Protein AF-A0A815HPX7-F1 (afdb_monomer_lite)

Structure (mmCIF, N/CA/C/O backbone):
data_AF-A0A815HPX7-F1
#
_entry.id   AF-A0A815HPX7-F1
#
loop_
_atom_site.group_PDB
_atom_site.id
_atom_site.type_symbol
_atom_site.label_atom_id
_atom_site.label_alt_id
_atom_site.label_comp_id
_atom_site.label_asym_id
_atom_site.label_entity_id
_atom_site.label_seq_id
_atom_site.pdbx_PDB_ins_code
_atom_site.Cartn_x
_atom_site.Cartn_y
_atom_site.Cartn_z
_atom_site.occupancy
_atom_site.B_iso_or_equiv
_atom_site.auth_seq_id
_atom_site.auth_comp_id
_atom_site.auth_asym_id
_atom_site.auth_atom_id
_atom_site.pdbx_PDB_model_num
ATOM 1 N N . MET A 1 1 ? 31.310 -17.334 -45.362 1.00 80.00 1 MET A N 1
ATOM 2 C CA . MET A 1 1 ? 32.450 -17.304 -44.425 1.00 80.00 1 MET A CA 1
ATOM 3 C C . MET A 1 1 ? 32.948 -15.874 -44.382 1.00 80.00 1 MET A C 1
ATOM 5 O O . MET A 1 1 ? 33.070 -15.284 -45.448 1.00 80.00 1 MET A O 1
ATOM 9 N N . SER A 1 2 ? 33.160 -15.325 -43.191 1.00 89.62 2 SER A N 1
ATOM 10 C CA . SER A 1 2 ? 33.653 -13.960 -42.963 1.00 89.62 2 SER A CA 1
ATOM 11 C C . SER A 1 2 ? 34.922 -14.042 -42.131 1.00 89.62 2 SER A C 1
ATOM 13 O O . SER A 1 2 ? 34.994 -14.891 -41.245 1.00 89.62 2 SER A O 1
ATOM 15 N N . VAL A 1 3 ? 35.910 -13.199 -42.412 1.00 91.38 3 VAL A N 1
ATOM 16 C CA . VAL A 1 3 ? 37.191 -13.196 -41.698 1.00 91.38 3 VAL A CA 1
ATOM 17 C C . VAL A 1 3 ? 37.572 -11.766 -41.370 1.00 91.38 3 VAL A C 1
ATOM 19 O O . VAL A 1 3 ? 37.438 -10.902 -42.232 1.00 91.38 3 VAL A O 1
ATOM 22 N N . ASP A 1 4 ? 38.065 -11.549 -40.156 1.00 90.69 4 ASP A N 1
ATOM 23 C CA . ASP A 1 4 ? 38.663 -10.284 -39.746 1.00 90.69 4 ASP A CA 1
ATOM 24 C C . ASP A 1 4 ? 39.891 -10.514 -38.852 1.00 90.69 4 ASP A C 1
ATOM 26 O O . ASP A 1 4 ? 40.003 -11.553 -38.195 1.00 90.69 4 ASP A O 1
ATOM 30 N N . ILE A 1 5 ? 40.838 -9.576 -38.851 1.00 88.88 5 ILE A N 1
ATOM 31 C CA . ILE A 1 5 ? 42.125 -9.699 -38.153 1.00 88.88 5 ILE A CA 1
ATOM 32 C C . ILE A 1 5 ? 42.370 -8.437 -37.328 1.00 88.88 5 ILE A C 1
ATOM 34 O O . ILE A 1 5 ? 42.369 -7.338 -37.878 1.00 88.88 5 ILE A O 1
ATOM 38 N N . ASN A 1 6 ? 42.609 -8.593 -36.024 1.00 87.12 6 ASN A N 1
ATOM 39 C CA . ASN A 1 6 ? 42.927 -7.462 -35.150 1.00 87.12 6 ASN A CA 1
ATOM 40 C C . ASN A 1 6 ? 44.429 -7.125 -35.138 1.00 87.12 6 ASN A C 1
ATOM 42 O O . ASN A 1 6 ? 45.271 -7.850 -35.674 1.00 87.12 6 ASN A O 1
ATOM 46 N N . GLU A 1 7 ? 44.781 -6.030 -34.463 1.00 83.31 7 GLU A N 1
ATOM 47 C CA . GLU A 1 7 ? 46.165 -5.548 -34.348 1.00 83.31 7 GLU A CA 1
ATOM 48 C C . GLU A 1 7 ? 47.089 -6.506 -33.568 1.00 83.31 7 GLU A C 1
ATOM 50 O O . GLU A 1 7 ? 48.312 -6.398 -33.652 1.00 83.31 7 GLU A O 1
ATOM 55 N N . GLN A 1 8 ? 46.525 -7.475 -32.838 1.00 83.06 8 GLN A N 1
ATOM 56 C CA . GLN A 1 8 ? 47.256 -8.493 -32.076 1.00 83.06 8 GLN A CA 1
ATOM 57 C C . GLN A 1 8 ? 47.476 -9.801 -32.859 1.00 83.06 8 GLN A C 1
ATOM 59 O O . GLN A 1 8 ? 47.864 -10.811 -32.271 1.00 83.06 8 GLN A O 1
ATOM 64 N N . ASN A 1 9 ? 47.243 -9.805 -34.178 1.00 84.12 9 ASN A N 1
ATOM 65 C CA . ASN A 1 9 ? 47.294 -10.997 -35.036 1.00 84.12 9 ASN A CA 1
ATOM 66 C C . ASN A 1 9 ? 46.324 -12.111 -34.601 1.00 84.12 9 ASN A C 1
ATOM 68 O O . ASN A 1 9 ? 46.575 -13.298 -34.832 1.00 84.12 9 ASN A O 1
ATOM 72 N N . GLN A 1 10 ? 45.205 -11.758 -33.969 1.00 88.06 10 GLN A N 1
ATOM 73 C CA . GLN A 1 10 ? 44.112 -12.696 -33.749 1.00 88.06 10 GLN A CA 1
ATOM 74 C C . GLN A 1 10 ? 43.170 -12.665 -34.951 1.00 88.06 10 GLN A C 1
ATOM 76 O O . GLN A 1 10 ? 42.755 -11.606 -35.421 1.00 88.06 10 GLN A O 1
ATOM 81 N N . VAL A 1 11 ? 42.836 -13.848 -35.456 1.00 89.50 11 VAL A N 1
ATOM 82 C CA . VAL A 1 11 ? 41.987 -14.044 -36.628 1.00 89.50 11 VAL A CA 1
ATOM 83 C C . VAL A 1 11 ? 40.614 -14.507 -36.160 1.00 89.50 11 VAL A C 1
ATOM 85 O O . VAL A 1 11 ? 40.479 -15.557 -35.535 1.00 89.50 11 VAL A O 1
ATOM 88 N N . LEU A 1 12 ? 39.590 -13.733 -36.492 1.00 90.69 12 LEU A N 1
ATOM 89 C CA . LEU A 1 12 ? 38.193 -14.032 -36.224 1.00 90.69 12 LEU A CA 1
ATOM 90 C C . LEU A 1 12 ? 37.564 -14.611 -37.488 1.00 90.69 12 LEU A C 1
ATOM 92 O O . LEU A 1 12 ? 37.546 -13.955 -38.526 1.00 90.69 12 LEU A O 1
ATOM 96 N N . ILE A 1 13 ? 37.047 -15.836 -37.416 1.00 91.75 13 ILE A N 1
ATOM 97 C CA . ILE A 1 13 ? 36.469 -16.537 -38.568 1.00 91.75 13 ILE A CA 1
ATOM 98 C C . ILE A 1 13 ? 35.020 -16.900 -38.275 1.00 91.75 13 ILE A C 1
ATOM 100 O O . ILE A 1 13 ? 34.744 -17.755 -37.438 1.00 91.75 13 ILE A O 1
ATOM 104 N N . GLY A 1 14 ? 34.090 -16.302 -39.016 1.00 90.31 14 GLY A N 1
ATOM 105 C CA . GLY A 1 14 ? 32.684 -16.687 -39.039 1.00 90.31 14 GLY A CA 1
ATOM 106 C C . GLY A 1 14 ? 32.389 -17.749 -40.093 1.00 90.31 14 GLY A C 1
ATOM 107 O O . GLY A 1 14 ? 32.579 -17.533 -41.296 1.00 90.31 14 GLY A O 1
ATOM 108 N N . ILE A 1 15 ? 31.890 -18.901 -39.644 1.00 88.81 15 ILE A N 1
ATOM 109 C CA . ILE A 1 15 ? 31.534 -20.049 -40.478 1.00 88.81 15 ILE A CA 1
ATOM 110 C C . ILE A 1 15 ? 30.016 -20.230 -40.445 1.00 88.81 15 ILE A C 1
ATOM 112 O O . ILE A 1 15 ? 29.480 -21.035 -39.689 1.00 88.81 15 ILE A O 1
ATOM 116 N N . SER A 1 16 ? 29.323 -19.499 -41.317 1.00 83.75 16 SER A N 1
ATOM 117 C CA . SER A 1 16 ? 27.855 -19.487 -41.372 1.00 83.75 16 SER A CA 1
ATOM 118 C C . SER A 1 16 ? 27.190 -20.847 -41.577 1.00 83.75 16 SER A C 1
ATOM 120 O O . SER A 1 16 ? 26.072 -21.038 -41.131 1.00 83.75 16 SER A O 1
ATOM 122 N N . LEU A 1 17 ? 27.852 -21.798 -42.246 1.00 82.31 17 LEU A N 1
ATOM 123 C CA . LEU A 1 17 ? 27.310 -23.150 -42.446 1.00 82.31 17 LEU A CA 1
ATOM 124 C C . LEU A 1 17 ? 27.286 -23.973 -41.147 1.00 82.31 17 LEU A C 1
ATOM 126 O O . LEU A 1 17 ? 26.487 -24.893 -41.020 1.00 82.31 17 LEU A O 1
ATOM 130 N N . LEU A 1 18 ? 28.189 -23.663 -40.215 1.00 82.31 18 LEU A N 1
ATOM 131 C CA . LEU A 1 18 ? 28.316 -24.350 -38.929 1.00 82.31 18 LEU A CA 1
ATOM 132 C C . LEU A 1 18 ? 27.698 -23.544 -37.780 1.00 82.31 18 LEU A C 1
ATOM 134 O O . LEU A 1 18 ? 27.685 -24.024 -36.653 1.00 82.31 18 LEU A O 1
ATOM 138 N N . ASP A 1 19 ? 27.222 -22.325 -38.056 1.00 83.94 19 ASP A N 1
ATOM 139 C CA . ASP A 1 19 ? 26.790 -21.347 -37.053 1.00 83.94 19 ASP A CA 1
ATOM 140 C C . ASP A 1 19 ? 27.806 -21.167 -35.917 1.00 83.94 19 ASP A C 1
ATOM 142 O O . ASP A 1 19 ? 27.456 -21.052 -34.739 1.00 83.94 19 ASP A O 1
ATOM 146 N N . THR A 1 20 ? 29.083 -21.132 -36.294 1.00 85.31 20 THR A N 1
ATOM 147 C CA . THR A 1 20 ? 30.207 -20.997 -35.369 1.00 85.31 20 THR A CA 1
ATOM 148 C C . THR A 1 20 ? 31.070 -19.811 -35.772 1.00 85.31 20 THR A C 1
ATOM 150 O O . THR A 1 20 ? 31.331 -19.582 -36.956 1.00 85.31 20 THR A O 1
ATOM 153 N N . VAL A 1 21 ? 31.557 -19.076 -34.779 1.00 87.69 21 VAL A N 1
ATOM 154 C CA . VAL A 1 21 ? 32.655 -18.122 -34.915 1.00 87.69 21 VAL A CA 1
ATOM 155 C C . VAL A 1 21 ? 33.850 -18.649 -34.133 1.00 87.69 21 VAL A C 1
ATOM 157 O O . VAL A 1 21 ? 33.717 -19.062 -32.987 1.00 87.69 21 VAL A O 1
ATOM 160 N N . VAL A 1 22 ? 35.019 -18.678 -34.760 1.00 89.12 22 VAL A N 1
ATOM 161 C CA . VAL A 1 22 ? 36.259 -19.176 -34.160 1.00 89.12 22 VAL A CA 1
ATOM 162 C C . VAL A 1 22 ? 37.238 -18.021 -34.027 1.00 89.12 22 VAL A C 1
ATOM 164 O O . VAL A 1 22 ? 37.435 -17.267 -34.978 1.00 89.12 22 VAL A O 1
ATOM 167 N N . VAL A 1 23 ? 37.863 -17.911 -32.859 1.00 87.88 23 VAL A N 1
ATOM 168 C CA . VAL A 1 23 ? 38.972 -16.993 -32.603 1.00 87.88 23 VAL A CA 1
ATOM 169 C C . VAL A 1 23 ? 40.261 -17.802 -32.647 1.00 87.88 23 VAL A C 1
ATOM 171 O O . VAL A 1 23 ? 40.451 -18.739 -31.867 1.00 87.88 23 VAL A O 1
ATOM 174 N N . LEU A 1 24 ? 41.144 -17.456 -33.576 1.00 88.69 24 LEU A N 1
ATOM 175 C CA . LEU A 1 24 ? 42.468 -18.046 -33.719 1.00 88.69 24 LEU A CA 1
ATOM 176 C C . LEU A 1 24 ? 43.531 -17.031 -33.297 1.00 88.69 24 LEU A C 1
ATOM 178 O O . LEU A 1 24 ? 43.418 -15.855 -33.620 1.00 88.69 24 LEU A O 1
ATOM 182 N N . SER A 1 25 ? 44.599 -17.478 -32.647 1.00 85.12 25 SER A N 1
ATOM 183 C CA . SER A 1 25 ? 45.826 -16.696 -32.502 1.00 85.12 25 SER A CA 1
ATOM 184 C C . SER A 1 25 ? 46.790 -17.127 -33.594 1.00 85.12 25 SER A C 1
ATOM 186 O O . SER A 1 25 ? 47.099 -18.315 -33.725 1.00 85.12 25 SER A O 1
ATOM 188 N N . ALA A 1 26 ? 47.241 -16.167 -34.400 1.00 82.06 26 ALA A N 1
ATOM 189 C CA . ALA A 1 26 ? 48.285 -16.395 -35.379 1.00 82.06 26 ALA A CA 1
ATOM 190 C C . ALA A 1 26 ? 49.644 -16.029 -34.779 1.00 82.06 26 ALA A C 1
ATOM 192 O O . ALA A 1 26 ? 49.906 -14.883 -34.419 1.00 82.06 26 ALA A O 1
ATOM 193 N N . ASN A 1 27 ? 50.537 -17.011 -34.721 1.00 78.62 27 ASN A N 1
ATOM 194 C CA . ASN A 1 27 ? 51.968 -16.773 -34.617 1.00 78.62 27 ASN A CA 1
ATOM 195 C C . ASN A 1 27 ? 52.593 -16.951 -36.012 1.00 78.62 27 ASN A C 1
ATOM 197 O O . ASN A 1 27 ? 52.009 -17.572 -36.897 1.00 78.62 27 ASN A O 1
ATOM 201 N N . THR A 1 28 ? 53.814 -16.457 -36.196 1.00 72.94 28 THR A N 1
ATOM 202 C CA . THR A 1 28 ? 54.612 -16.537 -37.434 1.00 72.94 28 THR A CA 1
ATOM 203 C C . THR A 1 28 ? 54.699 -17.936 -38.065 1.00 72.94 28 THR A C 1
ATOM 205 O O . THR A 1 28 ? 55.001 -18.046 -39.250 1.00 72.94 28 THR A O 1
ATOM 208 N N . THR A 1 29 ? 54.426 -19.003 -37.308 1.00 77.19 29 THR A N 1
ATOM 209 C CA . THR A 1 29 ? 54.543 -20.401 -37.751 1.00 77.19 29 THR A CA 1
ATOM 210 C C . THR A 1 29 ? 53.318 -21.278 -37.469 1.00 77.19 29 THR A C 1
ATOM 212 O O . THR A 1 29 ? 53.310 -22.437 -37.881 1.00 77.19 29 THR A O 1
ATOM 215 N N . SER A 1 30 ? 52.290 -20.791 -36.765 1.00 77.44 30 SER A N 1
ATOM 216 C CA . SER A 1 30 ? 51.131 -21.618 -36.387 1.00 77.44 30 SER A CA 1
ATOM 217 C C . SER A 1 30 ? 49.872 -20.798 -36.109 1.00 77.44 30 SER A C 1
ATOM 219 O O . SER A 1 30 ? 49.948 -19.645 -35.694 1.00 77.44 30 SER A O 1
ATOM 221 N N . LEU A 1 31 ? 48.713 -21.425 -36.329 1.00 80.81 31 LEU A N 1
ATOM 222 C CA . LEU A 1 31 ? 47.398 -20.932 -35.921 1.00 80.81 31 LEU A CA 1
ATOM 223 C C . LEU A 1 31 ? 46.879 -21.830 -34.799 1.00 80.81 31 LEU A C 1
ATOM 225 O O . LEU A 1 31 ? 46.770 -23.043 -34.988 1.00 80.81 31 LEU A O 1
ATOM 229 N N . THR A 1 32 ? 46.546 -21.255 -33.649 1.00 84.44 32 THR A N 1
ATOM 230 C CA . THR A 1 32 ? 45.947 -21.982 -32.523 1.00 84.44 32 THR A CA 1
ATOM 231 C C . THR A 1 32 ? 44.545 -21.462 -32.251 1.00 84.44 32 THR A C 1
ATOM 233 O O . THR A 1 32 ? 44.304 -20.260 -32.305 1.00 84.44 32 THR A O 1
ATOM 236 N N . ILE A 1 33 ? 43.597 -22.358 -31.970 1.00 82.56 33 ILE A N 1
ATOM 237 C CA . ILE A 1 33 ? 42.249 -21.955 -31.552 1.00 82.56 33 ILE A CA 1
ATOM 238 C C . ILE A 1 33 ? 42.337 -21.431 -30.120 1.00 82.56 33 ILE A C 1
ATOM 240 O O . ILE A 1 33 ? 42.741 -22.164 -29.221 1.00 82.56 33 ILE A O 1
ATOM 244 N N . VAL A 1 34 ? 41.962 -20.169 -29.932 1.00 80.44 34 VAL A N 1
ATOM 245 C CA . VAL A 1 34 ? 41.917 -19.492 -28.626 1.00 80.44 34 VAL A CA 1
ATOM 246 C C . VAL A 1 34 ? 40.519 -19.586 -28.029 1.00 80.44 34 VAL A C 1
ATOM 248 O O . VAL A 1 34 ? 40.369 -19.717 -26.820 1.00 80.44 34 VAL A O 1
ATOM 251 N N . GLY A 1 35 ? 39.492 -19.577 -28.879 1.00 79.31 35 GLY A N 1
ATOM 252 C CA . GLY A 1 35 ? 38.107 -19.695 -28.448 1.00 79.31 35 GLY A CA 1
ATOM 253 C C . GLY A 1 35 ? 37.165 -19.998 -29.603 1.00 79.31 35 GLY A C 1
ATOM 254 O O . GLY A 1 35 ? 37.506 -19.839 -30.778 1.00 79.31 35 GLY A O 1
ATOM 255 N N . ASN A 1 36 ? 35.961 -20.445 -29.266 1.00 84.12 36 ASN A N 1
ATOM 256 C CA . ASN A 1 36 ? 34.874 -20.624 -30.211 1.00 84.12 36 ASN A CA 1
ATOM 257 C C . ASN A 1 36 ? 33.540 -20.172 -29.607 1.00 84.12 36 ASN A C 1
ATOM 259 O O . ASN A 1 36 ? 33.258 -20.353 -28.427 1.00 84.12 36 ASN A O 1
ATOM 263 N N . LEU A 1 37 ? 32.709 -19.605 -30.466 1.00 77.88 37 LEU A N 1
ATOM 264 C CA . LEU A 1 37 ? 31.361 -19.137 -30.200 1.00 77.88 37 LEU A CA 1
ATOM 265 C C . LEU A 1 37 ? 30.425 -19.935 -31.094 1.00 77.88 37 LEU A C 1
ATOM 267 O O . LEU A 1 37 ? 30.488 -19.822 -32.316 1.00 77.88 37 LEU A O 1
ATOM 271 N N . ASN A 1 38 ? 29.572 -20.751 -30.494 1.00 77.25 38 ASN A N 1
ATOM 272 C CA . ASN A 1 38 ? 28.544 -21.482 -31.226 1.00 77.25 38 ASN A CA 1
ATOM 273 C C . ASN A 1 38 ? 27.209 -20.745 -31.157 1.00 77.25 38 ASN A C 1
ATOM 275 O O . ASN A 1 38 ? 27.027 -19.826 -30.357 1.00 77.25 38 ASN A O 1
ATOM 279 N N . ARG A 1 39 ? 26.271 -21.189 -31.995 1.00 69.81 39 ARG A N 1
ATOM 280 C CA . ARG A 1 39 ? 24.896 -20.698 -32.052 1.00 69.81 39 ARG A CA 1
ATOM 281 C C . ARG A 1 39 ? 24.311 -20.443 -30.654 1.00 69.81 39 ARG A C 1
ATOM 283 O O . ARG A 1 39 ? 24.187 -21.355 -29.840 1.00 69.81 39 ARG A O 1
ATOM 290 N N . TYR A 1 40 ? 23.904 -19.194 -30.435 1.00 63.12 40 TYR A N 1
ATOM 291 C CA . TYR A 1 40 ? 23.374 -18.693 -29.165 1.00 63.12 40 TYR A CA 1
ATOM 292 C C . TYR A 1 40 ? 21.962 -19.226 -28.838 1.00 63.12 40 TYR A C 1
ATOM 294 O O . TYR A 1 40 ? 21.658 -19.520 -27.684 1.00 63.12 40 TYR A O 1
ATOM 302 N N . HIS A 1 41 ? 21.104 -19.410 -29.851 1.00 66.31 41 HIS A N 1
ATOM 303 C CA . HIS A 1 41 ? 19.728 -19.900 -29.694 1.00 66.31 41 HIS A CA 1
ATOM 304 C C . HIS A 1 41 ? 19.322 -20.849 -30.818 1.00 66.31 41 HIS A C 1
ATOM 306 O O . HIS A 1 41 ? 19.765 -20.699 -31.948 1.00 66.31 41 HIS A O 1
ATOM 312 N N . SER A 1 42 ? 18.419 -21.795 -30.544 1.00 63.41 42 SER A N 1
ATOM 313 C CA . SER A 1 42 ? 18.033 -22.863 -31.481 1.00 63.41 42 SER A CA 1
ATOM 314 C C . SER A 1 42 ? 17.493 -22.380 -32.838 1.00 63.41 42 SER A C 1
ATOM 316 O O . SER A 1 42 ? 17.627 -23.115 -33.813 1.00 63.41 42 SER A O 1
ATOM 318 N N . ASN A 1 43 ? 16.990 -21.142 -32.938 1.00 68.88 43 ASN A N 1
ATOM 319 C CA . ASN A 1 43 ? 16.365 -20.582 -34.146 1.00 68.88 43 ASN A CA 1
ATOM 320 C C . ASN A 1 43 ? 17.129 -19.406 -34.792 1.00 68.88 43 ASN A C 1
ATOM 322 O O . ASN A 1 43 ? 16.579 -18.734 -35.667 1.00 68.88 43 ASN A O 1
ATOM 326 N N . THR A 1 44 ? 18.378 -19.145 -34.395 1.00 74.06 44 THR A N 1
ATOM 327 C CA . THR A 1 44 ? 19.198 -18.072 -34.983 1.00 74.06 44 THR A CA 1
ATOM 328 C C . THR A 1 44 ? 20.374 -18.617 -35.786 1.00 74.06 44 THR A C 1
ATOM 330 O O . THR A 1 44 ? 20.949 -19.647 -35.451 1.00 74.06 44 THR A O 1
ATOM 333 N N . GLY A 1 45 ? 20.711 -17.934 -36.875 1.00 75.94 45 GLY A N 1
ATOM 334 C CA . GLY A 1 45 ? 21.895 -18.165 -37.686 1.00 75.94 45 GLY A CA 1
ATOM 335 C C . GLY A 1 45 ? 23.029 -17.252 -37.234 1.00 75.94 45 GLY A C 1
ATOM 336 O O . GLY A 1 45 ? 22.792 -16.139 -36.751 1.00 75.94 45 GLY A O 1
ATOM 337 N N . PHE A 1 46 ? 24.263 -17.730 -37.373 1.00 81.25 46 PHE A N 1
ATOM 338 C CA . PHE A 1 46 ? 25.442 -17.117 -36.760 1.00 81.25 46 PHE A CA 1
ATOM 339 C C . PHE A 1 46 ? 26.641 -17.090 -37.716 1.00 81.25 46 PHE A C 1
ATOM 341 O O . PHE A 1 46 ? 26.717 -17.880 -38.650 1.00 81.25 46 PHE A O 1
ATOM 348 N N . GLY A 1 47 ? 27.599 -16.177 -37.520 1.00 77.38 47 GLY A N 1
ATOM 349 C CA . GLY A 1 47 ? 28.880 -16.198 -38.249 1.00 77.38 47 GLY A CA 1
ATOM 350 C C . GLY A 1 47 ? 28.814 -15.855 -39.747 1.00 77.38 47 GLY A C 1
ATOM 351 O O . GLY A 1 47 ? 29.753 -16.155 -40.487 1.00 77.38 47 GLY A O 1
ATOM 352 N N . LYS A 1 48 ? 27.727 -15.228 -40.221 1.00 86.12 48 LYS A N 1
ATOM 353 C CA . LYS A 1 48 ? 27.599 -14.738 -41.611 1.00 86.12 48 LYS A CA 1
ATOM 354 C C . LYS A 1 48 ? 28.525 -13.557 -41.901 1.00 86.12 48 LYS A C 1
ATOM 356 O O . LYS A 1 48 ? 29.136 -13.524 -42.964 1.00 86.12 48 LYS A O 1
ATOM 361 N N . SER A 1 49 ? 28.646 -12.643 -40.943 1.00 90.69 49 SER A N 1
ATOM 362 C CA . SER A 1 49 ? 29.592 -11.526 -40.951 1.00 90.69 49 SER A CA 1
ATOM 363 C C . SER A 1 49 ? 30.164 -11.367 -39.549 1.00 90.69 49 SER A C 1
ATOM 365 O O . SER A 1 49 ? 29.422 -11.499 -38.573 1.00 90.69 49 SER A O 1
ATOM 367 N N . VAL A 1 50 ? 31.463 -11.100 -39.459 1.00 92.62 50 VAL A N 1
ATOM 368 C CA . VAL A 1 50 ? 32.186 -10.864 -38.202 1.00 92.62 50 VAL A CA 1
ATOM 369 C C . VAL A 1 50 ? 33.126 -9.678 -38.372 1.00 92.62 50 VAL A C 1
ATOM 371 O O . VAL A 1 50 ? 33.631 -9.483 -39.476 1.00 92.62 50 VAL A O 1
ATOM 374 N N . ALA A 1 51 ? 33.349 -8.913 -37.307 1.00 93.75 51 ALA A N 1
ATOM 375 C CA . ALA A 1 51 ? 34.292 -7.799 -37.295 1.00 93.75 51 ALA A CA 1
ATOM 376 C C . ALA A 1 51 ? 34.846 -7.556 -35.880 1.00 93.75 51 ALA A C 1
ATOM 378 O O . ALA A 1 51 ? 34.126 -7.722 -34.896 1.00 93.75 51 ALA A O 1
ATOM 379 N N . TRP A 1 52 ? 36.102 -7.138 -35.768 1.00 91.81 52 TRP A N 1
ATOM 380 C CA . TRP A 1 52 ? 36.745 -6.693 -34.535 1.00 91.81 52 TRP A CA 1
ATOM 381 C C . TRP A 1 52 ? 36.415 -5.231 -34.275 1.00 91.81 52 TRP A C 1
ATOM 383 O O . TRP A 1 52 ? 36.793 -4.362 -35.055 1.00 91.81 52 TRP A O 1
ATOM 393 N N . ILE A 1 53 ? 35.726 -4.917 -33.183 1.00 88.38 53 ILE A N 1
ATOM 394 C CA . ILE A 1 53 ? 35.489 -3.511 -32.826 1.00 88.38 53 ILE A CA 1
ATOM 395 C C . ILE A 1 53 ? 36.772 -2.920 -32.236 1.00 88.38 53 ILE A C 1
ATOM 397 O O . ILE A 1 53 ? 37.192 -1.822 -32.602 1.00 88.38 53 ILE A O 1
ATOM 401 N N . ASP A 1 54 ? 37.408 -3.666 -31.344 1.00 86.31 54 ASP A N 1
ATOM 402 C CA . ASP A 1 54 ? 38.711 -3.362 -30.768 1.00 86.31 54 ASP A CA 1
ATOM 403 C C . ASP A 1 54 ? 39.482 -4.673 -30.524 1.00 86.31 54 ASP A C 1
ATOM 405 O O . ASP A 1 54 ? 39.198 -5.692 -31.151 1.00 86.31 54 ASP A O 1
ATOM 409 N N . ASN A 1 55 ? 40.496 -4.653 -29.659 1.00 85.44 55 ASN A N 1
ATOM 410 C CA . ASN A 1 55 ? 41.337 -5.824 -29.412 1.00 85.44 55 ASN A CA 1
ATOM 411 C C . ASN A 1 55 ? 40.658 -6.918 -28.574 1.00 85.44 55 ASN A C 1
ATOM 413 O O . ASN A 1 55 ? 41.127 -8.052 -28.603 1.00 85.44 55 ASN A O 1
ATOM 417 N N . THR A 1 56 ? 39.588 -6.605 -27.839 1.00 85.56 56 THR A N 1
ATOM 418 C CA . THR A 1 56 ? 38.910 -7.557 -26.944 1.00 85.56 56 THR A CA 1
ATOM 419 C C . THR A 1 56 ? 37.443 -7.770 -27.303 1.00 85.56 56 THR A C 1
ATOM 421 O O . THR A 1 56 ? 36.835 -8.730 -26.845 1.00 85.56 56 THR A O 1
ATOM 424 N N . THR A 1 57 ? 36.855 -6.934 -28.157 1.00 88.75 57 THR A N 1
ATOM 425 C CA . THR A 1 57 ? 35.435 -7.003 -28.497 1.00 88.75 57 THR A CA 1
ATOM 426 C C . THR A 1 57 ? 35.188 -7.302 -29.970 1.00 88.75 57 THR A C 1
ATOM 428 O O . THR A 1 57 ? 35.810 -6.749 -30.882 1.00 88.75 57 THR A O 1
ATOM 431 N N . VAL A 1 58 ? 34.226 -8.192 -30.209 1.00 89.88 58 VAL A N 1
ATOM 432 C CA . VAL A 1 58 ? 33.867 -8.691 -31.541 1.00 89.88 58 VAL A CA 1
ATOM 433 C C . VAL A 1 58 ? 32.394 -8.451 -31.830 1.00 89.88 58 VAL A C 1
ATOM 435 O O . VAL A 1 58 ? 31.538 -8.733 -30.996 1.00 89.88 58 VAL A O 1
ATOM 438 N N . ALA A 1 59 ? 32.090 -7.971 -33.030 1.00 90.25 59 ALA A N 1
ATOM 439 C CA . ALA A 1 59 ? 30.746 -7.871 -33.579 1.00 90.25 59 ALA A CA 1
ATOM 440 C C . ALA A 1 59 ? 30.444 -9.088 -34.461 1.00 90.25 59 ALA A C 1
ATOM 442 O O . ALA A 1 59 ? 31.232 -9.435 -35.343 1.00 90.25 59 ALA A O 1
ATOM 443 N N . ILE A 1 60 ? 29.287 -9.722 -34.270 1.00 89.00 60 ILE A N 1
ATOM 444 C CA . ILE A 1 60 ? 28.825 -10.841 -35.105 1.00 89.00 60 ILE A CA 1
ATOM 445 C C . ILE A 1 60 ? 27.392 -10.570 -35.533 1.00 89.00 60 ILE A C 1
ATOM 447 O O . ILE A 1 60 ? 26.526 -10.211 -34.733 1.00 89.00 60 ILE A O 1
ATOM 451 N N . LEU A 1 61 ? 27.150 -10.772 -36.823 1.00 88.50 61 LEU A N 1
ATOM 452 C CA . LEU A 1 61 ? 25.824 -10.697 -37.407 1.00 88.50 61 LEU A CA 1
ATOM 453 C C . LEU A 1 61 ? 25.005 -11.937 -37.026 1.00 88.50 61 LEU A C 1
ATOM 455 O O . LEU A 1 61 ? 25.367 -13.059 -37.395 1.00 88.50 61 LEU A O 1
ATOM 459 N N . VAL A 1 62 ? 23.881 -11.707 -36.352 1.00 83.44 62 VAL A N 1
ATOM 460 C CA . VAL A 1 62 ? 22.887 -12.709 -35.957 1.00 83.44 62 VAL A CA 1
ATOM 461 C C . VAL A 1 62 ? 21.598 -12.471 -36.743 1.00 83.44 62 VAL A C 1
ATOM 463 O O . VAL A 1 62 ? 21.184 -11.334 -36.961 1.00 83.44 62 VAL A O 1
ATOM 466 N N . TYR A 1 63 ? 20.964 -13.544 -37.208 1.00 78.00 63 TYR A N 1
ATOM 467 C CA . TYR A 1 63 ? 19.749 -13.465 -38.025 1.00 78.00 63 TYR A CA 1
ATOM 468 C C . TYR A 1 63 ? 18.787 -14.608 -37.699 1.00 78.00 63 TYR A C 1
ATOM 470 O O . TYR A 1 63 ? 19.208 -15.669 -37.246 1.00 78.00 63 TYR A O 1
ATOM 478 N N . SER A 1 64 ? 17.485 -14.409 -37.905 1.00 74.06 64 SER A N 1
ATOM 479 C CA . SER A 1 64 ? 16.486 -15.473 -37.720 1.00 74.06 64 SER A CA 1
ATOM 480 C C . SER A 1 64 ? 16.549 -16.501 -38.857 1.00 74.06 64 SER A C 1
ATOM 482 O O . SER A 1 64 ? 16.607 -16.126 -40.027 1.00 74.06 64 SER A O 1
ATOM 484 N N . LEU A 1 65 ? 16.515 -17.798 -38.526 1.00 66.62 65 LEU A N 1
ATOM 485 C CA . LEU A 1 65 ? 16.501 -18.892 -39.514 1.00 66.62 65 LEU A CA 1
ATOM 486 C C . LEU A 1 65 ? 15.097 -19.261 -40.000 1.00 66.62 65 LEU A C 1
ATOM 488 O O . LEU A 1 65 ? 14.967 -19.952 -41.007 1.00 66.62 65 LEU A O 1
ATOM 492 N N . ALA A 1 66 ? 14.054 -18.830 -39.286 1.00 58.91 66 ALA A N 1
ATOM 493 C CA . ALA A 1 66 ? 12.671 -19.183 -39.597 1.00 58.91 66 ALA A CA 1
ATOM 494 C C . ALA A 1 66 ? 12.089 -18.391 -40.787 1.00 58.91 66 ALA A C 1
ATOM 496 O O . ALA A 1 66 ? 11.048 -18.771 -41.315 1.00 58.91 66 ALA A O 1
ATOM 497 N N . GLU A 1 67 ? 12.754 -17.316 -41.230 1.00 53.69 67 GLU A N 1
ATOM 498 C CA . GLU A 1 67 ? 12.216 -16.357 -42.205 1.00 53.69 67 GLU A CA 1
ATOM 499 C C . GLU A 1 67 ? 13.264 -15.961 -43.262 1.00 53.69 67 GLU A C 1
ATOM 501 O O . GLU A 1 67 ? 13.964 -14.959 -43.144 1.00 53.69 67 GLU A O 1
ATOM 506 N N . TYR A 1 68 ? 13.371 -16.731 -44.344 1.00 41.50 68 TYR A N 1
ATOM 507 C CA . TYR A 1 68 ? 14.079 -16.317 -45.566 1.00 41.50 68 TYR A CA 1
ATOM 508 C C . TYR A 1 68 ? 13.030 -15.994 -46.651 1.00 41.50 68 TYR A C 1
ATOM 510 O O . TYR A 1 68 ? 12.176 -16.852 -46.873 1.00 41.50 68 TYR A O 1
ATOM 518 N N . PRO A 1 69 ? 13.063 -14.860 -47.391 1.00 42.12 69 PRO A N 1
ATOM 519 C CA . PRO A 1 69 ? 13.816 -13.616 -47.232 1.00 42.12 69 PRO A CA 1
ATOM 520 C C . PRO A 1 69 ? 12.933 -12.503 -46.620 1.00 42.12 69 PRO A C 1
ATOM 522 O O . PRO A 1 69 ? 12.009 -12.000 -47.255 1.00 42.12 69 PRO A O 1
ATOM 525 N N . GLY A 1 70 ? 13.247 -12.121 -45.383 1.00 48.47 70 GLY A N 1
ATOM 526 C CA . GLY A 1 70 ? 12.607 -11.022 -44.641 1.00 48.47 70 GLY A CA 1
ATOM 527 C C . GLY A 1 70 ? 13.055 -10.931 -43.175 1.00 48.47 70 GLY A C 1
ATOM 528 O O . GLY A 1 70 ? 12.400 -10.276 -42.373 1.00 48.47 70 GLY A O 1
ATOM 529 N N . SER A 1 71 ? 14.150 -11.614 -42.820 1.00 53.97 71 SER A N 1
ATOM 530 C CA . SER A 1 71 ? 14.593 -11.859 -41.447 1.00 53.97 71 SER A CA 1
ATOM 531 C C . SER A 1 71 ? 14.998 -10.584 -40.709 1.00 53.97 71 SER A C 1
ATOM 533 O O . SER A 1 71 ? 15.901 -9.869 -41.158 1.00 53.97 71 SER A O 1
ATOM 535 N N . SER A 1 72 ? 14.465 -10.393 -39.502 1.00 67.12 72 SER A N 1
ATOM 536 C CA . SER A 1 72 ? 15.071 -9.499 -38.512 1.00 67.12 72 SER A CA 1
ATOM 537 C C . SER A 1 72 ? 16.541 -9.879 -38.294 1.00 67.12 72 SER A C 1
ATOM 539 O O . SER A 1 72 ? 16.848 -11.039 -37.991 1.00 67.12 72 SER A O 1
ATOM 541 N N . SER A 1 73 ? 17.447 -8.917 -38.466 1.00 75.44 73 SER A N 1
ATOM 542 C CA . SER A 1 73 ? 18.883 -9.086 -38.228 1.00 75.44 73 SER A CA 1
ATOM 543 C C . SER A 1 73 ? 19.354 -8.170 -37.112 1.00 75.44 73 SER A C 1
ATOM 545 O O . SER A 1 73 ? 18.919 -7.024 -37.022 1.00 75.44 73 SER A O 1
ATOM 547 N N . THR A 1 74 ? 20.284 -8.653 -36.300 1.00 80.31 74 THR A N 1
ATOM 548 C CA . THR A 1 74 ? 20.916 -7.874 -35.238 1.00 80.31 74 THR A CA 1
ATOM 549 C C . THR A 1 74 ? 22.422 -8.081 -35.271 1.00 80.31 74 THR A C 1
ATOM 551 O O . THR A 1 74 ? 22.932 -9.142 -35.627 1.00 80.31 74 THR A O 1
ATOM 554 N N . VAL A 1 75 ? 23.163 -7.044 -34.905 1.00 85.12 75 VAL A N 1
ATOM 555 C CA . VAL A 1 75 ? 24.596 -7.135 -34.650 1.00 85.12 75 VAL A CA 1
ATOM 556 C C . VAL A 1 75 ? 24.772 -7.302 -33.156 1.00 85.12 75 VAL A C 1
ATOM 558 O O . VAL A 1 75 ? 24.434 -6.404 -32.394 1.00 85.12 75 VAL A O 1
ATOM 561 N N . HIS A 1 76 ? 25.257 -8.454 -32.726 1.00 85.81 76 HIS A N 1
ATOM 562 C CA . HIS A 1 76 ? 25.573 -8.695 -31.324 1.00 85.81 76 HIS A CA 1
ATOM 563 C C . HIS A 1 76 ? 27.062 -8.437 -31.113 1.00 85.81 76 HIS A C 1
ATOM 565 O O . HIS A 1 76 ? 27.867 -8.665 -32.017 1.00 85.81 76 HIS A O 1
ATOM 571 N N . VAL A 1 77 ? 27.425 -7.942 -29.935 1.00 86.25 77 VAL A N 1
ATOM 572 C CA . VAL A 1 77 ? 28.815 -7.665 -29.575 1.00 86.25 77 VAL A CA 1
ATOM 573 C C . VAL A 1 77 ? 29.197 -8.490 -28.359 1.00 86.25 77 VAL A C 1
ATOM 575 O O . VAL A 1 77 ? 28.453 -8.508 -27.384 1.00 86.25 77 VAL A O 1
ATOM 578 N N . TRP A 1 78 ? 30.344 -9.162 -28.402 1.00 85.31 78 TRP A N 1
ATOM 579 C CA . TRP A 1 78 ? 30.867 -9.981 -27.305 1.00 85.31 78 TRP A CA 1
ATOM 580 C C . TRP A 1 78 ? 32.244 -9.510 -26.880 1.00 85.31 78 TRP A C 1
ATOM 582 O O . TRP A 1 78 ? 33.006 -9.000 -27.697 1.00 85.31 78 TRP A O 1
ATOM 592 N N . ASP A 1 79 ? 32.553 -9.747 -25.610 1.00 84.06 79 ASP A N 1
ATOM 593 C CA . ASP A 1 79 ? 33.896 -9.627 -25.058 1.00 84.06 79 ASP A CA 1
ATOM 594 C C . ASP A 1 79 ? 34.559 -11.004 -25.107 1.00 84.06 79 ASP A C 1
ATOM 596 O O . ASP A 1 79 ? 33.998 -11.973 -24.577 1.00 84.06 79 ASP A O 1
ATOM 600 N N . ILE A 1 80 ? 35.731 -11.087 -25.737 1.00 80.19 80 ILE A N 1
ATOM 601 C CA . ILE A 1 80 ? 36.470 -12.338 -25.890 1.00 80.19 80 ILE A CA 1
ATOM 602 C C . ILE A 1 80 ? 37.062 -12.869 -24.587 1.00 80.19 80 ILE A C 1
ATOM 604 O O . ILE A 1 80 ? 37.391 -14.051 -24.504 1.00 80.19 80 ILE A O 1
ATOM 608 N N . GLU A 1 81 ? 37.215 -12.005 -23.586 1.00 76.25 81 GLU A N 1
ATOM 609 C CA . GLU A 1 81 ? 37.749 -12.366 -22.273 1.00 76.25 81 GLU A CA 1
ATOM 610 C C . GLU A 1 81 ? 36.644 -12.851 -21.320 1.00 76.25 81 GLU A C 1
ATOM 612 O O . GLU A 1 81 ? 36.918 -13.454 -20.279 1.00 76.25 81 GLU A O 1
ATOM 617 N N . SER A 1 82 ? 35.378 -12.630 -21.685 1.00 70.19 82 SER A N 1
ATOM 618 C CA . SER A 1 82 ? 34.210 -13.083 -20.931 1.00 70.19 82 SER A CA 1
ATOM 619 C C . SER A 1 82 ? 33.828 -14.531 -21.269 1.00 70.19 82 SER A C 1
ATOM 621 O O . SER A 1 82 ? 34.262 -15.103 -22.264 1.00 70.19 82 SER A O 1
ATOM 623 N N . SER A 1 83 ? 32.954 -15.147 -20.464 1.00 60.28 83 SER A N 1
ATOM 624 C CA . SER A 1 83 ? 32.520 -16.547 -20.649 1.00 60.28 83 SER A CA 1
ATOM 625 C C . SER A 1 83 ? 31.725 -16.831 -21.942 1.00 60.28 83 SER A C 1
ATOM 627 O O . SER A 1 83 ? 31.210 -17.937 -22.092 1.00 60.28 83 SER A O 1
ATOM 629 N N . PHE A 1 84 ? 31.599 -15.867 -22.866 1.00 65.38 84 PHE A N 1
ATOM 630 C CA . PHE A 1 84 ? 30.853 -15.969 -24.130 1.00 65.38 84 PHE A CA 1
ATOM 631 C C . PHE A 1 84 ? 29.391 -16.437 -23.985 1.00 65.38 84 PHE A C 1
ATOM 633 O O . PHE A 1 84 ? 28.751 -16.833 -24.959 1.00 65.38 84 PHE A O 1
ATOM 640 N N . THR A 1 85 ? 28.837 -16.378 -22.772 1.00 63.50 85 THR A N 1
ATOM 641 C CA . THR A 1 85 ? 27.483 -16.849 -22.460 1.00 63.50 85 THR A CA 1
ATOM 642 C C . THR A 1 85 ? 26.410 -15.812 -22.758 1.00 63.50 85 THR A C 1
ATOM 644 O O . THR A 1 85 ? 25.264 -16.194 -22.957 1.00 63.50 85 THR A O 1
ATOM 647 N N . THR A 1 86 ? 26.752 -14.524 -22.822 1.00 68.19 86 THR A N 1
ATOM 648 C CA . THR A 1 86 ? 25.828 -13.419 -23.119 1.00 68.19 86 THR A CA 1
ATOM 649 C C . THR A 1 86 ? 26.545 -12.327 -23.918 1.00 68.19 86 THR A C 1
ATOM 651 O O . THR A 1 86 ? 27.688 -12.006 -23.585 1.00 68.19 86 THR A O 1
ATOM 654 N N . PRO A 1 87 ? 25.922 -11.741 -24.959 1.00 75.31 87 PRO A N 1
ATOM 655 C CA . PRO A 1 87 ? 26.482 -10.563 -25.619 1.00 75.31 87 PRO A CA 1
ATOM 656 C C . PRO A 1 87 ? 26.522 -9.368 -24.652 1.00 75.31 87 PRO A C 1
ATOM 658 O O . PRO A 1 87 ? 25.656 -9.239 -23.790 1.00 75.31 87 PRO A O 1
ATOM 661 N N . ILE A 1 88 ? 27.500 -8.477 -24.825 1.00 78.06 88 ILE A N 1
ATOM 662 C CA . ILE A 1 88 ? 27.607 -7.204 -24.096 1.00 78.06 88 ILE A CA 1
ATOM 663 C C . ILE A 1 88 ? 26.412 -6.307 -24.442 1.00 78.06 88 ILE A C 1
ATOM 665 O O . ILE A 1 88 ? 25.814 -5.686 -23.568 1.00 78.06 88 ILE A O 1
ATOM 669 N N . PHE A 1 89 ? 26.080 -6.218 -25.733 1.00 79.25 89 PHE A N 1
ATOM 670 C CA . PHE A 1 89 ? 24.912 -5.506 -26.244 1.00 79.25 89 PHE A CA 1
ATOM 671 C C . PHE A 1 89 ? 24.567 -5.978 -27.665 1.00 79.25 89 PHE A C 1
ATOM 673 O O . PHE A 1 89 ? 25.334 -6.707 -28.302 1.00 79.25 89 PHE A O 1
ATOM 680 N N . ALA A 1 90 ? 23.417 -5.530 -28.169 1.00 80.06 90 ALA A N 1
ATOM 681 C CA . ALA A 1 90 ? 22.995 -5.725 -29.551 1.00 80.06 90 ALA A CA 1
ATOM 682 C C . ALA A 1 90 ? 22.634 -4.389 -30.222 1.00 80.06 90 ALA A C 1
ATOM 684 O O . ALA A 1 90 ? 22.215 -3.438 -29.561 1.00 80.06 90 ALA A O 1
ATOM 685 N N . PHE A 1 91 ? 22.801 -4.322 -31.540 1.00 79.56 91 PHE A N 1
ATOM 686 C CA . PHE A 1 91 ? 22.378 -3.228 -32.408 1.00 79.56 91 PHE A CA 1
ATOM 687 C C . PHE A 1 91 ? 21.417 -3.764 -33.492 1.00 79.56 91 PHE A C 1
ATOM 689 O O . PHE A 1 91 ? 21.690 -4.826 -34.058 1.00 79.56 91 PHE A O 1
ATOM 696 N N . PRO A 1 92 ? 20.328 -3.052 -33.838 1.00 75.06 92 PRO A N 1
ATOM 697 C CA . PRO A 1 92 ? 19.867 -1.804 -33.232 1.00 75.06 92 PRO A CA 1
ATOM 698 C C . PRO A 1 92 ? 19.359 -2.022 -31.801 1.00 75.06 92 PRO A C 1
ATOM 700 O O . PRO A 1 92 ? 18.963 -3.124 -31.428 1.00 75.06 92 PRO A O 1
ATOM 703 N N . ASN A 1 93 ? 19.380 -0.961 -30.998 1.00 70.94 93 ASN A N 1
ATOM 704 C CA . ASN A 1 93 ? 18.798 -0.943 -29.654 1.00 70.94 93 ASN A CA 1
ATOM 705 C C . ASN A 1 93 ? 17.998 0.348 -29.442 1.00 70.94 93 ASN A C 1
ATOM 707 O O . ASN A 1 93 ? 17.828 1.157 -30.349 1.00 70.94 93 ASN A O 1
ATOM 711 N N . ASN A 1 94 ? 17.465 0.526 -28.241 1.00 65.31 94 ASN A N 1
ATOM 712 C CA . ASN A 1 94 ? 16.602 1.647 -27.886 1.00 65.31 94 ASN A CA 1
ATOM 713 C C . ASN A 1 94 ? 17.310 3.018 -27.876 1.00 65.31 94 ASN A C 1
ATOM 715 O O . ASN A 1 94 ? 16.675 4.031 -28.152 1.00 65.31 94 ASN A O 1
ATOM 719 N N . GLN A 1 95 ? 18.618 3.054 -27.621 1.00 71.69 95 GLN A N 1
ATOM 720 C CA . GLN A 1 95 ? 19.444 4.254 -27.748 1.00 71.69 95 GLN A CA 1
ATOM 721 C C . GLN A 1 95 ? 19.931 4.455 -29.192 1.00 71.69 95 GLN A C 1
ATOM 723 O O . GLN A 1 95 ? 19.976 5.570 -29.703 1.00 71.69 95 GLN A O 1
ATOM 728 N N . GLN A 1 96 ? 20.257 3.364 -29.877 1.00 76.62 96 GLN A N 1
ATOM 729 C CA . GLN A 1 96 ? 20.787 3.333 -31.240 1.00 76.62 96 GLN A CA 1
ATOM 730 C C . GLN A 1 96 ? 19.719 2.778 -32.182 1.00 76.62 96 GLN A C 1
ATOM 732 O O . GLN A 1 96 ? 19.881 1.721 -32.798 1.00 76.62 96 GLN A O 1
ATOM 737 N N . SER A 1 97 ? 18.577 3.465 -32.210 1.00 72.50 97 SER A N 1
ATOM 738 C CA . SER A 1 97 ? 17.425 3.020 -32.986 1.00 72.50 97 SER A CA 1
ATOM 739 C C . SER A 1 97 ? 17.614 3.334 -34.466 1.00 72.50 97 SER A C 1
ATOM 741 O O . SER A 1 97 ? 18.155 4.373 -34.846 1.00 72.50 97 SER A O 1
ATOM 743 N N . PHE A 1 98 ? 17.158 2.413 -35.307 1.00 70.06 98 PHE A N 1
ATOM 744 C CA . PHE A 1 98 ? 17.182 2.558 -36.751 1.00 70.06 98 PHE A CA 1
ATOM 745 C C . PHE A 1 98 ? 15.765 2.363 -37.285 1.00 70.06 98 PHE A C 1
ATOM 747 O O . PHE A 1 98 ? 15.187 1.285 -37.146 1.00 70.06 98 PHE A O 1
ATOM 754 N N . ALA A 1 99 ? 15.209 3.416 -37.879 1.00 60.41 99 ALA A N 1
ATOM 755 C CA . ALA A 1 99 ? 14.012 3.326 -38.698 1.00 60.41 99 ALA A CA 1
ATOM 756 C C . ALA A 1 99 ? 14.472 3.276 -40.158 1.00 60.41 99 ALA A C 1
ATOM 758 O O . ALA A 1 99 ? 15.037 4.259 -40.638 1.00 60.41 99 ALA A O 1
ATOM 759 N N . SER A 1 100 ? 14.271 2.139 -40.836 1.00 55.59 100 SER A N 1
ATOM 760 C CA . SER A 1 100 ? 14.523 2.058 -42.282 1.00 55.59 100 SER A CA 1
ATOM 761 C C . SER A 1 100 ? 13.675 3.117 -42.978 1.00 55.59 100 SER A C 1
ATOM 763 O O . SER A 1 100 ? 12.496 3.293 -42.656 1.00 55.59 100 SER A O 1
ATOM 765 N N . THR A 1 101 ? 14.279 3.846 -43.915 1.00 52.28 101 THR A N 1
ATOM 766 C CA . THR A 1 101 ? 13.572 4.884 -44.675 1.00 52.28 101 THR A CA 1
ATOM 767 C C . THR A 1 101 ? 12.672 4.291 -45.764 1.00 52.28 101 THR A C 1
ATOM 769 O O . THR A 1 101 ? 11.914 5.009 -46.421 1.00 52.28 101 THR A O 1
ATOM 772 N N . SER A 1 102 ? 12.705 2.966 -45.932 1.00 49.19 102 SER A N 1
ATOM 773 C CA . SER A 1 102 ? 11.886 2.239 -46.890 1.00 49.19 102 SER A CA 1
ATOM 774 C C . SER A 1 102 ? 10.422 2.183 -46.435 1.00 49.19 102 SER A C 1
ATOM 776 O O . SER A 1 102 ? 10.106 1.727 -45.342 1.00 49.19 102 SER A O 1
ATOM 778 N N . TYR A 1 103 ? 9.502 2.583 -47.319 1.00 45.38 103 TYR A N 1
ATOM 779 C CA . TYR A 1 103 ? 8.035 2.606 -47.141 1.00 45.38 103 TYR A CA 1
ATOM 780 C C . TYR A 1 103 ? 7.374 1.239 -46.849 1.00 45.38 103 TYR A C 1
ATOM 782 O O . TYR A 1 103 ? 6.148 1.122 -46.871 1.00 45.38 103 TYR A O 1
ATOM 790 N N . VAL A 1 104 ? 8.161 0.195 -46.595 1.00 45.12 104 VAL A N 1
ATOM 791 C CA . VAL A 1 104 ? 7.692 -1.154 -46.296 1.00 45.12 104 VAL A CA 1
ATOM 792 C C . VAL A 1 104 ? 8.126 -1.483 -44.876 1.00 45.12 104 VAL A C 1
ATOM 794 O O . VAL A 1 104 ? 9.312 -1.498 -44.566 1.00 45.12 104 VAL A O 1
ATOM 797 N N . SER A 1 105 ? 7.151 -1.746 -44.012 1.00 45.53 105 SER A N 1
ATOM 798 C CA . SER A 1 105 ? 7.308 -2.171 -42.621 1.00 45.53 105 SER A CA 1
ATOM 799 C C . SER A 1 105 ? 7.923 -3.575 -42.514 1.00 45.53 105 SER A C 1
ATOM 801 O O . SER A 1 105 ? 7.265 -4.515 -42.073 1.00 45.53 105 SER A O 1
ATOM 803 N N . VAL A 1 106 ? 9.164 -3.735 -42.967 1.00 52.41 106 VAL A N 1
ATOM 804 C CA . VAL A 1 106 ? 9.964 -4.956 -42.824 1.00 52.41 106 VAL A CA 1
ATOM 805 C C . VAL A 1 106 ? 11.079 -4.658 -41.831 1.00 52.41 106 VAL A C 1
ATOM 807 O O . VAL A 1 106 ? 11.708 -3.602 -41.891 1.00 52.41 106 VAL A O 1
ATOM 810 N N . SER A 1 107 ? 11.306 -5.569 -40.886 1.00 58.19 107 SER A N 1
ATOM 811 C CA . SER A 1 107 ? 12.423 -5.465 -39.948 1.00 58.19 107 SER A CA 1
ATOM 812 C C . SER A 1 107 ? 13.750 -5.355 -40.710 1.00 58.19 107 SER A C 1
ATOM 814 O O . SER A 1 107 ? 13.913 -6.020 -41.736 1.00 58.19 107 SER A O 1
ATOM 816 N N . PRO A 1 108 ? 14.709 -4.540 -40.233 1.00 61.81 108 PRO A N 1
ATOM 817 C CA . PRO A 1 108 ? 15.965 -4.352 -40.940 1.00 61.81 108 PRO A CA 1
ATOM 818 C C . PRO A 1 108 ? 16.686 -5.692 -41.066 1.00 61.81 108 PRO A C 1
ATOM 820 O O . PRO A 1 108 ? 16.867 -6.412 -40.077 1.00 61.81 108 PRO A O 1
ATOM 823 N N . SER A 1 109 ? 17.089 -6.022 -42.293 1.00 76.94 109 SER A N 1
ATOM 824 C CA . SER A 1 109 ? 17.940 -7.175 -42.541 1.00 76.94 109 SER A CA 1
ATOM 825 C C . SER A 1 109 ? 19.345 -6.711 -42.910 1.00 76.94 109 SER A C 1
ATOM 827 O O . SER A 1 109 ? 19.520 -5.834 -43.753 1.00 76.94 109 SER A O 1
ATOM 829 N N . PHE A 1 110 ? 20.357 -7.238 -42.226 1.00 84.56 110 PHE A N 1
ATOM 830 C CA . PHE A 1 110 ? 21.746 -6.813 -42.376 1.00 84.56 110 PHE A CA 1
ATOM 831 C C . PHE A 1 110 ? 22.515 -7.837 -43.210 1.00 84.56 110 PHE A C 1
ATOM 833 O O . PHE A 1 110 ? 22.353 -9.054 -43.072 1.00 84.56 110 PHE A O 1
ATOM 840 N N . LEU A 1 111 ? 23.352 -7.337 -44.114 1.00 85.69 111 LEU A N 1
ATOM 841 C CA . LEU A 1 111 ? 24.132 -8.146 -45.042 1.00 85.69 111 LEU A CA 1
ATOM 842 C C . LEU A 1 111 ? 25.559 -8.355 -44.546 1.00 85.69 111 LEU A C 1
ATOM 844 O O . LEU A 1 111 ? 26.048 -9.485 -44.571 1.00 85.69 111 LEU A O 1
ATOM 848 N N . MET A 1 112 ? 26.208 -7.274 -44.114 1.00 88.81 112 MET A N 1
ATOM 849 C CA . MET A 1 112 ? 27.630 -7.249 -43.786 1.00 88.81 112 MET A CA 1
ATOM 850 C C . MET A 1 112 ? 27.917 -6.250 -42.665 1.00 88.81 112 MET A C 1
ATOM 852 O O . MET A 1 112 ? 27.255 -5.219 -42.557 1.00 88.81 112 MET A O 1
ATOM 856 N N . ILE A 1 113 ? 28.930 -6.566 -41.865 1.00 92.31 113 ILE A N 1
ATOM 857 C CA . ILE A 1 113 ? 29.516 -5.698 -40.847 1.00 92.31 113 ILE A CA 1
ATOM 858 C C . ILE A 1 113 ? 30.996 -5.523 -41.181 1.00 92.31 113 ILE A C 1
ATOM 860 O O . ILE A 1 113 ? 31.661 -6.488 -41.555 1.00 92.31 113 ILE A O 1
ATOM 864 N N . SER A 1 114 ? 31.500 -4.307 -41.019 1.00 91.75 114 SER A N 1
ATOM 865 C CA . SER A 1 114 ? 32.925 -3.985 -41.039 1.00 91.75 114 SER A CA 1
ATOM 866 C C . SER A 1 114 ? 33.220 -3.006 -39.911 1.00 91.75 114 SER A C 1
ATOM 868 O O . SER A 1 114 ? 32.331 -2.282 -39.470 1.00 91.75 114 SER A O 1
ATOM 870 N N . SER A 1 115 ? 34.463 -2.929 -39.466 1.00 90.75 115 SER A N 1
ATOM 871 C CA . SER A 1 115 ? 34.890 -1.994 -38.426 1.00 90.75 115 SER A CA 1
ATOM 872 C C . SER A 1 115 ? 36.203 -1.314 -38.802 1.00 90.75 115 SER A C 1
ATOM 874 O O . SER A 1 115 ? 36.944 -1.784 -39.664 1.00 90.75 115 SER A O 1
ATOM 876 N N . TRP A 1 116 ? 36.463 -0.157 -38.197 1.00 88.50 116 TRP A N 1
ATOM 877 C CA . TRP A 1 116 ? 37.748 0.542 -38.279 1.00 88.50 116 TRP A CA 1
ATOM 878 C C . TRP A 1 116 ? 37.880 1.475 -37.081 1.00 88.50 116 TRP A C 1
ATOM 880 O O . TRP A 1 116 ? 36.947 2.217 -36.780 1.00 88.50 116 TRP A O 1
ATOM 890 N N . SER A 1 117 ? 39.028 1.473 -36.400 1.00 84.81 117 SER A N 1
ATOM 891 C CA . SER A 1 117 ? 39.309 2.397 -35.284 1.00 84.81 117 SER A CA 1
ATOM 892 C C . SER A 1 117 ? 38.156 2.501 -34.265 1.00 84.81 117 SER A C 1
ATOM 894 O O . SER A 1 117 ? 37.734 3.602 -33.908 1.00 84.81 117 SER A O 1
ATOM 896 N N . SER A 1 118 ? 37.589 1.358 -33.860 1.00 86.44 118 SER A N 1
ATOM 897 C CA . SER A 1 118 ? 36.433 1.267 -32.951 1.00 86.44 118 SER A CA 1
ATOM 898 C C . SER A 1 118 ? 35.125 1.889 -33.447 1.00 86.44 118 SER A C 1
ATOM 900 O O . SER A 1 118 ? 34.211 2.087 -32.650 1.00 86.44 118 SER A O 1
ATOM 902 N N . ASN A 1 119 ? 35.011 2.173 -34.745 1.00 90.81 119 ASN A N 1
ATOM 903 C CA . ASN A 1 119 ? 33.762 2.465 -35.447 1.00 90.81 119 ASN A CA 1
ATOM 904 C C . ASN A 1 119 ? 33.230 1.189 -36.115 1.00 90.81 119 ASN A C 1
ATOM 906 O O . ASN A 1 119 ? 33.996 0.268 -36.406 1.00 90.81 119 ASN A O 1
ATOM 910 N N . MET A 1 120 ? 31.935 1.162 -36.422 1.00 91.88 120 MET A N 1
ATOM 911 C CA . MET A 1 120 ? 31.268 0.039 -37.078 1.00 91.88 120 MET A CA 1
ATOM 912 C C . MET A 1 120 ? 30.450 0.519 -38.280 1.00 91.88 120 MET A C 1
ATOM 914 O O . MET A 1 120 ? 29.693 1.477 -38.181 1.00 91.88 120 MET A O 1
ATOM 918 N N . ILE A 1 121 ? 30.591 -0.153 -39.418 1.00 92.31 121 ILE A N 1
ATOM 919 C CA . ILE A 1 121 ? 29.734 -0.023 -40.597 1.00 92.31 121 ILE A CA 1
ATOM 920 C C . ILE A 1 121 ? 28.842 -1.254 -40.657 1.00 92.31 121 ILE A C 1
ATOM 922 O O . ILE A 1 121 ? 29.328 -2.382 -40.581 1.00 92.31 121 ILE A O 1
ATOM 926 N N . VAL A 1 122 ? 27.549 -1.035 -40.863 1.00 90.44 122 VAL A N 1
ATOM 927 C CA . VAL A 1 122 ? 26.572 -2.085 -41.146 1.00 90.44 122 VAL A CA 1
ATOM 928 C C . VAL A 1 122 ? 25.933 -1.793 -42.497 1.00 90.44 122 VAL A C 1
ATOM 930 O O . VAL A 1 122 ? 25.387 -0.714 -42.709 1.00 90.44 122 VAL A O 1
ATOM 933 N N . LEU A 1 123 ? 26.002 -2.753 -43.415 1.00 89.19 123 LEU A N 1
ATOM 934 C CA . LEU A 1 123 ? 25.305 -2.691 -44.696 1.00 89.19 123 LEU A CA 1
ATOM 935 C C . LEU A 1 123 ? 23.958 -3.401 -44.564 1.00 89.19 123 LEU A C 1
ATOM 937 O O . LEU A 1 123 ? 23.918 -4.605 -44.290 1.00 89.19 123 LEU A O 1
ATOM 941 N N . ALA A 1 124 ? 22.870 -2.670 -44.772 1.00 85.50 124 ALA A N 1
ATOM 942 C CA . ALA A 1 124 ? 21.521 -3.212 -44.776 1.00 85.50 124 ALA A CA 1
ATOM 943 C C . ALA A 1 124 ? 21.130 -3.757 -46.162 1.00 85.50 124 ALA A C 1
ATOM 945 O O . ALA A 1 124 ? 21.734 -3.444 -47.189 1.00 85.50 124 ALA A O 1
ATOM 946 N N . SER A 1 125 ? 20.128 -4.634 -46.196 1.00 78.88 125 SER A N 1
ATOM 947 C CA . SER A 1 125 ? 19.655 -5.301 -47.415 1.00 78.88 125 SER A CA 1
ATOM 948 C C . SER A 1 125 ? 18.956 -4.383 -48.405 1.00 78.88 125 SER A C 1
ATOM 950 O O . SER A 1 125 ? 18.880 -4.710 -49.584 1.00 78.88 125 SER A O 1
ATOM 952 N N . ASP A 1 126 ? 18.417 -3.269 -47.918 1.00 76.56 126 ASP A N 1
ATOM 953 C CA . ASP A 1 126 ? 17.810 -2.200 -48.712 1.00 76.56 126 ASP A CA 1
ATOM 954 C C . ASP A 1 126 ? 18.863 -1.287 -49.371 1.00 76.56 126 ASP A C 1
ATOM 956 O O . ASP A 1 126 ? 18.514 -0.401 -50.147 1.00 76.56 126 ASP A O 1
ATOM 960 N N . GLY A 1 127 ? 20.155 -1.540 -49.127 1.00 78.56 127 GLY A N 1
ATOM 961 C CA . GLY A 1 127 ? 21.266 -0.761 -49.665 1.00 78.56 127 GLY A CA 1
ATOM 962 C C . GLY A 1 127 ? 21.666 0.424 -48.789 1.00 78.56 127 GLY A C 1
ATOM 963 O O . GLY A 1 127 ? 22.596 1.143 -49.156 1.00 78.56 127 GLY A O 1
ATOM 964 N N . GLU A 1 128 ? 21.015 0.621 -47.636 1.00 83.25 128 GLU A N 1
ATOM 965 C CA . GLU A 1 128 ? 21.420 1.643 -46.676 1.00 83.25 128 GLU A CA 1
ATOM 966 C C . GLU A 1 128 ? 22.729 1.254 -45.966 1.00 83.25 128 GLU A C 1
ATOM 968 O O . GLU A 1 128 ? 22.962 0.102 -45.586 1.00 83.25 128 GLU A O 1
ATOM 973 N N . ILE A 1 129 ? 23.600 2.243 -45.767 1.00 87.56 129 ILE A N 1
ATOM 974 C CA . ILE A 1 129 ? 24.873 2.104 -45.058 1.00 87.56 129 ILE A CA 1
ATOM 975 C C . ILE A 1 129 ? 24.739 2.797 -43.708 1.00 87.56 129 ILE A C 1
ATOM 977 O O . ILE A 1 129 ? 24.590 4.015 -43.641 1.00 87.56 129 ILE A O 1
ATOM 981 N N . LEU A 1 130 ? 24.831 2.035 -42.624 1.00 89.00 130 LEU A N 1
ATOM 982 C CA . LEU A 1 130 ? 24.796 2.554 -41.261 1.00 89.00 130 LEU A CA 1
ATOM 983 C C . LEU A 1 130 ? 26.228 2.699 -40.757 1.00 89.00 130 LEU A C 1
ATOM 985 O O . LEU A 1 130 ? 26.950 1.714 -40.638 1.00 89.00 130 LEU A O 1
ATOM 989 N N . ILE A 1 131 ? 26.644 3.923 -40.458 1.00 90.19 131 ILE A N 1
ATOM 990 C CA . ILE A 1 131 ? 27.945 4.239 -39.874 1.00 90.19 131 ILE A CA 1
ATOM 991 C C . ILE A 1 131 ? 27.733 4.563 -38.401 1.00 90.19 131 ILE A C 1
ATOM 993 O O . ILE A 1 131 ? 27.167 5.597 -38.061 1.00 90.19 131 ILE A O 1
ATOM 997 N N . ILE A 1 132 ? 28.212 3.694 -37.523 1.00 91.00 132 ILE A N 1
ATOM 998 C CA . ILE A 1 132 ? 28.174 3.871 -36.076 1.00 91.00 132 ILE A CA 1
ATOM 999 C C . ILE A 1 132 ? 29.561 4.301 -35.631 1.00 91.00 132 ILE A C 1
ATOM 1001 O O . ILE A 1 132 ? 30.498 3.503 -35.589 1.00 91.00 132 ILE A O 1
ATOM 1005 N N . LEU A 1 133 ? 29.702 5.592 -35.341 1.00 91.19 133 LEU A N 1
ATOM 1006 C CA . LEU A 1 133 ? 30.977 6.146 -34.911 1.00 91.19 133 LEU A CA 1
ATOM 1007 C C . LEU A 1 133 ? 31.307 5.701 -33.482 1.00 91.19 133 LEU A C 1
ATOM 1009 O O . LEU A 1 133 ? 30.417 5.445 -32.675 1.00 91.19 133 LEU A O 1
ATOM 1013 N N . SER A 1 134 ? 32.589 5.627 -33.154 1.00 91.56 134 SER A N 1
ATOM 1014 C CA . SER A 1 134 ? 33.065 5.502 -31.784 1.00 91.56 134 SER A CA 1
ATOM 1015 C C . SER A 1 134 ? 32.749 6.792 -31.038 1.00 91.56 134 SER A C 1
ATOM 1017 O O . SER A 1 134 ? 33.077 7.886 -31.505 1.00 91.56 134 SER A O 1
ATOM 1019 N N . SER A 1 135 ? 32.116 6.680 -29.877 1.00 91.94 135 SER A N 1
ATOM 1020 C CA . SER A 1 135 ? 31.875 7.819 -28.998 1.00 91.94 135 SER A CA 1
ATOM 1021 C C . SER A 1 135 ? 32.813 7.772 -27.787 1.00 91.94 135 SER A C 1
ATOM 1023 O O . SER A 1 135 ? 33.159 6.679 -27.329 1.00 91.94 135 SER A O 1
ATOM 1025 N N . PRO A 1 136 ? 33.240 8.933 -27.255 1.00 92.12 136 PRO A N 1
ATOM 1026 C CA . PRO A 1 136 ? 34.065 8.989 -26.049 1.00 92.12 136 PRO A CA 1
ATOM 1027 C C . PRO A 1 136 ? 33.286 8.524 -24.801 1.00 92.12 136 PRO A C 1
ATOM 1029 O O . PRO A 1 136 ? 32.052 8.466 -24.840 1.00 92.12 136 PRO A O 1
ATOM 1032 N N . PRO A 1 137 ? 33.976 8.239 -23.677 1.00 91.19 137 PRO A N 1
ATOM 1033 C CA . PRO A 1 137 ? 33.322 7.967 -22.397 1.00 91.19 137 PRO A CA 1
ATOM 1034 C C . PRO A 1 137 ? 32.295 9.050 -22.034 1.00 91.19 137 PRO A C 1
ATOM 1036 O O . PRO A 1 137 ? 32.515 10.235 -22.290 1.00 91.19 137 PRO A O 1
ATOM 1039 N N . GLY A 1 138 ? 31.155 8.643 -21.473 1.00 89.25 138 GLY A N 1
ATOM 1040 C CA . GLY A 1 138 ? 30.013 9.519 -21.187 1.00 89.25 138 GLY A CA 1
ATOM 1041 C C . GLY A 1 138 ? 29.086 9.824 -22.376 1.00 89.25 138 GLY A C 1
ATOM 1042 O O . GLY A 1 138 ? 28.069 10.501 -22.194 1.00 89.25 138 GLY A O 1
ATOM 1043 N N . TYR A 1 139 ? 29.398 9.327 -23.578 1.00 90.88 139 TYR A N 1
ATOM 1044 C CA . TYR A 1 139 ? 28.605 9.518 -24.797 1.00 90.88 139 TYR A CA 1
ATOM 1045 C C . TYR A 1 139 ? 28.350 8.181 -25.501 1.00 90.88 139 TYR A C 1
ATOM 1047 O O . TYR A 1 139 ? 29.211 7.308 -25.499 1.00 90.88 139 TYR A O 1
ATOM 1055 N N . TYR A 1 140 ? 27.227 8.031 -26.197 1.00 88.56 140 TYR A N 1
ATOM 1056 C CA . TYR A 1 140 ? 26.921 6.904 -27.091 1.00 88.56 140 TYR A CA 1
ATOM 1057 C C . TYR A 1 140 ? 26.585 7.403 -28.497 1.00 88.56 140 TYR A C 1
ATOM 1059 O O . TYR A 1 140 ? 26.252 8.570 -28.672 1.00 88.56 140 TYR A O 1
ATOM 1067 N N . SER A 1 141 ? 26.640 6.545 -29.511 1.00 86.94 141 SER A N 1
ATOM 1068 C CA . SER A 1 141 ? 26.343 6.951 -30.892 1.00 86.94 141 SER A CA 1
ATOM 1069 C C . SER A 1 141 ? 24.876 6.728 -31.221 1.00 86.94 141 SER A C 1
ATOM 1071 O O . SER A 1 141 ? 24.487 5.598 -31.502 1.00 86.94 141 SER A O 1
ATOM 1073 N N . GLY A 1 142 ? 24.072 7.792 -31.151 1.00 80.00 142 GLY A N 1
ATOM 1074 C CA . GLY A 1 142 ? 22.605 7.718 -31.183 1.00 80.00 142 GLY A CA 1
ATOM 1075 C C . GLY A 1 142 ? 21.924 8.581 -32.242 1.00 80.00 142 GLY A C 1
ATOM 1076 O O . GLY A 1 142 ? 20.994 8.123 -32.900 1.00 80.00 142 GLY A O 1
ATOM 1077 N N . SER A 1 143 ? 22.366 9.825 -32.441 1.00 74.06 143 SER A N 1
ATOM 1078 C CA . SER A 1 143 ? 21.732 10.731 -33.403 1.00 74.06 143 SER A CA 1
ATOM 1079 C C . SER A 1 143 ? 22.122 10.356 -34.825 1.00 74.06 143 SER A C 1
ATOM 1081 O O . SER A 1 143 ? 23.283 10.505 -35.208 1.00 74.06 143 SER A O 1
ATOM 1083 N N . ASN A 1 144 ? 21.151 9.885 -35.605 1.00 76.31 144 ASN A N 1
ATOM 1084 C CA . ASN A 1 144 ? 21.352 9.554 -37.007 1.00 76.31 144 ASN A CA 1
ATOM 1085 C C . ASN A 1 144 ? 21.252 10.812 -37.887 1.00 76.31 144 ASN A C 1
ATOM 1087 O O . ASN A 1 144 ? 20.235 11.506 -37.893 1.00 76.31 144 ASN A O 1
ATOM 1091 N N . ILE A 1 145 ? 22.308 11.083 -38.649 1.00 77.38 145 ILE A N 1
ATOM 1092 C CA . ILE A 1 145 ? 22.322 12.061 -39.732 1.00 77.38 145 ILE A CA 1
ATOM 1093 C C . ILE A 1 145 ? 22.299 11.286 -41.048 1.00 77.38 145 ILE A C 1
ATOM 1095 O O . ILE A 1 145 ? 23.268 10.601 -41.383 1.00 77.38 145 ILE A O 1
ATOM 1099 N N . SER A 1 146 ? 21.214 11.426 -41.812 1.00 78.00 146 SER A N 1
ATOM 1100 C CA . SER A 1 146 ? 21.135 10.847 -43.151 1.00 78.00 146 SER A CA 1
ATOM 1101 C C . SER A 1 146 ? 21.876 11.736 -44.154 1.00 78.00 146 SER A C 1
ATOM 1103 O O . SER A 1 146 ? 21.494 12.878 -44.418 1.00 78.00 146 SER A O 1
ATOM 1105 N N . LEU A 1 147 ? 22.961 11.209 -44.707 1.00 75.56 147 LEU A N 1
ATOM 1106 C CA . LEU A 1 147 ? 23.722 11.769 -45.811 1.00 75.56 147 LEU A CA 1
ATOM 1107 C C . LEU A 1 147 ? 23.270 11.091 -47.108 1.00 75.56 147 LEU A C 1
ATOM 1109 O O . LEU A 1 147 ? 23.282 9.865 -47.231 1.00 75.56 147 LEU A O 1
ATOM 1113 N N . LEU A 1 148 ? 22.891 11.901 -48.099 1.00 71.25 148 LEU A N 1
ATOM 1114 C CA . LEU A 1 148 ? 22.510 11.443 -49.445 1.00 71.25 148 LEU A CA 1
ATOM 1115 C C . LEU A 1 148 ? 21.314 10.463 -49.484 1.00 71.25 148 LEU A C 1
ATOM 1117 O O . LEU A 1 148 ? 21.079 9.848 -50.519 1.00 71.25 148 LEU A O 1
ATOM 1121 N N . GLY A 1 149 ? 20.562 10.311 -48.385 1.00 70.06 149 GLY A N 1
ATOM 1122 C CA . GLY A 1 149 ? 19.402 9.415 -48.284 1.00 70.06 149 GLY A CA 1
ATOM 1123 C C . GLY A 1 149 ? 19.731 7.918 -48.243 1.00 70.06 149 GLY A C 1
ATOM 1124 O O . GLY A 1 149 ? 18.814 7.109 -48.221 1.00 70.06 149 GLY A O 1
ATOM 1125 N N . ILE A 1 150 ? 21.017 7.550 -48.245 1.00 74.25 150 ILE A N 1
ATOM 1126 C CA . ILE A 1 150 ? 21.489 6.153 -48.275 1.00 74.25 150 ILE A CA 1
ATOM 1127 C C . ILE A 1 150 ? 22.566 5.863 -47.223 1.00 74.25 150 ILE A C 1
ATOM 1129 O O . ILE A 1 150 ? 22.833 4.702 -46.932 1.00 74.25 150 ILE A O 1
ATOM 1133 N N . VAL A 1 151 ? 23.201 6.893 -46.649 1.00 84.19 151 VAL A N 1
ATOM 1134 C CA . VAL A 1 151 ? 24.196 6.740 -45.581 1.00 84.19 151 VAL A CA 1
ATOM 1135 C C . VAL A 1 151 ? 23.649 7.357 -44.304 1.00 84.19 151 VAL A C 1
ATOM 1137 O O . VAL A 1 151 ? 23.385 8.549 -44.256 1.00 84.19 151 VAL A O 1
ATOM 1140 N N . ASN A 1 152 ? 23.517 6.564 -43.253 1.00 85.56 152 ASN A N 1
ATOM 1141 C CA . ASN A 1 152 ? 23.028 6.983 -41.947 1.00 85.56 152 ASN A CA 1
ATOM 1142 C C . ASN A 1 152 ? 24.188 6.994 -40.955 1.00 85.56 152 ASN A C 1
ATOM 1144 O O . ASN A 1 152 ? 24.742 5.944 -40.637 1.00 85.56 152 ASN A O 1
ATOM 1148 N N . VAL A 1 153 ? 24.584 8.174 -40.481 1.00 88.00 153 VAL A N 1
ATOM 1149 C CA . VAL A 1 153 ? 25.717 8.336 -39.562 1.00 88.00 153 VAL A CA 1
ATOM 1150 C C . VAL A 1 153 ? 25.208 8.569 -38.146 1.00 88.00 153 VAL A C 1
ATOM 1152 O O . VAL A 1 153 ? 24.635 9.618 -37.857 1.00 88.00 153 VAL A O 1
ATOM 1155 N N . PHE A 1 154 ? 25.468 7.625 -37.246 1.00 88.56 154 PHE A N 1
ATOM 1156 C CA . PHE A 1 154 ? 25.210 7.762 -35.818 1.00 88.56 154 PHE A CA 1
ATOM 1157 C C . PHE A 1 154 ? 26.336 8.568 -35.172 1.00 88.56 154 PHE A C 1
ATOM 1159 O O . PHE A 1 154 ? 27.500 8.162 -35.165 1.00 88.56 154 PHE A O 1
ATOM 1166 N N . SER A 1 155 ? 25.968 9.721 -34.625 1.00 84.75 155 SER A N 1
ATOM 1167 C CA . SER A 1 155 ? 26.872 10.684 -33.999 1.00 84.75 155 SER A CA 1
ATOM 1168 C C . SER A 1 155 ? 26.785 10.644 -32.463 1.00 84.75 155 SER A C 1
ATOM 1170 O O . SER A 1 155 ? 25.775 10.177 -31.923 1.00 84.75 155 SER A O 1
ATOM 1172 N N . PRO A 1 156 ? 27.832 11.106 -31.744 1.00 88.25 156 PRO A N 1
ATOM 1173 C CA . PRO A 1 156 ? 27.864 11.070 -30.284 1.00 88.25 156 PRO A CA 1
ATOM 1174 C C . PRO A 1 156 ? 26.766 11.917 -29.622 1.00 88.25 156 PRO A C 1
ATOM 1176 O O . PRO A 1 156 ? 26.657 13.121 -29.848 1.00 88.25 156 PRO A O 1
ATOM 1179 N N . VAL A 1 157 ? 26.015 11.288 -28.723 1.00 87.69 157 VAL A N 1
ATOM 1180 C CA . VAL A 1 157 ? 24.971 11.848 -27.860 1.00 87.69 157 VAL A CA 1
ATOM 1181 C C . VAL A 1 157 ? 25.348 11.561 -26.410 1.00 87.69 157 VAL A C 1
ATOM 1183 O O . VAL A 1 157 ? 25.905 10.510 -26.104 1.00 87.69 157 VAL A O 1
ATOM 1186 N N . ARG A 1 158 ? 25.071 12.494 -25.498 1.00 88.69 158 ARG A N 1
ATOM 1187 C CA . ARG A 1 158 ? 25.353 12.311 -24.064 1.00 88.69 158 ARG A CA 1
ATOM 1188 C C . ARG A 1 158 ? 24.534 11.158 -23.490 1.00 88.69 158 ARG A C 1
ATOM 1190 O O . ARG A 1 158 ? 23.353 11.038 -23.814 1.00 88.69 158 ARG A O 1
ATOM 1197 N N . CYS A 1 159 ? 25.133 10.367 -22.599 1.00 86.12 159 CYS A N 1
ATOM 1198 C CA . CYS A 1 159 ? 24.376 9.410 -21.795 1.00 86.12 159 CYS A CA 1
ATOM 1199 C C . CYS A 1 159 ? 23.265 10.131 -21.026 1.00 86.12 159 CYS A C 1
ATOM 1201 O O . CYS A 1 159 ? 23.503 11.169 -20.404 1.00 86.12 159 CYS A O 1
ATOM 1203 N N . SER A 1 160 ? 22.055 9.579 -21.062 1.00 82.12 160 SER A N 1
ATOM 1204 C CA . SER A 1 160 ? 20.941 10.090 -20.267 1.00 82.12 160 SER A CA 1
ATOM 1205 C C . SER A 1 160 ? 21.167 9.813 -18.780 1.00 82.12 160 SER A C 1
ATOM 1207 O O . SER A 1 160 ? 21.948 8.930 -18.406 1.00 82.12 160 SER A O 1
ATOM 1209 N N . ALA A 1 161 ? 20.444 10.524 -17.916 1.00 86.12 161 ALA A N 1
ATOM 1210 C CA . ALA A 1 161 ? 20.441 10.208 -16.491 1.00 86.12 161 ALA A CA 1
ATOM 1211 C C . ALA A 1 161 ? 20.033 8.742 -16.249 1.00 86.12 161 ALA A C 1
ATOM 1213 O O . ALA A 1 161 ? 19.316 8.145 -17.056 1.00 86.12 161 ALA A O 1
ATOM 1214 N N . GLY A 1 162 ? 20.553 8.149 -15.177 1.00 84.81 162 GLY A N 1
ATOM 1215 C CA . GLY A 1 162 ? 20.433 6.719 -14.891 1.00 84.81 162 GLY A CA 1
ATOM 1216 C C . GLY A 1 162 ? 21.345 5.811 -15.723 1.00 84.81 162 GLY A C 1
ATOM 1217 O O . GLY A 1 162 ? 21.350 4.602 -15.496 1.00 84.81 162 GLY A O 1
ATOM 1218 N N . THR A 1 163 ? 22.139 6.355 -16.656 1.00 86.12 163 THR A N 1
ATOM 1219 C CA . THR A 1 163 ? 23.083 5.576 -17.479 1.00 86.12 163 THR A CA 1
ATOM 1220 C C . THR A 1 163 ? 24.486 6.154 -17.495 1.00 86.12 163 THR A C 1
ATOM 1222 O O . THR A 1 163 ? 24.677 7.331 -17.213 1.00 86.12 163 THR A O 1
ATOM 1225 N N . PHE A 1 164 ? 25.475 5.337 -17.831 1.00 89.31 164 PHE A N 1
ATOM 1226 C CA . PHE A 1 164 ? 26.883 5.706 -17.870 1.00 89.31 164 PHE A CA 1
ATOM 1227 C C . PHE A 1 164 ? 27.601 4.980 -19.008 1.00 89.31 164 PHE A C 1
ATOM 1229 O O . PHE A 1 164 ? 27.120 3.973 -19.530 1.00 89.31 164 PHE A O 1
ATOM 1236 N N . LYS A 1 165 ? 28.782 5.468 -19.381 1.00 89.69 165 LYS A N 1
ATOM 1237 C CA . LYS A 1 165 ? 29.683 4.748 -20.284 1.00 89.69 165 LYS A CA 1
ATOM 1238 C C . LYS A 1 165 ? 31.130 5.048 -19.922 1.00 89.69 165 LYS A C 1
ATOM 1240 O O . LYS A 1 165 ? 31.569 6.187 -20.061 1.00 89.69 165 LYS A O 1
ATOM 1245 N N . ASN A 1 166 ? 31.863 4.030 -19.483 1.00 89.94 166 ASN A N 1
ATOM 1246 C CA . ASN A 1 166 ? 33.225 4.182 -18.965 1.00 89.94 166 ASN A CA 1
ATOM 1247 C C . ASN A 1 166 ? 34.324 4.123 -20.041 1.00 89.94 166 ASN A C 1
ATOM 12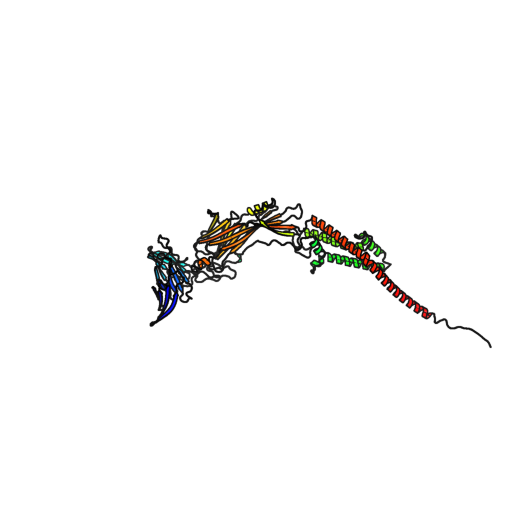49 O O . ASN A 1 166 ? 35.432 4.599 -19.807 1.00 89.94 166 ASN A O 1
ATOM 1253 N N . SER A 1 167 ? 34.030 3.562 -21.212 1.00 87.81 167 SER A N 1
ATOM 1254 C CA . SER A 1 167 ? 34.985 3.354 -22.301 1.00 87.81 167 SER A CA 1
ATOM 1255 C C . SER A 1 167 ? 34.559 4.065 -23.586 1.00 87.81 167 SER A C 1
ATOM 1257 O O . SER A 1 167 ? 33.397 4.432 -23.767 1.00 87.81 167 SER A O 1
ATOM 1259 N N . SER A 1 168 ? 35.512 4.287 -24.491 1.00 89.38 168 SER A N 1
ATOM 1260 C CA . SER A 1 168 ? 35.220 4.720 -25.859 1.00 89.38 168 SER A CA 1
ATOM 1261 C C . SER A 1 168 ? 34.817 3.535 -26.734 1.00 89.38 168 SER A C 1
ATOM 1263 O O . SER A 1 168 ? 35.366 2.451 -26.570 1.00 89.38 168 SER A O 1
ATOM 1265 N N . GLY A 1 169 ? 33.921 3.738 -27.698 1.00 88.75 169 GLY A N 1
ATOM 1266 C CA . GLY A 1 169 ? 33.552 2.701 -28.670 1.00 88.75 169 GLY A CA 1
ATOM 1267 C C . GLY A 1 169 ? 32.145 2.884 -29.224 1.00 88.75 169 GLY A C 1
ATOM 1268 O O . GLY A 1 169 ? 31.484 3.883 -28.939 1.00 88.75 169 GLY A O 1
ATOM 1269 N N . VAL A 1 170 ? 31.645 1.895 -29.964 1.00 87.12 170 VAL A N 1
ATOM 1270 C CA . VAL A 1 170 ? 30.272 1.904 -30.513 1.00 87.12 170 VAL A CA 1
ATOM 1271 C C . VAL A 1 170 ? 29.182 1.514 -29.509 1.00 87.12 170 VAL A C 1
ATOM 1273 O O . VAL A 1 170 ? 27.999 1.624 -29.829 1.00 87.12 170 VAL A O 1
ATOM 1276 N N . ALA A 1 171 ? 29.561 1.071 -28.306 1.00 84.81 171 ALA A N 1
ATOM 1277 C CA . ALA A 1 171 ? 28.621 0.603 -27.291 1.00 84.81 171 ALA A CA 1
ATOM 1278 C C . ALA A 1 171 ? 27.611 1.691 -26.856 1.00 84.81 171 ALA A C 1
ATOM 1280 O O . ALA A 1 171 ? 27.964 2.880 -26.824 1.00 84.81 171 ALA A O 1
ATOM 1281 N N . PRO A 1 172 ? 26.376 1.302 -26.490 1.00 83.75 172 PRO A N 1
ATOM 1282 C CA . PRO A 1 172 ? 25.410 2.199 -25.864 1.00 83.75 172 PRO A CA 1
ATOM 1283 C C . PRO A 1 172 ? 25.867 2.614 -24.455 1.00 83.75 172 PRO A C 1
ATOM 1285 O O . PRO A 1 172 ? 26.867 2.117 -23.932 1.00 83.75 172 PRO A O 1
ATOM 1288 N N . CYS A 1 173 ? 25.135 3.528 -23.820 1.00 85.38 173 CYS A N 1
ATOM 1289 C CA . CYS A 1 173 ? 25.302 3.771 -22.392 1.00 85.38 173 CYS A CA 1
ATOM 1290 C C . CYS A 1 173 ? 24.649 2.638 -21.600 1.00 85.38 173 CYS A C 1
ATOM 1292 O O . CYS A 1 173 ? 23.484 2.295 -21.812 1.00 85.38 173 CYS A O 1
ATOM 1294 N N . PHE A 1 174 ? 25.401 2.086 -20.658 1.00 82.25 174 PHE A N 1
ATOM 1295 C CA . PHE A 1 174 ? 24.933 1.062 -19.741 1.00 82.25 174 PHE A CA 1
ATOM 1296 C C . PHE A 1 174 ? 24.140 1.684 -18.609 1.00 82.25 174 PHE A C 1
ATOM 1298 O O . PHE A 1 174 ? 24.323 2.842 -18.245 1.00 82.25 174 PHE A O 1
ATOM 1305 N N . VAL A 1 175 ? 23.249 0.902 -18.028 1.00 81.62 175 VAL A N 1
ATOM 1306 C CA . VAL A 1 175 ? 22.372 1.391 -16.975 1.00 81.62 175 VAL A CA 1
ATOM 1307 C C . VAL A 1 175 ? 23.062 1.278 -15.626 1.00 81.62 175 VAL A C 1
ATOM 1309 O O . VAL A 1 175 ? 23.730 0.282 -15.355 1.00 81.62 175 VAL A O 1
ATOM 1312 N N . CYS A 1 176 ? 22.897 2.292 -14.778 1.00 86.25 176 CYS A N 1
ATOM 1313 C CA . CYS A 1 176 ? 23.468 2.287 -13.440 1.00 86.25 176 CYS A CA 1
ATOM 1314 C C . CYS A 1 176 ? 22.934 1.109 -12.616 1.00 86.25 176 CYS A C 1
ATOM 1316 O O . CYS A 1 176 ? 21.713 0.995 -12.473 1.00 86.25 176 CYS A O 1
ATOM 1318 N N . PRO A 1 177 ? 23.802 0.242 -12.061 1.00 85.50 177 PRO A N 1
ATOM 1319 C CA . PRO A 1 177 ? 23.369 -0.902 -11.264 1.00 85.50 177 PRO A CA 1
ATOM 1320 C C . PRO A 1 177 ? 22.573 -0.468 -10.018 1.00 85.50 177 PRO A C 1
ATOM 1322 O O . PRO A 1 177 ? 22.679 0.690 -9.595 1.00 85.50 177 PRO A O 1
ATOM 1325 N N . PRO A 1 178 ? 21.789 -1.375 -9.399 1.00 86.12 178 PRO A N 1
ATOM 1326 C CA . PRO A 1 178 ? 21.031 -1.057 -8.190 1.00 86.12 178 PRO A CA 1
ATOM 1327 C C . PRO A 1 178 ? 21.941 -0.503 -7.085 1.00 86.12 178 PRO A C 1
ATOM 1329 O O . PRO A 1 178 ? 23.068 -0.965 -6.911 1.00 86.12 178 PRO A O 1
ATOM 1332 N N . GLY A 1 179 ? 21.457 0.494 -6.341 1.00 88.69 179 GLY A N 1
ATOM 1333 C CA . GLY A 1 179 ? 22.241 1.194 -5.317 1.00 88.69 179 GLY A CA 1
ATOM 1334 C C . GLY A 1 179 ? 23.215 2.247 -5.860 1.00 88.69 179 GLY A C 1
ATOM 1335 O O . GLY A 1 179 ? 23.955 2.845 -5.079 1.00 88.69 179 GLY A O 1
ATOM 1336 N N . SER A 1 180 ? 23.214 2.507 -7.169 1.00 90.56 180 SER A N 1
ATOM 1337 C CA . SER A 1 180 ? 23.986 3.585 -7.792 1.00 90.56 180 SER A CA 1
ATOM 1338 C C . SER A 1 180 ? 23.096 4.484 -8.652 1.00 90.56 180 SER A C 1
ATOM 1340 O O . SER A 1 180 ? 22.020 4.073 -9.089 1.00 90.56 180 SER A O 1
ATOM 1342 N N . LYS A 1 181 ? 23.538 5.719 -8.892 1.00 90.50 181 LYS A N 1
ATOM 1343 C CA . LYS A 1 181 ? 22.782 6.756 -9.597 1.00 90.50 181 LYS A CA 1
ATOM 1344 C C . LYS A 1 181 ? 23.649 7.583 -10.537 1.00 90.50 181 LYS A C 1
ATOM 1346 O O . LYS A 1 181 ? 24.865 7.691 -10.361 1.00 90.50 181 LYS A O 1
ATOM 1351 N N . ASN A 1 182 ? 22.993 8.236 -11.493 1.00 89.12 182 ASN A N 1
ATOM 1352 C CA . ASN A 1 182 ? 23.597 9.283 -12.306 1.00 89.12 182 ASN A CA 1
ATOM 1353 C C . ASN A 1 182 ? 22.561 10.337 -12.734 1.00 89.12 182 ASN A C 1
ATOM 1355 O O . ASN A 1 182 ? 21.508 9.987 -13.257 1.00 89.12 182 ASN A O 1
ATOM 1359 N N . LEU A 1 183 ? 22.913 11.621 -12.623 1.00 83.19 183 LEU A N 1
ATOM 1360 C CA . LEU A 1 183 ? 22.076 12.763 -13.007 1.00 83.19 183 LEU A CA 1
ATOM 1361 C C . LEU A 1 183 ? 22.110 13.102 -14.512 1.00 83.19 183 LEU A C 1
ATOM 1363 O O . LEU A 1 183 ? 21.297 13.904 -14.964 1.00 83.19 183 LEU A O 1
ATOM 1367 N N . GLY A 1 184 ? 22.991 12.477 -15.305 1.00 73.00 184 GLY A N 1
ATOM 1368 C CA . GLY A 1 184 ? 23.031 12.647 -16.770 1.00 73.00 184 GLY A CA 1
ATOM 1369 C C . GLY A 1 184 ? 24.113 13.597 -17.303 1.00 73.00 184 GLY A C 1
ATOM 1370 O O . GLY A 1 184 ? 24.054 14.008 -18.461 1.00 73.00 184 GLY A O 1
ATOM 1371 N N . ASP A 1 185 ? 25.135 13.912 -16.505 1.00 73.56 185 ASP A N 1
ATOM 1372 C CA . ASP A 1 185 ? 26.219 14.839 -16.871 1.00 73.56 185 ASP A CA 1
ATOM 1373 C C . ASP A 1 185 ? 27.380 14.156 -17.623 1.00 73.56 185 ASP A C 1
ATOM 1375 O O . ASP A 1 185 ? 28.540 14.260 -17.239 1.00 73.56 185 ASP A O 1
ATOM 1379 N N . SER A 1 186 ? 27.087 13.450 -18.726 1.00 76.25 186 SER A N 1
ATOM 1380 C CA . SER A 1 186 ? 28.095 12.677 -19.495 1.00 76.25 186 SER A CA 1
ATOM 1381 C C . SER A 1 186 ? 28.884 11.698 -18.612 1.00 76.25 186 SER A C 1
ATOM 1383 O O . SER A 1 186 ? 30.113 11.650 -18.645 1.00 76.25 186 SER A O 1
ATOM 1385 N N . ALA A 1 187 ? 28.175 10.953 -17.766 1.00 81.62 187 ALA A N 1
ATOM 1386 C CA . ALA A 1 187 ? 28.824 10.184 -16.717 1.00 81.62 187 ALA A CA 1
ATOM 1387 C C . ALA A 1 187 ? 29.617 8.992 -17.251 1.00 81.62 187 ALA A C 1
ATOM 1389 O O . ALA A 1 187 ? 29.133 8.173 -18.039 1.00 81.62 187 ALA A O 1
ATOM 1390 N N . ILE A 1 188 ? 30.841 8.899 -16.747 1.00 89.88 188 ILE A N 1
ATOM 1391 C CA . ILE A 1 188 ? 31.787 7.820 -17.025 1.00 89.88 188 ILE A CA 1
ATOM 1392 C C . ILE A 1 188 ? 31.574 6.665 -16.035 1.00 89.88 188 ILE A C 1
ATOM 1394 O O . ILE A 1 188 ? 31.849 5.517 -16.358 1.00 89.88 188 ILE A O 1
ATOM 1398 N N . GLU A 1 189 ? 31.013 6.948 -14.860 1.00 90.75 189 GLU A N 1
ATOM 1399 C CA . GLU A 1 189 ? 30.712 5.990 -13.796 1.00 90.75 189 GLU A CA 1
ATOM 1400 C C . GLU A 1 189 ? 29.422 6.385 -13.059 1.00 90.75 189 GLU A C 1
ATOM 1402 O O . GLU A 1 189 ? 28.967 7.526 -13.162 1.00 90.75 189 GLU A O 1
ATOM 1407 N N . CYS A 1 190 ? 28.828 5.450 -12.315 1.00 91.06 190 CYS A N 1
ATOM 1408 C CA . CYS A 1 190 ? 27.676 5.732 -11.457 1.00 91.06 190 CYS A CA 1
ATOM 1409 C C . CYS A 1 190 ? 28.134 6.011 -10.026 1.00 91.06 190 CYS A C 1
ATOM 1411 O O . CYS A 1 190 ? 28.945 5.273 -9.467 1.00 91.06 190 CYS A O 1
ATOM 1413 N N . ALA A 1 191 ? 27.576 7.054 -9.416 1.00 92.06 191 ALA A N 1
ATOM 1414 C CA . ALA A 1 191 ? 27.830 7.374 -8.020 1.00 92.06 191 ALA A CA 1
ATOM 1415 C C . ALA A 1 191 ? 26.999 6.462 -7.110 1.00 92.06 191 ALA A C 1
ATOM 1417 O O . ALA A 1 191 ? 25.850 6.155 -7.421 1.00 92.06 191 ALA A O 1
ATOM 1418 N N . TRP A 1 192 ? 27.547 6.057 -5.966 1.00 92.12 192 TRP A N 1
ATOM 1419 C CA . TRP A 1 192 ? 26.791 5.286 -4.979 1.00 92.12 192 TRP A CA 1
ATOM 1420 C C . TRP A 1 192 ? 25.697 6.133 -4.328 1.00 92.12 192 TRP A C 1
ATOM 1422 O O . TRP A 1 192 ? 25.898 7.307 -4.007 1.00 92.12 192 TRP A O 1
ATOM 1432 N N . CYS A 1 193 ? 24.543 5.510 -4.128 1.00 90.06 193 CYS A N 1
ATOM 1433 C CA . CYS A 1 193 ? 23.427 6.087 -3.401 1.00 90.06 193 CYS A CA 1
ATOM 1434 C C . CYS A 1 193 ? 23.656 6.066 -1.888 1.00 90.06 193 CYS A C 1
ATOM 1436 O O . CYS A 1 193 ? 24.477 5.307 -1.366 1.00 90.06 193 CYS A O 1
ATOM 1438 N N . GLN A 1 194 ? 22.910 6.899 -1.166 1.00 90.19 194 GLN A N 1
ATOM 1439 C CA . GLN A 1 194 ? 22.898 6.859 0.296 1.00 90.19 194 GLN A CA 1
ATOM 1440 C C . GLN A 1 194 ? 22.228 5.573 0.810 1.00 90.19 194 GLN A C 1
ATOM 1442 O O . GLN A 1 194 ? 21.323 5.024 0.195 1.00 90.19 194 GLN A O 1
ATOM 1447 N N . THR A 1 195 ? 22.627 5.084 1.986 1.00 82.88 195 THR A N 1
ATOM 1448 C CA . THR A 1 195 ? 22.066 3.837 2.548 1.00 82.88 195 THR A CA 1
ATOM 1449 C C . THR A 1 195 ? 20.585 3.943 2.924 1.00 82.88 195 THR A C 1
ATOM 1451 O O . THR A 1 195 ? 19.897 2.929 2.986 1.00 82.88 195 THR A O 1
ATOM 1454 N N . ALA A 1 196 ? 20.092 5.160 3.167 1.00 85.31 196 ALA A N 1
ATOM 1455 C CA . ALA A 1 196 ? 18.697 5.453 3.492 1.00 85.31 196 ALA A CA 1
ATOM 1456 C C . ALA A 1 196 ? 17.883 5.964 2.285 1.00 85.31 196 ALA A C 1
ATOM 1458 O O . ALA A 1 196 ? 16.788 6.498 2.472 1.00 85.31 196 ALA A O 1
ATOM 1459 N N . SER A 1 197 ? 18.399 5.834 1.058 1.00 88.56 197 SER A N 1
ATOM 1460 C CA . SER A 1 197 ? 17.675 6.198 -0.161 1.00 88.56 197 SER A CA 1
ATOM 1461 C C . SER A 1 197 ? 17.230 4.972 -0.959 1.00 88.56 197 SER A C 1
ATOM 1463 O O . SER A 1 197 ? 17.831 3.896 -0.941 1.00 88.56 197 SER A O 1
ATOM 1465 N N . PHE A 1 198 ? 16.129 5.149 -1.674 1.00 89.00 198 PHE A N 1
ATOM 1466 C CA . PHE A 1 198 ? 15.635 4.250 -2.691 1.00 89.00 198 PHE A CA 1
ATOM 1467 C C . PHE A 1 198 ? 16.362 4.513 -4.012 1.00 89.00 198 PHE A C 1
ATOM 1469 O O . PHE A 1 198 ? 16.174 5.559 -4.640 1.00 89.00 198 PHE A O 1
ATOM 1476 N N . CYS A 1 199 ? 17.166 3.535 -4.433 1.00 88.75 199 CYS A N 1
ATOM 1477 C CA . CYS A 1 199 ? 17.916 3.561 -5.686 1.00 88.75 199 CYS A CA 1
ATOM 1478 C C . CYS A 1 199 ? 17.815 2.229 -6.447 1.00 88.75 199 CYS A C 1
ATOM 1480 O O . CYS A 1 199 ? 18.694 1.368 -6.316 1.00 88.75 199 CYS A O 1
ATOM 1482 N N . PRO A 1 200 ? 16.749 2.027 -7.236 1.00 86.50 200 PRO A N 1
ATOM 1483 C CA . PRO A 1 200 ? 16.617 0.875 -8.119 1.00 86.50 200 PRO A CA 1
ATOM 1484 C C . PRO A 1 200 ? 17.592 0.952 -9.308 1.00 86.50 200 PRO A C 1
ATOM 1486 O O . PRO A 1 200 ? 18.355 1.905 -9.478 1.00 86.50 200 PRO A O 1
ATOM 1489 N N . LEU A 1 201 ? 17.563 -0.068 -10.163 1.00 83.81 201 LEU A N 1
ATOM 1490 C CA . LEU A 1 201 ? 18.314 -0.079 -11.421 1.00 83.81 201 LEU A CA 1
ATOM 1491 C C . LEU A 1 201 ? 17.985 1.163 -12.269 1.00 83.81 201 LEU A C 1
ATOM 1493 O O . LEU A 1 201 ? 16.814 1.452 -12.509 1.00 83.81 201 LEU A O 1
ATOM 1497 N N . GLY A 1 202 ? 19.009 1.866 -12.750 1.00 81.88 202 GLY A N 1
ATOM 1498 C CA . GLY A 1 202 ? 18.848 3.055 -13.591 1.00 81.88 202 GLY A CA 1
ATOM 1499 C C . GLY A 1 202 ? 18.413 4.309 -12.839 1.00 81.88 202 GLY A C 1
ATOM 1500 O O . GLY A 1 202 ? 17.759 5.170 -13.421 1.00 81.88 202 GLY A O 1
ATOM 1501 N N . SER A 1 203 ? 18.755 4.420 -11.552 1.00 88.12 203 SER A N 1
ATOM 1502 C CA . SER A 1 203 ? 18.377 5.576 -10.735 1.00 88.12 203 SER A CA 1
ATOM 1503 C C . SER A 1 203 ? 18.960 6.885 -11.258 1.00 88.12 203 SER A C 1
ATOM 1505 O O . SER A 1 203 ? 20.159 7.011 -11.522 1.00 88.12 203 SER A O 1
ATOM 1507 N N . VAL A 1 204 ? 18.095 7.889 -11.345 1.00 88.44 204 VAL A N 1
ATOM 1508 C CA . VAL A 1 204 ? 18.456 9.258 -11.718 1.00 88.44 204 VAL A CA 1
ATOM 1509 C C . VAL A 1 204 ? 19.025 9.980 -10.501 1.00 88.44 204 VAL A C 1
ATOM 1511 O O . VAL A 1 204 ? 20.071 10.623 -10.580 1.00 88.44 204 VAL A O 1
ATOM 1514 N N . ASN A 1 205 ? 18.352 9.848 -9.354 1.00 89.69 205 ASN A N 1
ATOM 1515 C CA . ASN A 1 205 ? 18.749 10.493 -8.111 1.00 89.69 205 ASN A CA 1
ATOM 1516 C C . ASN A 1 205 ? 18.431 9.623 -6.882 1.00 89.69 205 ASN A C 1
ATOM 1518 O O . ASN A 1 205 ? 17.691 8.645 -6.960 1.00 89.69 205 ASN A O 1
ATOM 1522 N N . ASP A 1 206 ? 18.977 10.016 -5.731 1.00 88.06 206 ASP A N 1
ATOM 1523 C CA . ASP A 1 206 ? 18.586 9.462 -4.436 1.00 88.06 206 ASP A CA 1
ATOM 1524 C C . ASP A 1 206 ? 17.188 9.956 -4.068 1.00 88.06 206 ASP A C 1
ATOM 1526 O O . ASP A 1 206 ? 16.971 11.164 -3.971 1.00 88.06 206 ASP A O 1
ATOM 1530 N N . VAL A 1 207 ? 16.262 9.035 -3.799 1.00 88.56 207 VAL A N 1
ATOM 1531 C CA . VAL A 1 207 ? 14.941 9.364 -3.245 1.00 88.56 207 VAL A CA 1
ATOM 1532 C C . VAL A 1 207 ? 14.878 8.849 -1.814 1.00 88.56 207 VAL A C 1
ATOM 1534 O O . VAL A 1 207 ? 15.122 7.674 -1.576 1.00 88.56 207 VAL A O 1
ATOM 1537 N N . ASN A 1 208 ? 14.589 9.702 -0.834 1.00 88.56 208 ASN A N 1
ATOM 1538 C CA . ASN A 1 208 ? 14.532 9.275 0.568 1.00 88.56 208 ASN A CA 1
ATOM 1539 C C . ASN A 1 208 ? 13.344 8.323 0.806 1.00 88.56 208 ASN A C 1
ATOM 1541 O O . ASN A 1 208 ? 12.242 8.603 0.345 1.00 88.56 208 ASN A O 1
ATOM 1545 N N . TYR A 1 209 ? 13.525 7.235 1.564 1.00 86.12 209 TYR A N 1
ATOM 1546 C CA . TYR A 1 209 ? 12.414 6.335 1.902 1.00 86.12 209 TYR A CA 1
ATOM 1547 C C . TYR A 1 209 ? 11.254 7.044 2.613 1.00 86.12 209 TYR A C 1
ATOM 1549 O O . TYR A 1 209 ? 10.104 6.663 2.401 1.00 86.12 209 TYR A O 1
ATOM 1557 N N . SER A 1 210 ? 11.527 8.107 3.378 1.00 83.31 210 SER A N 1
ATOM 1558 C CA . SER A 1 210 ? 10.483 8.873 4.070 1.00 83.31 210 SER A CA 1
ATOM 1559 C C . SER A 1 210 ? 9.481 9.550 3.126 1.00 83.31 210 SER A C 1
ATOM 1561 O O . SER A 1 210 ? 8.342 9.808 3.507 1.00 83.31 210 SER A O 1
ATOM 1563 N N . THR A 1 211 ? 9.863 9.831 1.874 1.00 80.38 211 THR A N 1
ATOM 1564 C CA . THR A 1 211 ? 8.956 10.447 0.891 1.00 80.38 211 THR A CA 1
ATOM 1565 C C . THR A 1 211 ? 8.065 9.425 0.187 1.00 80.38 211 THR A C 1
ATOM 1567 O O . THR A 1 211 ? 7.051 9.803 -0.400 1.00 80.38 211 THR A O 1
ATOM 1570 N N . ILE A 1 212 ? 8.398 8.134 0.285 1.00 84.12 212 ILE A N 1
ATOM 1571 C CA . ILE A 1 212 ? 7.703 7.016 -0.368 1.00 84.12 212 ILE A CA 1
ATOM 1572 C C . ILE A 1 212 ? 7.080 6.038 0.637 1.00 84.12 212 ILE A C 1
ATOM 1574 O O . ILE A 1 212 ? 6.794 4.888 0.303 1.00 84.12 212 ILE A O 1
ATOM 1578 N N . GLU A 1 213 ? 6.839 6.490 1.869 1.00 82.62 213 GLU A N 1
ATOM 1579 C CA . GLU A 1 213 ? 6.241 5.662 2.913 1.00 82.62 213 GLU A CA 1
ATOM 1580 C C . GLU A 1 213 ? 4.850 5.154 2.520 1.00 82.62 213 GLU A C 1
ATOM 1582 O O . GLU A 1 213 ? 4.030 5.856 1.905 1.00 82.62 213 GLU A O 1
ATOM 1587 N N . THR A 1 214 ? 4.603 3.900 2.903 1.00 83.44 214 THR A N 1
ATOM 1588 C CA . THR A 1 214 ? 3.281 3.281 2.847 1.00 83.44 214 THR A CA 1
ATOM 1589 C C . THR A 1 214 ? 2.486 3.770 4.050 1.00 83.44 214 THR A C 1
ATOM 1591 O O . THR A 1 214 ? 2.916 3.606 5.188 1.00 83.44 214 THR A O 1
ATOM 1594 N N . ILE A 1 215 ? 1.339 4.384 3.786 1.00 84.31 215 ILE A N 1
ATOM 1595 C CA . ILE A 1 215 ? 0.433 4.929 4.793 1.00 84.31 215 ILE A CA 1
ATOM 1596 C C . ILE A 1 215 ? -0.830 4.081 4.740 1.00 84.31 215 ILE A C 1
ATOM 1598 O O . ILE A 1 215 ? -1.456 3.982 3.685 1.00 84.31 215 ILE A O 1
ATOM 1602 N N . SER A 1 216 ? -1.200 3.479 5.869 1.00 77.06 216 SER A N 1
ATOM 1603 C CA . SER A 1 216 ? -2.488 2.812 6.027 1.00 77.06 216 SER A CA 1
ATOM 1604 C C . SER A 1 216 ? -3.142 3.266 7.320 1.00 77.06 216 SER A C 1
ATOM 1606 O O . SER A 1 216 ? -2.630 2.995 8.406 1.00 77.06 216 SER A O 1
ATOM 1608 N N . ASP A 1 217 ? -4.301 3.904 7.197 1.00 67.62 217 ASP A N 1
ATOM 1609 C CA . ASP A 1 217 ? -5.129 4.294 8.339 1.00 67.62 217 ASP A CA 1
ATOM 1610 C C . ASP A 1 217 ? -6.008 3.136 8.858 1.00 67.62 217 ASP A C 1
ATOM 1612 O O . ASP A 1 217 ? -6.821 3.317 9.766 1.00 67.62 217 ASP A O 1
ATOM 1616 N N . SER A 1 218 ? -5.841 1.913 8.332 1.00 65.88 218 SER A N 1
ATOM 1617 C CA . SER A 1 218 ? -6.592 0.741 8.789 1.00 65.88 218 SER A CA 1
ATOM 1618 C C . SER A 1 218 ? -6.184 0.348 10.215 1.00 65.88 218 SER A C 1
ATOM 1620 O O . SER A 1 218 ? -5.108 -0.214 10.433 1.00 65.88 218 SER A O 1
ATOM 1622 N N . ARG A 1 219 ? -7.055 0.594 11.195 1.00 68.38 219 ARG A N 1
ATOM 1623 C CA . ARG A 1 219 ? -6.903 0.075 12.561 1.00 68.38 219 ARG A CA 1
ATOM 1624 C C . ARG A 1 219 ? -7.742 -1.183 12.732 1.00 68.38 219 ARG A C 1
ATOM 1626 O O . ARG A 1 219 ? -8.876 -1.243 12.262 1.00 68.38 219 ARG A O 1
ATOM 1633 N N . ALA A 1 220 ? -7.188 -2.180 13.417 1.00 73.88 220 ALA A N 1
ATOM 1634 C CA . ALA A 1 220 ? -7.965 -3.343 13.821 1.00 73.88 220 ALA A CA 1
ATOM 1635 C C . ALA A 1 220 ? -9.080 -2.902 14.780 1.00 73.88 220 ALA A C 1
ATOM 1637 O O . ALA A 1 220 ? -8.840 -2.096 15.683 1.00 73.88 220 ALA A O 1
ATOM 1638 N N . TYR A 1 221 ? -10.288 -3.424 14.574 1.00 81.00 221 TYR A N 1
ATOM 1639 C CA . TYR A 1 221 ? -11.394 -3.169 15.488 1.00 81.00 221 TYR A CA 1
ATOM 1640 C C . TYR A 1 221 ? -11.142 -3.898 16.824 1.00 81.00 221 TYR A C 1
ATOM 1642 O O . TYR A 1 221 ? -10.610 -5.013 16.796 1.00 81.00 221 TYR A O 1
ATOM 1650 N N . PRO A 1 222 ? -11.454 -3.295 17.987 1.00 83.06 222 PRO A N 1
ATOM 1651 C CA . PRO A 1 222 ? -11.178 -3.911 19.281 1.00 83.06 222 PRO A CA 1
ATOM 1652 C C . PRO A 1 222 ? -11.914 -5.241 19.474 1.00 83.06 222 PRO A C 1
ATOM 1654 O O . PRO A 1 222 ? -13.034 -5.430 19.001 1.00 83.06 222 PRO A O 1
ATOM 1657 N N . ASN A 1 223 ? -11.301 -6.145 20.237 1.00 81.62 223 ASN A N 1
ATOM 1658 C CA . ASN A 1 223 ? -11.971 -7.357 20.696 1.00 81.62 223 ASN A CA 1
ATOM 1659 C C . ASN A 1 223 ? -12.835 -7.056 21.924 1.00 81.62 223 ASN A C 1
ATOM 1661 O O . ASN A 1 223 ? -12.489 -6.207 22.747 1.00 81.62 223 ASN A O 1
ATOM 1665 N N . SER A 1 224 ? -13.935 -7.798 22.070 1.00 84.75 224 SER A N 1
ATOM 1666 C CA . SER A 1 224 ? -14.707 -7.803 23.316 1.00 84.75 224 SER A CA 1
ATOM 1667 C C . SER A 1 224 ? -13.834 -8.222 24.508 1.00 84.75 224 SER A C 1
ATOM 1669 O O . SER A 1 224 ? -12.962 -9.080 24.337 1.00 84.75 224 SER A O 1
ATOM 1671 N N . PRO A 1 225 ? -14.079 -7.668 25.710 1.00 81.75 225 PRO A N 1
ATOM 1672 C CA . PRO A 1 225 ? -13.448 -8.159 26.931 1.00 81.75 225 PRO A CA 1
ATOM 1673 C C . PRO A 1 225 ? -13.828 -9.623 27.198 1.00 81.75 225 PRO A C 1
ATOM 1675 O O . PRO A 1 225 ? -14.854 -10.109 26.715 1.00 81.75 225 PRO A O 1
ATOM 1678 N N . GLU A 1 226 ? -13.001 -10.325 27.980 1.00 80.00 226 GLU A N 1
ATOM 1679 C CA . GLU A 1 226 ? -13.161 -11.766 28.243 1.00 80.00 226 GLU A CA 1
ATOM 1680 C C . GLU A 1 226 ? -14.515 -12.117 28.878 1.00 80.00 226 GLU A C 1
ATOM 1682 O O . GLU A 1 226 ? -15.096 -13.152 28.553 1.00 80.00 226 GLU A O 1
ATOM 1687 N N . SER A 1 227 ? -15.043 -11.242 29.742 1.00 82.44 227 SER A N 1
ATOM 1688 C CA . SER A 1 227 ? -16.404 -11.347 30.266 1.00 82.44 227 SER A CA 1
ATOM 1689 C C . SER A 1 227 ? -17.292 -10.252 29.686 1.00 82.44 227 SER A C 1
ATOM 1691 O O . SER A 1 227 ? -16.932 -9.077 29.664 1.00 82.44 227 SER A O 1
ATOM 1693 N N . THR A 1 228 ? -18.483 -10.651 29.242 1.00 84.25 228 THR A N 1
ATOM 1694 C CA . THR A 1 228 ? -19.542 -9.749 28.759 1.00 84.25 228 THR A CA 1
ATOM 1695 C C . THR A 1 228 ? -20.797 -9.824 29.631 1.00 84.25 228 THR A C 1
ATOM 1697 O O . THR A 1 228 ? -21.854 -9.350 29.228 1.00 84.25 228 THR A O 1
ATOM 1700 N N . ILE A 1 229 ? -20.689 -10.425 30.823 1.00 87.31 229 ILE A N 1
ATOM 1701 C CA . ILE A 1 229 ? -21.771 -10.541 31.803 1.00 87.31 229 ILE A CA 1
ATOM 1702 C C . ILE A 1 229 ? -21.446 -9.608 32.966 1.00 87.31 229 ILE A C 1
ATOM 1704 O O . ILE A 1 229 ? -20.430 -9.774 33.643 1.00 87.31 229 ILE A O 1
ATOM 1708 N N . PHE A 1 230 ? -22.310 -8.621 33.203 1.00 87.81 230 PHE A N 1
ATOM 1709 C CA . PHE A 1 230 ? -22.073 -7.599 34.223 1.00 87.81 230 PHE A CA 1
ATOM 1710 C C . PHE A 1 230 ? -21.900 -8.179 35.629 1.00 87.81 230 PHE A C 1
ATOM 1712 O O . PHE A 1 230 ? -21.012 -7.741 36.353 1.00 87.81 230 PHE A O 1
ATOM 1719 N N . ASP A 1 231 ? -22.698 -9.182 35.994 1.00 85.00 231 ASP A N 1
ATOM 1720 C CA . ASP A 1 231 ? -22.629 -9.813 37.316 1.00 85.00 231 ASP A CA 1
ATOM 1721 C C . ASP A 1 231 ? -21.266 -10.456 37.578 1.00 85.00 231 ASP A C 1
ATOM 1723 O O . ASP A 1 231 ? -20.703 -10.290 38.660 1.00 85.00 231 ASP A O 1
ATOM 1727 N N . ASP A 1 232 ? -20.688 -11.121 36.576 1.00 85.88 232 ASP A N 1
ATOM 1728 C CA . ASP A 1 232 ? -19.359 -11.724 36.687 1.00 85.88 232 ASP A CA 1
ATOM 1729 C C . ASP A 1 232 ? -18.283 -10.646 36.838 1.00 85.88 232 ASP A C 1
ATOM 1731 O O . ASP A 1 232 ? -17.405 -10.759 37.693 1.00 85.88 232 ASP A O 1
ATOM 1735 N N . ILE A 1 233 ? -18.383 -9.563 36.058 1.00 87.44 233 ILE A N 1
ATOM 1736 C CA . ILE A 1 233 ? -17.476 -8.411 36.147 1.00 87.44 233 ILE A CA 1
ATOM 1737 C C . ILE A 1 233 ? -17.574 -7.763 37.534 1.00 87.44 233 ILE A C 1
ATOM 1739 O O . ILE A 1 233 ? -16.549 -7.432 38.139 1.00 87.44 233 ILE A O 1
ATOM 1743 N N . LEU A 1 234 ? -18.793 -7.590 38.052 1.00 86.81 234 LEU A N 1
ATOM 1744 C CA . LEU A 1 234 ? -19.049 -7.028 39.371 1.00 86.81 234 LEU A CA 1
ATOM 1745 C C . LEU A 1 234 ? -18.457 -7.935 40.453 1.00 86.81 234 LEU A C 1
ATOM 1747 O O . LEU A 1 234 ? -17.650 -7.473 41.253 1.00 86.81 234 LEU A O 1
ATOM 1751 N N . ILE A 1 235 ? -18.779 -9.230 40.456 1.00 84.94 235 ILE A N 1
ATOM 1752 C CA . ILE A 1 235 ? -18.272 -10.198 41.439 1.00 84.94 235 ILE A CA 1
ATOM 1753 C C . ILE A 1 235 ? -16.744 -10.272 41.391 1.00 84.94 235 ILE A C 1
ATOM 1755 O O . ILE A 1 235 ? -16.093 -10.203 42.436 1.00 84.94 235 ILE A O 1
ATOM 1759 N N . GLN A 1 236 ? -16.152 -10.355 40.200 1.00 85.44 236 GLN A N 1
ATOM 1760 C CA . GLN A 1 236 ? -14.703 -10.390 40.047 1.00 85.44 236 GLN A CA 1
ATOM 1761 C C . GLN A 1 236 ? -14.068 -9.137 40.658 1.00 85.44 236 GLN A C 1
ATOM 1763 O O . GLN A 1 236 ? -13.159 -9.263 41.474 1.00 85.44 236 GLN A O 1
ATOM 1768 N N . ASN A 1 237 ? -14.578 -7.938 40.367 1.00 84.50 237 ASN A N 1
ATOM 1769 C CA . ASN A 1 237 ? -14.038 -6.700 40.940 1.00 84.50 237 ASN A CA 1
ATOM 1770 C C . ASN A 1 237 ? -14.319 -6.540 42.445 1.00 84.50 237 ASN A C 1
ATOM 1772 O O . ASN A 1 237 ? -13.514 -5.939 43.155 1.00 84.50 237 ASN A O 1
ATOM 1776 N N . MET A 1 238 ? -15.426 -7.084 42.960 1.00 82.62 238 MET A N 1
ATOM 1777 C CA . MET A 1 238 ? -15.759 -7.012 44.387 1.00 82.62 238 MET A CA 1
ATOM 1778 C C . MET A 1 238 ? -14.909 -7.964 45.243 1.00 82.62 238 MET A C 1
ATOM 1780 O O . MET A 1 238 ? -14.589 -7.626 46.385 1.00 82.62 238 MET A O 1
ATOM 1784 N N . PHE A 1 239 ? -14.542 -9.140 44.715 1.00 78.81 239 PHE A N 1
ATOM 1785 C CA . PHE A 1 239 ? -13.920 -10.221 45.494 1.00 78.81 239 PHE A CA 1
ATOM 1786 C C . PHE A 1 239 ? -12.472 -10.561 45.117 1.00 78.81 239 PHE A C 1
ATOM 1788 O O . PHE A 1 239 ? -11.835 -11.337 45.833 1.00 78.81 239 PHE A O 1
ATOM 1795 N N . THR A 1 240 ? -11.908 -9.991 44.049 1.00 77.19 240 THR A N 1
ATOM 1796 C CA . THR A 1 240 ? -10.480 -10.177 43.745 1.00 77.19 240 THR A CA 1
ATOM 1797 C C . THR A 1 240 ? -9.601 -9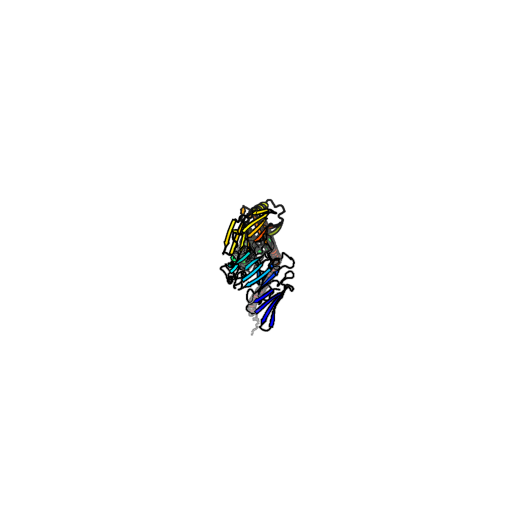.155 44.471 1.00 77.19 240 THR A C 1
ATOM 1799 O O . THR A 1 240 ? -9.928 -7.973 44.605 1.00 77.19 240 THR A O 1
ATOM 1802 N N . ILE A 1 241 ? -8.454 -9.628 44.968 1.00 77.12 241 ILE A N 1
ATOM 1803 C CA . ILE A 1 241 ? -7.378 -8.790 45.506 1.00 77.12 241 ILE A CA 1
ATOM 1804 C C . ILE A 1 241 ? -6.175 -8.974 44.586 1.00 77.12 241 ILE A C 1
ATOM 1806 O O . ILE A 1 241 ? -5.592 -10.056 44.526 1.00 77.12 241 ILE A O 1
ATOM 1810 N N . GLY A 1 242 ? -5.818 -7.919 43.858 1.00 76.25 242 GLY A N 1
ATOM 1811 C CA . GLY A 1 242 ? -4.602 -7.900 43.051 1.00 76.25 242 GLY A CA 1
ATOM 1812 C C . GLY A 1 242 ? -3.338 -7.738 43.901 1.00 76.25 242 GLY A C 1
ATOM 1813 O O . GLY A 1 242 ? -3.384 -7.350 45.067 1.00 76.25 242 GLY A O 1
ATOM 1814 N N . SER A 1 243 ? -2.184 -8.018 43.299 1.00 77.44 243 SER A N 1
ATOM 1815 C CA . SER A 1 243 ? -0.873 -7.955 43.963 1.00 77.44 243 SER A CA 1
ATOM 1816 C C . SER A 1 243 ? -0.263 -6.548 44.025 1.00 77.44 243 SER A C 1
ATOM 1818 O O . SER A 1 243 ? 0.722 -6.341 44.732 1.00 77.44 243 SER A O 1
ATOM 1820 N N . THR A 1 244 ? -0.818 -5.576 43.297 1.00 84.50 244 THR A N 1
ATOM 1821 C CA . THR A 1 244 ? -0.311 -4.197 43.259 1.00 84.50 244 THR A CA 1
ATOM 1822 C C . THR A 1 244 ? -0.913 -3.340 44.375 1.00 84.50 244 THR A C 1
ATOM 1824 O O . THR A 1 244 ? -2.025 -3.578 44.845 1.00 84.50 244 THR A O 1
ATOM 1827 N N . SER A 1 245 ? -0.190 -2.302 44.806 1.00 83.06 245 SER A N 1
ATOM 1828 C CA . SER A 1 245 ? -0.650 -1.393 45.868 1.00 83.06 245 SER A CA 1
ATOM 1829 C C . SER A 1 245 ? -1.956 -0.677 45.512 1.00 83.06 245 SER A C 1
ATOM 1831 O O . SER A 1 245 ? -2.831 -0.549 46.365 1.00 83.06 245 SER A O 1
ATOM 1833 N N . HIS A 1 246 ? -2.113 -0.259 44.252 1.00 82.94 246 HIS A N 1
ATOM 1834 C CA . HIS A 1 246 ? -3.359 0.315 43.734 1.00 82.94 246 HIS A CA 1
ATOM 1835 C C . HIS A 1 246 ? -4.517 -0.687 43.833 1.00 82.94 246 HIS A C 1
ATOM 1837 O O . HIS A 1 246 ? -5.550 -0.361 44.413 1.00 82.94 246 HIS A O 1
ATOM 1843 N N . CYS A 1 247 ? -4.299 -1.934 43.406 1.00 83.94 247 CYS A N 1
ATOM 1844 C CA . CYS A 1 247 ? -5.299 -2.993 43.495 1.00 83.94 247 CYS A CA 1
ATOM 1845 C C . CYS A 1 247 ? -5.794 -3.268 44.914 1.00 83.94 247 CYS A C 1
ATOM 1847 O O . CYS A 1 247 ? -6.984 -3.489 45.126 1.00 83.94 247 CYS A O 1
ATOM 1849 N N . ILE A 1 248 ? -4.892 -3.251 45.895 1.00 83.94 248 ILE A N 1
ATOM 1850 C CA . ILE A 1 248 ? -5.250 -3.493 47.296 1.00 83.94 248 ILE A CA 1
ATOM 1851 C C . ILE A 1 248 ? -6.140 -2.365 47.829 1.00 83.94 248 ILE A C 1
ATOM 1853 O O . ILE A 1 248 ? -7.119 -2.633 48.518 1.00 83.94 248 ILE A O 1
ATOM 1857 N N . VAL A 1 249 ? -5.823 -1.109 47.499 1.00 83.06 249 VAL A N 1
ATOM 1858 C CA . VAL A 1 249 ? -6.567 0.065 47.990 1.00 83.06 249 VAL A CA 1
ATOM 1859 C C . VAL A 1 249 ? -7.945 0.181 47.339 1.00 83.06 249 VAL A C 1
ATOM 1861 O O . VAL A 1 249 ? -8.900 0.591 48.000 1.00 83.06 249 VAL A O 1
ATOM 1864 N N . VAL A 1 250 ? -8.052 -0.177 46.060 1.00 83.75 250 VAL A N 1
ATOM 1865 C CA . VAL A 1 250 ? -9.303 -0.114 45.292 1.00 83.75 250 VAL A CA 1
ATOM 1866 C C . VAL A 1 250 ? -10.218 -1.313 45.582 1.00 83.75 250 VAL A C 1
ATOM 1868 O O . VAL A 1 250 ? -11.431 -1.194 45.435 1.00 83.75 250 VAL A O 1
ATOM 1871 N N . SER A 1 251 ? -9.673 -2.442 46.053 1.00 85.44 251 SER A N 1
ATOM 1872 C CA . SER A 1 251 ? -10.448 -3.655 46.345 1.00 85.44 251 SER A CA 1
ATOM 1873 C C . SER A 1 251 ? -11.450 -3.452 47.499 1.00 85.44 251 SER A C 1
ATOM 1875 O O . SER A 1 251 ? -11.051 -3.178 48.638 1.00 85.44 251 SER A O 1
ATOM 1877 N N . PRO A 1 252 ? -12.758 -3.670 47.273 1.00 84.62 252 PRO A N 1
ATOM 1878 C CA . PRO A 1 252 ? -13.774 -3.612 48.328 1.00 84.62 252 PRO A CA 1
ATOM 1879 C C . PRO A 1 252 ? -13.551 -4.663 49.423 1.00 84.62 252 PRO A C 1
ATOM 1881 O O . PRO A 1 252 ? -13.826 -4.418 50.602 1.00 84.62 252 PRO A O 1
ATOM 1884 N N . LEU A 1 253 ? -12.993 -5.826 49.068 1.00 83.12 253 LEU A N 1
ATOM 1885 C CA . LEU A 1 253 ? -12.701 -6.893 50.024 1.00 83.12 253 LEU A CA 1
ATOM 1886 C C . LEU A 1 253 ? -11.659 -6.464 51.067 1.00 83.12 253 LEU A C 1
ATOM 1888 O O . LEU A 1 253 ? -11.772 -6.808 52.243 1.00 83.12 253 LEU A O 1
ATOM 1892 N N . PHE A 1 254 ? -10.689 -5.637 50.676 1.00 85.50 254 PHE A N 1
ATOM 1893 C CA . PHE A 1 254 ? -9.739 -5.058 51.621 1.00 85.50 254 PHE A CA 1
ATOM 1894 C C . PHE A 1 254 ? -10.457 -4.195 52.672 1.00 85.50 254 PHE A C 1
ATOM 1896 O O . PHE A 1 254 ? -10.310 -4.437 53.872 1.00 85.50 254 PHE A O 1
ATOM 1903 N N . TRP A 1 255 ? -11.315 -3.261 52.255 1.00 85.00 255 TRP A N 1
ATOM 1904 C CA . TRP A 1 255 ? -12.058 -2.392 53.179 1.00 85.00 255 TRP A CA 1
ATOM 1905 C C . TRP A 1 255 ? -13.031 -3.156 54.075 1.00 85.00 255 TRP A C 1
ATOM 1907 O O . TRP A 1 255 ? -13.146 -2.857 55.266 1.00 85.00 255 TRP A O 1
ATOM 1917 N N . THR A 1 256 ? -13.683 -4.193 53.551 1.00 82.88 256 THR A N 1
ATOM 1918 C CA . THR A 1 256 ? -14.531 -5.062 54.379 1.00 82.88 256 THR A CA 1
ATOM 1919 C C . THR A 1 256 ? -13.721 -5.838 55.405 1.00 82.88 256 THR A C 1
ATOM 1921 O O . THR A 1 256 ? -14.145 -5.929 56.554 1.00 82.88 256 THR A O 1
ATOM 1924 N N . SER A 1 257 ? -12.526 -6.323 55.053 1.00 83.44 257 SER A N 1
ATOM 1925 C CA . SER A 1 257 ? -11.634 -6.988 56.005 1.00 83.44 257 SER A CA 1
ATOM 1926 C C . SER A 1 257 ? -11.175 -6.042 57.122 1.00 83.44 257 SER A C 1
ATOM 1928 O O . SER A 1 257 ? -11.160 -6.438 58.288 1.00 83.44 257 SER A O 1
ATOM 1930 N N . VAL A 1 258 ? -10.908 -4.767 56.807 1.00 86.25 258 VAL A N 1
ATOM 1931 C CA . VAL A 1 258 ? -10.595 -3.721 57.797 1.00 86.25 258 VAL A CA 1
ATOM 1932 C C . VAL A 1 258 ? -11.779 -3.501 58.744 1.00 86.25 258 VAL A C 1
ATOM 1934 O O . VAL A 1 258 ? -11.592 -3.409 59.959 1.00 86.25 258 VAL A O 1
ATOM 1937 N N . ILE A 1 259 ? -13.007 -3.483 58.221 1.00 84.62 259 ILE A N 1
ATOM 1938 C CA . ILE A 1 259 ? -14.226 -3.343 59.031 1.00 84.62 259 ILE A CA 1
ATOM 1939 C C . ILE A 1 259 ? -14.467 -4.582 59.890 1.00 84.62 259 ILE A C 1
ATOM 1941 O O . ILE A 1 259 ? -14.836 -4.444 61.052 1.00 84.62 259 ILE A O 1
ATOM 1945 N N . ILE A 1 260 ? -14.213 -5.786 59.374 1.00 80.94 260 ILE A N 1
ATOM 1946 C CA . ILE A 1 260 ? -14.293 -7.032 60.147 1.00 80.94 260 ILE A CA 1
ATOM 1947 C C . ILE A 1 260 ? -13.222 -7.052 61.249 1.00 80.94 260 ILE A C 1
ATOM 1949 O O . ILE A 1 260 ? -13.503 -7.452 62.377 1.00 80.94 260 ILE A O 1
ATOM 1953 N N . LEU A 1 261 ? -12.006 -6.573 60.984 1.00 86.00 261 LEU A N 1
ATOM 1954 C CA . LEU A 1 261 ? -10.971 -6.441 62.010 1.00 86.00 261 LEU A CA 1
ATOM 1955 C C . LEU A 1 261 ? -11.402 -5.450 63.099 1.00 86.00 261 LEU A C 1
ATOM 1957 O O . LEU A 1 261 ? -11.290 -5.745 64.291 1.00 86.00 261 LEU A O 1
ATOM 1961 N N . PHE A 1 262 ? -11.955 -4.302 62.699 1.00 84.75 262 PHE A N 1
ATOM 1962 C CA . PHE A 1 262 ? -12.541 -3.336 63.623 1.00 84.75 262 PHE A CA 1
ATOM 1963 C C . PHE A 1 262 ? -13.703 -3.952 64.417 1.00 84.75 262 PHE A C 1
ATOM 1965 O O . PHE A 1 262 ? -13.793 -3.758 65.628 1.00 84.75 262 PHE A O 1
ATOM 1972 N N . ALA A 1 263 ? -14.538 -4.770 63.775 1.00 79.06 263 ALA A N 1
ATOM 1973 C CA . ALA A 1 263 ? -15.623 -5.506 64.409 1.00 79.06 263 ALA A CA 1
ATOM 1974 C C . ALA A 1 263 ? -15.110 -6.434 65.513 1.00 79.06 263 ALA A C 1
ATOM 1976 O O . ALA A 1 263 ? -15.606 -6.401 66.640 1.00 79.06 263 ALA A O 1
ATOM 1977 N N . ILE A 1 264 ? -14.079 -7.226 65.213 1.00 80.38 264 ILE A N 1
ATOM 1978 C CA . ILE A 1 264 ? -13.426 -8.117 66.175 1.00 80.38 264 ILE A CA 1
ATOM 1979 C C . ILE A 1 264 ? -12.824 -7.305 67.326 1.00 80.38 264 ILE A C 1
ATOM 1981 O O . ILE A 1 264 ? -12.996 -7.672 68.489 1.00 80.38 264 ILE A O 1
ATOM 1985 N N . LEU A 1 265 ? -12.181 -6.171 67.040 1.00 84.62 265 LEU A N 1
ATOM 1986 C CA . LEU A 1 265 ? -11.626 -5.289 68.065 1.00 84.62 265 LEU A CA 1
ATOM 1987 C C . LEU A 1 265 ? -12.722 -4.741 68.990 1.00 84.62 265 LEU A C 1
ATOM 1989 O O . LEU A 1 265 ? -12.571 -4.777 70.212 1.00 84.62 265 LEU A O 1
ATOM 1993 N N . VAL A 1 266 ? -13.864 -4.323 68.437 1.00 80.38 266 VAL A N 1
ATOM 1994 C CA . VAL A 1 266 ? -15.043 -3.916 69.216 1.00 80.38 266 VAL A CA 1
ATOM 1995 C C . VAL A 1 266 ? -15.564 -5.076 70.071 1.00 80.38 266 VAL A C 1
ATOM 1997 O O . VAL A 1 266 ? -15.876 -4.867 71.246 1.00 80.38 266 VAL A O 1
ATOM 2000 N N . LEU A 1 267 ? -15.614 -6.307 69.546 1.00 77.06 267 LEU A N 1
ATOM 2001 C CA . LEU A 1 267 ? -15.999 -7.495 70.322 1.00 77.06 267 LEU A CA 1
ATOM 2002 C C . LEU A 1 267 ? -15.044 -7.745 71.500 1.00 77.06 267 LEU A C 1
ATOM 2004 O O . LEU A 1 267 ? -15.507 -8.000 72.615 1.00 77.06 267 LEU A O 1
ATOM 2008 N N . VAL A 1 268 ? -13.730 -7.627 71.285 1.00 79.88 268 VAL A N 1
ATOM 2009 C CA . VAL A 1 268 ? -12.704 -7.785 72.329 1.00 79.88 268 VAL A CA 1
ATOM 2010 C C . VAL A 1 268 ? -12.841 -6.699 73.393 1.00 79.88 268 VAL A C 1
ATOM 2012 O O . VAL A 1 268 ? -12.914 -7.016 74.581 1.00 79.88 268 VAL A O 1
ATOM 2015 N N . VAL A 1 269 ? -12.974 -5.429 72.997 1.00 81.00 269 VAL A N 1
ATOM 2016 C CA . VAL A 1 269 ? -13.219 -4.312 73.925 1.00 81.00 269 VAL A CA 1
ATOM 2017 C C . VAL A 1 269 ? -14.488 -4.563 74.742 1.00 81.00 269 VAL A C 1
ATOM 2019 O O . VAL A 1 269 ? -14.496 -4.382 75.958 1.00 81.00 269 VAL A O 1
ATOM 2022 N N . MET A 1 270 ? -15.551 -5.059 74.113 1.00 74.25 270 MET A N 1
ATOM 2023 C CA . MET A 1 270 ? -16.810 -5.387 74.783 1.00 74.25 270 MET A CA 1
ATOM 2024 C C . MET A 1 270 ? -16.705 -6.580 75.742 1.00 74.25 270 MET A C 1
ATOM 2026 O O . MET A 1 270 ? -17.405 -6.604 76.761 1.00 74.25 270 MET A O 1
ATOM 2030 N N . ALA A 1 271 ? -15.836 -7.551 75.453 1.00 73.31 271 ALA A N 1
ATOM 2031 C CA . ALA A 1 271 ? -15.512 -8.652 76.355 1.00 73.31 271 ALA A CA 1
ATOM 2032 C C . ALA A 1 271 ? -14.691 -8.168 77.562 1.00 73.31 271 ALA A C 1
ATOM 2034 O O . ALA A 1 271 ? -15.022 -8.508 78.697 1.00 73.31 271 ALA A O 1
ATOM 2035 N N . ILE A 1 272 ? -13.701 -7.296 77.344 1.00 76.88 272 ILE A N 1
ATOM 2036 C CA . ILE A 1 272 ? -12.905 -6.667 78.410 1.00 76.88 272 ILE A CA 1
ATOM 2037 C C . ILE A 1 272 ? -13.807 -5.814 79.314 1.00 76.88 272 ILE A C 1
ATOM 2039 O O . ILE A 1 272 ? -13.808 -5.979 80.531 1.00 76.88 272 ILE A O 1
ATOM 2043 N N . LEU A 1 273 ? -14.671 -4.971 78.740 1.00 74.75 273 LEU A N 1
ATOM 2044 C CA . LEU A 1 273 ? -15.645 -4.163 79.488 1.00 74.75 273 LEU A CA 1
ATOM 2045 C C . LEU A 1 273 ? -16.692 -5.005 80.239 1.00 74.75 273 LEU A C 1
ATOM 2047 O O . LEU A 1 273 ? -17.363 -4.490 81.131 1.00 74.75 273 LEU A O 1
ATOM 2051 N N . LYS A 1 274 ? -16.875 -6.287 79.892 1.00 74.06 274 LYS A N 1
ATOM 2052 C CA . LYS A 1 274 ? -17.723 -7.218 80.656 1.00 74.06 274 LYS A CA 1
ATOM 2053 C C . LYS A 1 274 ? -17.027 -7.708 81.934 1.00 74.06 274 LYS A C 1
ATOM 2055 O O . LYS A 1 274 ? -17.736 -8.051 82.875 1.00 74.06 274 LYS A O 1
ATOM 2060 N N . LEU A 1 275 ? -15.693 -7.736 81.964 1.00 72.12 275 LEU A N 1
ATOM 2061 C CA . LEU A 1 275 ? -14.892 -8.182 83.109 1.00 72.12 275 LEU A CA 1
ATOM 2062 C C . LEU A 1 275 ? -14.702 -7.084 84.171 1.00 72.12 275 LEU A C 1
ATOM 2064 O O . LEU A 1 275 ? -14.503 -7.413 85.336 1.00 72.12 275 LEU A O 1
ATOM 2068 N N . PHE A 1 276 ? -14.826 -5.801 83.805 1.00 70.88 276 PHE A N 1
ATOM 2069 C CA . PHE A 1 276 ? -14.687 -4.669 84.731 1.00 70.88 276 PHE A CA 1
ATOM 2070 C C . PHE A 1 276 ? -16.051 -4.046 85.104 1.00 70.88 276 PHE A C 1
ATOM 2072 O O . PHE A 1 276 ? -16.671 -3.392 84.259 1.00 70.88 276 PHE A O 1
ATOM 2079 N N . PRO A 1 277 ? -16.532 -4.195 86.356 1.00 61.03 277 PRO A N 1
ATOM 2080 C CA . PRO A 1 277 ? -17.845 -3.696 86.781 1.00 61.03 277 PRO A CA 1
ATOM 2081 C C . PRO A 1 277 ? -17.981 -2.161 86.730 1.00 61.03 277 PRO A C 1
ATOM 2083 O O . PRO A 1 277 ? -19.070 -1.665 86.431 1.00 61.03 277 PRO A O 1
ATOM 2086 N N . ASP A 1 278 ? -16.885 -1.415 86.896 1.00 61.62 278 ASP A N 1
ATOM 2087 C CA . ASP A 1 278 ? -16.885 0.058 86.965 1.00 61.62 278 ASP A CA 1
ATOM 2088 C C . ASP A 1 278 ? -17.144 0.769 85.623 1.00 61.62 278 ASP A C 1
ATOM 2090 O O . ASP A 1 278 ? -17.425 1.966 85.587 1.00 61.62 278 ASP A O 1
ATOM 2094 N N . LYS A 1 279 ? -17.109 0.055 84.486 1.00 63.59 279 LYS A N 1
ATOM 2095 C CA . LYS A 1 279 ? -17.322 0.642 83.143 1.00 63.59 279 LYS A CA 1
ATOM 2096 C C . LYS A 1 279 ? -18.659 0.262 82.491 1.00 63.59 279 LYS A C 1
ATOM 2098 O O . LYS A 1 279 ? -18.832 0.399 81.277 1.00 63.59 279 LYS A O 1
ATOM 2103 N N . LYS A 1 280 ? -19.646 -0.164 83.289 1.00 69.31 280 LYS A N 1
ATOM 2104 C CA . LYS A 1 280 ? -20.970 -0.630 82.825 1.00 69.31 280 LYS A CA 1
ATOM 2105 C C . LYS A 1 280 ? -21.715 0.383 81.935 1.00 69.31 280 LYS A C 1
ATOM 2107 O O . LYS A 1 280 ? -22.352 -0.031 80.966 1.00 69.31 280 LYS A O 1
ATOM 2112 N N . ASN A 1 281 ? -21.579 1.686 82.195 1.00 72.50 281 ASN A N 1
ATOM 2113 C CA . ASN A 1 281 ? -22.243 2.743 81.415 1.00 72.50 281 ASN A CA 1
ATOM 2114 C C . ASN A 1 281 ? -21.729 2.837 79.967 1.00 72.50 281 ASN A C 1
ATOM 2116 O O . ASN A 1 281 ? -22.533 2.908 79.039 1.00 72.50 281 ASN A O 1
ATOM 2120 N N . HIS A 1 282 ? -20.413 2.736 79.751 1.00 73.81 282 HIS A N 1
ATOM 2121 C CA . HIS A 1 282 ? -19.815 2.760 78.407 1.00 73.81 282 HIS A CA 1
ATOM 2122 C C . HIS A 1 282 ? -20.264 1.554 77.571 1.00 73.81 282 HIS A C 1
ATOM 2124 O O . HIS A 1 282 ? -20.581 1.679 76.391 1.00 73.81 282 HIS A O 1
ATOM 2130 N N . ARG A 1 283 ? -20.386 0.382 78.205 1.00 74.44 283 ARG A N 1
ATOM 2131 C CA . ARG A 1 283 ? -20.886 -0.839 77.560 1.00 74.44 283 ARG A CA 1
ATOM 2132 C C . ARG A 1 283 ? -22.354 -0.726 77.130 1.00 74.44 283 ARG A C 1
ATOM 2134 O O . ARG A 1 283 ? -22.720 -1.253 76.082 1.00 74.44 283 ARG A O 1
ATOM 2141 N N . ILE A 1 284 ? -23.205 -0.082 77.934 1.00 74.75 284 ILE A N 1
ATOM 2142 C CA . ILE A 1 284 ? -24.622 0.144 77.595 1.00 74.75 284 ILE A CA 1
ATOM 2143 C C . ILE A 1 284 ? -24.738 1.117 76.417 1.00 74.75 284 ILE A C 1
ATOM 2145 O O . ILE A 1 284 ? -25.520 0.868 75.501 1.00 74.75 284 ILE A O 1
ATOM 2149 N N . PHE A 1 285 ? -23.926 2.175 76.410 1.00 77.19 285 PHE A N 1
ATOM 2150 C CA . PHE A 1 285 ? -23.881 3.149 75.323 1.00 77.19 285 PHE A CA 1
ATOM 2151 C C . PHE A 1 285 ? -23.471 2.510 73.986 1.00 77.19 285 PHE A C 1
ATOM 2153 O O . PHE A 1 285 ? -24.209 2.616 73.009 1.00 77.19 285 PHE A O 1
ATOM 2160 N N . ILE A 1 286 ? -22.370 1.748 73.968 1.00 73.44 286 ILE A N 1
ATOM 2161 C CA . ILE A 1 286 ? -21.894 1.036 72.768 1.00 73.44 286 ILE A CA 1
ATOM 2162 C C . ILE A 1 286 ? -22.953 0.047 72.253 1.00 73.44 286 ILE A C 1
ATOM 2164 O O . ILE A 1 286 ? -23.233 0.005 71.057 1.00 73.44 286 ILE A O 1
ATOM 2168 N N . LYS A 1 287 ? -23.612 -0.707 73.147 1.00 76.88 287 LYS A N 1
ATOM 2169 C CA . LYS A 1 287 ? -24.718 -1.597 72.753 1.00 76.88 287 LYS A CA 1
ATOM 2170 C C . LYS A 1 287 ? -25.870 -0.848 72.104 1.00 76.88 287 LYS A C 1
ATOM 2172 O O . LYS A 1 287 ? -26.446 -1.371 71.161 1.00 76.88 287 LYS A O 1
ATOM 2177 N N . LYS A 1 288 ? -26.237 0.326 72.624 1.00 78.12 288 LYS A N 1
ATOM 2178 C CA . LYS A 1 288 ? -27.363 1.106 72.101 1.00 78.12 288 LYS A CA 1
ATOM 2179 C C . LYS A 1 288 ? -27.106 1.547 70.658 1.00 78.12 288 LYS A C 1
ATOM 2181 O O . LYS A 1 288 ? -28.005 1.405 69.842 1.00 78.12 288 LYS A O 1
ATOM 2186 N N . ILE A 1 289 ? -25.884 1.991 70.354 1.00 78.00 289 ILE A N 1
ATOM 2187 C CA . ILE A 1 289 ? -25.477 2.409 69.003 1.00 78.00 289 ILE A CA 1
ATOM 2188 C C . ILE A 1 289 ? -25.536 1.232 68.026 1.00 78.00 289 ILE A C 1
ATOM 2190 O O . ILE A 1 289 ? -26.236 1.299 67.024 1.00 78.00 289 ILE A O 1
ATOM 2194 N N . PHE A 1 290 ? -24.864 0.118 68.329 1.00 74.94 290 PHE A N 1
ATOM 2195 C CA . PHE A 1 290 ? -24.828 -1.010 67.392 1.00 74.94 290 PHE A CA 1
ATOM 2196 C C . PHE A 1 290 ? -26.163 -1.748 67.271 1.00 74.94 290 PHE A C 1
ATOM 2198 O O . PHE A 1 290 ? -26.447 -2.323 66.231 1.00 74.94 290 PHE A O 1
ATOM 2205 N N . LYS A 1 291 ? -27.023 -1.699 68.293 1.00 74.81 291 LYS A N 1
ATOM 2206 C CA . LYS A 1 291 ? -28.387 -2.238 68.204 1.00 74.81 291 LYS A CA 1
ATOM 2207 C C . LYS A 1 291 ? -29.258 -1.454 67.209 1.00 74.81 291 LYS A C 1
ATOM 2209 O O . LYS A 1 291 ? -30.169 -2.031 66.638 1.00 74.81 291 LYS A O 1
ATOM 2214 N N . GLN A 1 292 ? -28.978 -0.165 66.992 1.00 75.56 292 GLN A N 1
ATOM 2215 C CA . GLN A 1 292 ? -29.682 0.663 66.002 1.00 75.56 292 GLN A CA 1
ATOM 2216 C C . GLN A 1 292 ? -29.186 0.448 64.564 1.00 75.56 292 GLN A C 1
ATOM 2218 O O . GLN A 1 292 ? -29.886 0.815 63.631 1.00 75.56 292 GLN A O 1
ATOM 2223 N N . LEU A 1 293 ? -27.998 -0.135 64.388 1.00 73.25 293 LEU A N 1
ATOM 2224 C CA . LEU A 1 293 ? -27.375 -0.387 63.082 1.00 73.25 293 LEU A CA 1
ATOM 2225 C C . LEU A 1 293 ? -27.602 -1.822 62.573 1.00 73.25 293 LEU A C 1
ATOM 2227 O O . LEU A 1 293 ? -27.063 -2.191 61.535 1.00 73.25 293 LEU A O 1
ATOM 2231 N N . ASP A 1 294 ? -28.343 -2.646 63.316 1.00 73.31 294 ASP A N 1
ATOM 2232 C CA . ASP A 1 294 ? -28.591 -4.053 62.994 1.00 73.31 294 ASP A CA 1
ATOM 2233 C C . ASP A 1 294 ? -29.681 -4.209 61.928 1.00 73.31 294 ASP A C 1
ATOM 2235 O O . ASP A 1 294 ? -30.872 -4.204 62.233 1.00 73.31 294 ASP A O 1
ATOM 2239 N N . LEU A 1 295 ? -29.240 -4.356 60.677 1.00 66.31 295 LEU A N 1
ATOM 2240 C CA . LEU A 1 295 ? -30.085 -4.602 59.506 1.00 66.31 295 LEU A CA 1
ATOM 2241 C C . LEU A 1 295 ? -30.504 -6.076 59.376 1.00 66.31 295 LEU A C 1
ATOM 2243 O O . LEU A 1 295 ? -31.494 -6.363 58.714 1.00 66.31 295 LEU A O 1
ATOM 2247 N N . VAL A 1 296 ? -29.763 -7.009 59.986 1.00 67.88 296 VAL A N 1
ATOM 2248 C CA . VAL A 1 296 ? -29.940 -8.462 59.790 1.00 67.88 296 VAL A CA 1
ATOM 2249 C C . VAL A 1 296 ? -30.811 -9.088 60.883 1.00 67.88 296 VAL A C 1
ATOM 2251 O O . VAL A 1 296 ? -31.578 -10.006 60.611 1.00 67.88 296 VAL A O 1
ATOM 2254 N N . GLY A 1 297 ? -30.685 -8.623 62.128 1.00 60.81 297 GLY A N 1
ATOM 2255 C CA . GLY A 1 297 ? -31.411 -9.152 63.287 1.00 60.81 297 GLY A CA 1
ATOM 2256 C C . GLY A 1 297 ? -32.542 -8.261 63.797 1.00 60.81 297 GLY A C 1
ATOM 2257 O O . GLY A 1 297 ? -32.971 -8.459 64.932 1.00 60.81 297 GLY A O 1
ATOM 2258 N N . GLU A 1 298 ? -32.960 -7.249 63.026 1.00 63.97 298 GLU A N 1
ATOM 2259 C CA . GLU A 1 298 ? -33.983 -6.252 63.406 1.00 63.97 298 GLU A CA 1
ATOM 2260 C C . GLU A 1 298 ? -33.723 -5.590 64.777 1.00 63.97 298 GLU A C 1
ATOM 2262 O O . GLU A 1 298 ? -34.632 -5.181 65.504 1.00 63.97 298 GLU A O 1
ATOM 2267 N N . GLY A 1 299 ? -32.452 -5.491 65.171 1.00 60.22 299 GLY A N 1
ATOM 2268 C CA . GLY A 1 299 ? -32.061 -4.926 66.453 1.00 60.22 299 GLY A CA 1
ATOM 2269 C C . GLY A 1 299 ? -32.172 -5.890 67.629 1.00 60.22 299 GLY A C 1
ATOM 2270 O O . GLY A 1 299 ? -32.016 -5.447 68.761 1.00 60.22 299 GLY A O 1
ATOM 2271 N N . GLU A 1 300 ? -32.389 -7.193 67.459 1.00 63.72 300 GLU A N 1
ATOM 2272 C CA . GLU A 1 300 ? -32.349 -8.129 68.592 1.00 63.72 300 GLU A CA 1
ATOM 2273 C C . GLU A 1 300 ? -30.944 -8.231 69.211 1.00 63.72 300 GLU A C 1
ATOM 2275 O O . GLU A 1 300 ? -30.794 -8.372 70.434 1.00 63.72 300 GLU A O 1
ATOM 2280 N N . LEU A 1 301 ? -29.890 -8.118 68.393 1.00 67.56 301 LEU A N 1
ATOM 2281 C CA . LEU A 1 301 ? -28.510 -8.375 68.801 1.00 67.56 301 LEU A CA 1
ATOM 2282 C C . LEU A 1 301 ? -27.564 -7.261 68.335 1.00 67.56 301 LEU A C 1
ATOM 2284 O O . LEU A 1 301 ? -27.321 -7.069 67.155 1.00 67.56 301 LEU A O 1
ATOM 2288 N N . TRP A 1 302 ? -26.881 -6.611 69.284 1.00 68.88 302 TRP A N 1
ATOM 2289 C CA . TRP A 1 302 ? -25.868 -5.580 68.984 1.00 68.88 302 TRP A CA 1
ATOM 2290 C C . TRP A 1 302 ? -24.698 -6.077 68.107 1.00 68.88 302 TRP A C 1
ATOM 2292 O O . TRP A 1 302 ? -23.962 -5.267 67.564 1.00 68.88 302 TRP A O 1
ATOM 2302 N N . ILE A 1 303 ? -24.505 -7.394 67.983 1.00 68.94 303 ILE A N 1
ATOM 2303 C CA . ILE A 1 303 ? -23.476 -8.006 67.126 1.00 68.94 303 ILE A CA 1
ATOM 2304 C C . ILE A 1 303 ? -23.880 -7.927 65.644 1.00 68.94 303 ILE A C 1
ATOM 2306 O O . ILE A 1 303 ? -23.015 -7.732 64.793 1.00 68.94 303 ILE A O 1
ATOM 2310 N N . GLY A 1 304 ? -25.180 -8.020 65.338 1.00 68.44 304 GLY A N 1
ATOM 2311 C CA . GLY A 1 304 ? -25.692 -7.934 63.969 1.00 68.44 304 GLY A CA 1
ATOM 2312 C C . GLY A 1 304 ? -25.451 -6.560 63.337 1.00 68.44 304 GLY A C 1
ATOM 2313 O O . GLY A 1 304 ? -25.070 -6.475 62.170 1.00 68.44 304 GLY A O 1
ATOM 2314 N N . GLY A 1 305 ? -25.499 -5.484 64.131 1.00 72.12 305 GLY A N 1
ATOM 2315 C CA . GLY A 1 305 ? -25.173 -4.133 63.656 1.00 72.12 305 GLY A CA 1
ATOM 2316 C C . GLY A 1 305 ? -23.713 -3.912 63.279 1.00 72.12 305 GLY A C 1
ATOM 2317 O O . GLY A 1 305 ? -23.413 -3.047 62.464 1.00 72.12 305 GLY A O 1
ATOM 2318 N N . VAL A 1 306 ? -22.793 -4.718 63.811 1.00 72.38 306 VAL A N 1
ATOM 2319 C CA . VAL A 1 306 ? -21.381 -4.649 63.415 1.00 72.38 306 VAL A CA 1
ATOM 2320 C C . VAL A 1 306 ? -21.160 -5.335 62.060 1.00 72.38 306 VAL A C 1
ATOM 2322 O O . VAL A 1 306 ? -20.417 -4.831 61.225 1.00 72.38 306 VAL A O 1
ATOM 2325 N N . ILE A 1 307 ? -21.852 -6.451 61.812 1.00 74.06 307 ILE A N 1
ATOM 2326 C CA . ILE A 1 307 ? -21.833 -7.161 60.521 1.00 74.06 307 ILE A CA 1
ATOM 2327 C C . ILE A 1 307 ? -22.518 -6.320 59.436 1.00 74.06 307 ILE A C 1
ATOM 2329 O O . ILE A 1 307 ? -22.028 -6.228 58.313 1.00 74.06 307 ILE A O 1
ATOM 2333 N N . SER A 1 308 ? -23.598 -5.634 59.804 1.00 80.50 308 SER A N 1
ATOM 2334 C CA . SER A 1 308 ? -24.356 -4.742 58.923 1.00 80.50 308 SER A CA 1
ATOM 2335 C C . SER A 1 308 ? -23.501 -3.603 58.342 1.00 80.50 308 SER A C 1
ATOM 2337 O O . SER A 1 308 ? -23.698 -3.226 57.191 1.00 80.50 308 SER A O 1
ATOM 2339 N N . LEU A 1 309 ? -22.492 -3.107 59.073 1.00 79.31 309 LEU A N 1
ATOM 2340 C CA . LEU A 1 309 ? -21.534 -2.122 58.546 1.00 79.31 309 LEU A CA 1
ATOM 2341 C C . LEU A 1 309 ? -20.679 -2.676 57.395 1.00 79.31 309 LEU A C 1
ATOM 2343 O O . LEU A 1 309 ? -20.391 -1.947 56.451 1.00 79.31 309 LEU A O 1
ATOM 2347 N N . GLY A 1 310 ? -20.301 -3.958 57.444 1.00 78.81 310 GLY A N 1
ATOM 2348 C CA . GLY A 1 310 ? -19.577 -4.612 56.349 1.00 78.81 310 GLY A CA 1
ATOM 2349 C C . GLY A 1 310 ? -20.424 -4.717 55.078 1.00 78.81 310 GLY A C 1
ATOM 2350 O O . GLY A 1 310 ? -19.928 -4.448 53.986 1.00 78.81 310 GLY A O 1
ATOM 2351 N N . ILE A 1 311 ? -21.718 -5.019 55.234 1.00 81.56 311 ILE A N 1
ATOM 2352 C CA . ILE A 1 311 ? -22.687 -5.072 54.128 1.00 81.56 311 ILE A CA 1
ATOM 2353 C C . ILE A 1 311 ? -22.863 -3.686 53.505 1.00 81.56 311 ILE A C 1
ATOM 2355 O O . ILE A 1 311 ? -22.766 -3.550 52.290 1.00 81.56 311 ILE A O 1
ATOM 2359 N N . ILE A 1 312 ? -23.064 -2.647 54.326 1.00 84.38 312 ILE A N 1
ATOM 2360 C CA . ILE A 1 312 ? -23.217 -1.263 53.845 1.00 84.38 312 ILE A CA 1
ATOM 2361 C C . ILE A 1 312 ? -22.016 -0.846 52.995 1.00 84.38 312 ILE A C 1
ATOM 2363 O O . ILE A 1 312 ? -22.196 -0.213 51.955 1.00 84.38 312 ILE A O 1
ATOM 2367 N N . VAL A 1 313 ? -20.800 -1.211 53.406 1.00 85.12 313 VAL A N 1
ATOM 2368 C CA . VAL A 1 313 ? -19.595 -0.872 52.647 1.00 85.12 313 VAL A CA 1
ATOM 2369 C C . VAL A 1 313 ? -19.519 -1.638 51.330 1.00 85.12 313 VAL A C 1
ATOM 2371 O O . VAL A 1 313 ? -19.323 -0.990 50.307 1.00 85.12 313 VAL A O 1
ATOM 2374 N N . LEU A 1 314 ? -19.769 -2.953 51.303 1.00 83.94 314 LEU A N 1
ATOM 2375 C CA . LEU A 1 314 ? -19.826 -3.710 50.038 1.00 83.94 314 LEU A CA 1
ATOM 2376 C C . LEU A 1 314 ? -20.840 -3.132 49.061 1.00 83.94 314 LEU A C 1
ATOM 2378 O O . LEU A 1 314 ? -20.519 -2.908 47.898 1.00 83.94 314 LEU A O 1
ATOM 2382 N N . VAL A 1 315 ? -22.046 -2.853 49.547 1.00 87.38 315 VAL A N 1
ATOM 2383 C CA . VAL A 1 315 ? -23.119 -2.292 48.729 1.00 87.38 315 VAL A CA 1
ATOM 2384 C C . VAL A 1 315 ? -22.712 -0.914 48.208 1.00 87.38 315 VAL A C 1
ATOM 2386 O O . VAL A 1 315 ? -22.814 -0.659 47.013 1.00 87.38 315 VAL A O 1
ATOM 2389 N N . SER A 1 316 ? -22.160 -0.046 49.060 1.00 88.44 316 SER A N 1
ATOM 2390 C CA . SER A 1 316 ? -21.694 1.285 48.641 1.00 88.44 316 SER A CA 1
ATOM 2391 C C . SER A 1 316 ? -20.619 1.206 47.550 1.00 88.44 316 SER A C 1
ATOM 2393 O O . SER A 1 316 ? -20.682 1.955 46.576 1.00 88.44 316 SER A O 1
ATOM 2395 N N . PHE A 1 317 ? -19.667 0.276 47.677 1.00 88.25 317 PHE A N 1
ATOM 2396 C CA . PHE A 1 317 ? -18.647 0.033 46.655 1.00 88.25 317 PHE A CA 1
ATOM 2397 C C . PHE A 1 317 ? -19.241 -0.521 45.356 1.00 88.25 317 PHE A C 1
ATOM 2399 O O . PHE A 1 317 ? -18.826 -0.077 44.289 1.00 88.25 317 PHE A O 1
ATOM 2406 N N . ALA A 1 318 ? -20.230 -1.416 45.417 1.00 88.75 318 ALA A N 1
ATOM 2407 C CA . ALA A 1 318 ? -20.902 -1.947 44.230 1.00 88.75 318 ALA A CA 1
ATOM 2408 C C . ALA A 1 318 ? -21.623 -0.844 43.434 1.00 88.75 318 ALA A C 1
ATOM 2410 O O . ALA A 1 318 ? -21.445 -0.740 42.218 1.00 88.75 318 ALA A O 1
ATOM 2411 N N . TYR A 1 319 ? -22.357 0.047 44.113 1.00 90.06 319 TYR A N 1
ATOM 2412 C CA . TYR A 1 319 ? -23.004 1.196 43.466 1.00 90.06 319 TYR A CA 1
ATOM 2413 C C . TYR A 1 319 ? -21.985 2.207 42.917 1.00 90.06 319 TYR A C 1
ATOM 2415 O O . TYR A 1 319 ? -22.168 2.728 41.814 1.00 90.06 319 TYR A O 1
ATOM 2423 N N . TRP A 1 320 ? -20.893 2.470 43.644 1.00 90.69 320 TRP A N 1
ATOM 2424 C CA . TRP A 1 320 ? -19.831 3.369 43.180 1.00 90.69 320 TRP A CA 1
ATOM 2425 C C . TRP A 1 320 ? -19.087 2.820 41.954 1.00 90.69 320 TRP A C 1
ATOM 2427 O O . TRP A 1 320 ? -18.895 3.543 40.972 1.00 90.69 320 TRP A O 1
ATOM 2437 N N . PHE A 1 321 ? -18.733 1.531 41.978 1.00 90.06 321 PHE A N 1
ATOM 2438 C CA . PHE A 1 321 ? -18.151 0.816 40.844 1.00 90.06 321 PHE A CA 1
ATOM 2439 C C . PHE A 1 321 ? -19.080 0.889 39.634 1.00 90.06 321 PHE A C 1
ATOM 2441 O O . PHE A 1 321 ? -18.667 1.321 38.566 1.00 90.06 321 PHE A O 1
ATOM 2448 N N . SER A 1 322 ? -20.354 0.558 39.822 1.00 90.00 322 SER A N 1
ATOM 2449 C CA . SER A 1 322 ? -21.371 0.562 38.770 1.00 90.00 322 SER A CA 1
ATOM 2450 C C . SER A 1 322 ? -21.560 1.924 38.109 1.00 90.00 322 SER A C 1
ATOM 2452 O O . SER A 1 322 ? -21.625 2.024 36.884 1.00 90.00 322 SER A O 1
ATOM 2454 N N . SER A 1 323 ? -21.610 2.993 38.909 1.00 89.56 323 SER A N 1
ATOM 2455 C CA . SER A 1 323 ? -21.693 4.358 38.386 1.00 89.56 323 SER A CA 1
ATOM 2456 C C . SER A 1 323 ? -20.444 4.744 37.595 1.00 89.56 323 SER A C 1
ATOM 2458 O O . SER A 1 323 ? -20.556 5.446 36.593 1.00 89.56 323 SER A O 1
ATOM 2460 N N . SER A 1 324 ? -19.264 4.308 38.039 1.00 89.25 324 SER A N 1
ATOM 2461 C CA . SER A 1 324 ? -17.997 4.588 37.352 1.00 89.25 324 SER A CA 1
ATOM 2462 C C . SER A 1 324 ? -17.855 3.755 36.074 1.00 89.25 324 SER A C 1
ATOM 2464 O O . SER A 1 324 ? -17.364 4.253 35.065 1.00 89.25 324 SER A O 1
ATOM 2466 N N . TYR A 1 325 ? -18.355 2.518 36.084 1.00 89.06 325 TYR A N 1
ATOM 2467 C CA . TYR A 1 325 ? -18.383 1.607 34.942 1.00 89.06 325 TYR A CA 1
ATOM 2468 C C . TYR A 1 325 ? -19.279 2.127 33.812 1.00 89.06 325 TYR A C 1
ATOM 2470 O O . TYR A 1 325 ? -18.888 2.066 32.651 1.00 89.06 325 TYR A O 1
ATOM 2478 N N . LEU A 1 326 ? -20.422 2.748 34.133 1.00 88.06 326 LEU A N 1
ATOM 2479 C CA . LEU A 1 326 ? -21.274 3.414 33.136 1.00 88.06 326 LEU A CA 1
ATOM 2480 C C . LEU A 1 326 ? -20.556 4.519 32.356 1.00 88.06 326 LEU A C 1
ATOM 2482 O O . LEU A 1 326 ? -20.851 4.716 31.183 1.00 88.06 326 LEU A O 1
ATOM 2486 N N . GLN A 1 327 ? -19.616 5.222 32.990 1.00 87.31 327 GLN A N 1
ATOM 2487 C CA . GLN A 1 327 ? -18.843 6.291 32.350 1.00 87.31 327 GLN A CA 1
ATOM 2488 C C . GLN A 1 327 ? -17.743 5.754 31.418 1.00 87.31 327 GLN A C 1
ATOM 2490 O O . GLN A 1 327 ? -17.120 6.530 30.700 1.00 87.31 327 GLN A O 1
ATOM 2495 N N . GLN A 1 328 ? -17.503 4.437 31.399 1.00 87.81 328 GLN A N 1
ATOM 2496 C CA . GLN A 1 328 ? -16.533 3.774 30.517 1.00 87.81 328 GLN A CA 1
ATOM 2497 C C . GLN A 1 328 ? -17.145 3.378 29.162 1.00 87.81 328 GLN A C 1
ATOM 2499 O O . GLN A 1 328 ? -16.838 2.312 28.621 1.00 87.81 328 GLN A O 1
ATOM 2504 N N . TYR A 1 329 ? -18.057 4.208 28.652 1.00 87.94 329 TYR A N 1
ATOM 2505 C CA . TYR A 1 329 ? -18.720 4.046 27.363 1.00 87.94 329 TYR A CA 1
ATOM 2506 C C . TYR A 1 329 ? -19.120 5.415 26.780 1.00 87.94 329 TYR A C 1
ATOM 2508 O O . TYR A 1 329 ? -19.627 6.249 27.534 1.00 87.94 329 TYR A O 1
ATOM 2516 N N . PRO A 1 330 ? -18.984 5.642 25.460 1.00 84.12 330 PRO A N 1
ATOM 2517 C CA . PRO A 1 330 ? -18.354 4.771 24.464 1.00 84.12 330 PRO A CA 1
ATOM 2518 C C . PRO A 1 330 ? -16.813 4.874 24.490 1.00 84.12 330 PRO A C 1
ATOM 2520 O O . PRO A 1 330 ? -16.253 5.839 25.025 1.00 84.12 330 PRO A O 1
ATOM 2523 N N . ILE A 1 331 ? -16.120 3.870 23.937 1.00 82.38 331 ILE A N 1
ATOM 2524 C CA . ILE A 1 331 ? -14.667 3.681 24.088 1.00 82.38 331 ILE A CA 1
ATOM 2525 C C . ILE A 1 331 ? -13.847 4.834 23.501 1.00 82.38 331 ILE A C 1
ATOM 2527 O O . ILE A 1 331 ? -12.773 5.155 23.996 1.00 82.38 331 ILE A O 1
ATOM 2531 N N . GLU A 1 332 ? -14.387 5.496 22.483 1.00 76.62 332 GLU A N 1
ATOM 2532 C CA . GLU A 1 332 ? -13.799 6.633 21.783 1.00 76.62 332 GLU A CA 1
ATOM 2533 C C . GLU A 1 332 ? -13.687 7.877 22.674 1.00 76.62 332 GLU A C 1
ATOM 2535 O O . GLU A 1 332 ? -12.882 8.764 22.394 1.00 76.62 332 GLU A O 1
ATOM 2540 N N . THR A 1 333 ? -14.483 7.946 23.746 1.00 79.88 333 THR A N 1
ATOM 2541 C CA . THR A 1 333 ? -14.511 9.083 24.681 1.00 79.88 333 THR A CA 1
ATOM 2542 C C . THR A 1 333 ? -14.036 8.730 26.089 1.00 79.88 333 THR A C 1
ATOM 2544 O O . THR A 1 333 ? -13.637 9.621 26.839 1.00 79.88 333 THR A O 1
ATOM 2547 N N . SER A 1 334 ? -14.050 7.447 26.462 1.00 81.88 334 SER A N 1
ATOM 2548 C CA . SER A 1 334 ? -13.640 6.993 27.792 1.00 81.88 334 SER A CA 1
ATOM 2549 C C . SER A 1 334 ? -12.125 6.785 27.898 1.00 81.88 334 SER A C 1
ATOM 2551 O O . SER A 1 334 ? -11.535 6.080 27.078 1.00 81.88 334 SER A O 1
ATOM 2553 N N . GLY A 1 335 ? -11.507 7.345 28.943 1.00 79.19 335 GLY A N 1
ATOM 2554 C CA . GLY A 1 335 ? -10.113 7.066 29.316 1.00 79.19 335 GLY A CA 1
ATOM 2555 C C . GLY A 1 335 ? -9.934 5.730 30.050 1.00 79.19 335 GLY A C 1
ATOM 2556 O O . GLY A 1 335 ? -10.835 4.900 30.075 1.00 79.19 335 GLY A O 1
ATOM 2557 N N . ASP A 1 336 ? -8.770 5.519 30.668 1.00 83.81 336 ASP A N 1
ATOM 2558 C CA . ASP A 1 336 ? -8.488 4.298 31.437 1.00 83.81 336 ASP A CA 1
ATOM 2559 C C . ASP A 1 336 ? -9.275 4.210 32.755 1.00 83.81 336 ASP A C 1
ATOM 2561 O O . ASP A 1 336 ? -9.513 5.210 33.443 1.00 83.81 336 ASP A O 1
ATOM 2565 N N . SER A 1 337 ? -9.652 2.988 33.143 1.00 83.31 337 SER A N 1
ATOM 2566 C CA . SER A 1 337 ? -10.443 2.716 34.345 1.00 83.31 337 SER A CA 1
ATOM 2567 C C . SER A 1 337 ? -9.578 2.755 35.607 1.00 83.31 337 SER A C 1
ATOM 2569 O O . SER A 1 337 ? -8.931 1.785 35.985 1.00 83.31 337 SER A O 1
ATOM 2571 N N . ILE A 1 338 ? -9.601 3.882 36.318 1.00 84.75 338 ILE A N 1
ATOM 2572 C CA . ILE A 1 338 ? -8.835 4.071 37.568 1.00 84.75 338 ILE A C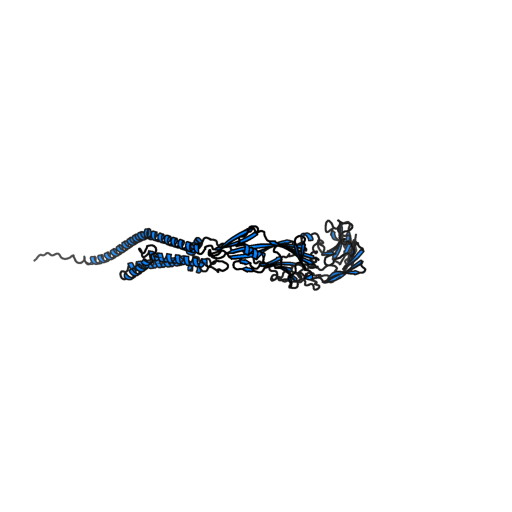A 1
ATOM 2573 C C . ILE A 1 338 ? -9.502 3.477 38.822 1.00 84.75 338 ILE A C 1
ATOM 2575 O O . ILE A 1 338 ? -8.866 3.381 39.874 1.00 84.75 338 ILE A O 1
ATOM 2579 N N . PHE A 1 339 ? -10.783 3.112 38.724 1.00 83.88 339 PHE A N 1
ATOM 2580 C CA . PHE A 1 339 ? -11.627 2.621 39.823 1.00 83.88 339 PHE A CA 1
ATOM 2581 C C . PHE A 1 339 ? -11.652 1.088 39.939 1.00 83.88 339 PHE A C 1
ATOM 2583 O O . PHE A 1 339 ? -12.355 0.554 40.793 1.00 83.88 339 PHE A O 1
ATOM 2590 N N . ALA A 1 340 ? -10.907 0.385 39.083 1.00 84.50 340 ALA A N 1
ATOM 2591 C CA . ALA A 1 340 ? -10.782 -1.068 39.066 1.00 84.50 340 ALA A CA 1
ATOM 2592 C C . ALA A 1 340 ? -9.303 -1.469 38.974 1.00 84.50 340 ALA A C 1
ATOM 2594 O O . ALA A 1 340 ? -8.466 -0.675 38.554 1.00 84.50 340 ALA A O 1
ATOM 2595 N N . CYS A 1 341 ? -8.986 -2.706 39.361 1.00 83.06 341 CYS A N 1
ATOM 2596 C CA . CYS A 1 341 ? -7.641 -3.273 39.209 1.00 83.06 341 CYS A CA 1
ATOM 2597 C C . CYS A 1 341 ? -7.194 -3.353 37.747 1.00 83.06 341 CYS A C 1
ATOM 2599 O O . CYS A 1 341 ? -6.031 -3.112 37.431 1.00 83.06 341 CYS A O 1
ATOM 2601 N N . ASP A 1 342 ? -8.125 -3.734 36.876 1.00 81.62 342 ASP A N 1
ATOM 2602 C CA . ASP A 1 342 ? -7.919 -3.759 35.439 1.00 81.62 342 ASP A CA 1
ATOM 2603 C C . ASP A 1 342 ? -8.208 -2.366 34.863 1.00 81.62 342 ASP A C 1
ATOM 2605 O O . ASP A 1 342 ? -9.352 -1.901 34.859 1.00 81.62 342 ASP A O 1
ATOM 2609 N N . THR A 1 343 ? -7.160 -1.692 34.385 1.00 82.62 343 THR A N 1
ATOM 2610 C CA . THR A 1 343 ? -7.242 -0.356 33.774 1.00 82.62 343 THR A CA 1
ATOM 2611 C C . THR A 1 343 ? -7.771 -0.385 32.338 1.00 82.62 343 THR A C 1
ATOM 2613 O O . THR A 1 343 ? -8.106 0.664 31.781 1.00 82.62 343 THR A O 1
ATOM 2616 N N . SER A 1 344 ? -7.862 -1.574 31.733 1.00 83.94 344 SER A N 1
ATOM 2617 C CA . SER A 1 344 ? -8.442 -1.803 30.406 1.00 83.94 344 SER A CA 1
ATOM 2618 C C . SER A 1 344 ? -9.937 -2.130 30.451 1.00 83.94 344 SER A C 1
ATOM 2620 O O . SER A 1 344 ? -10.567 -2.264 29.405 1.00 83.94 344 SER A O 1
ATOM 2622 N N . LEU A 1 345 ? -10.526 -2.208 31.648 1.00 85.25 345 LEU A N 1
ATOM 2623 C CA . LEU A 1 345 ? -11.942 -2.488 31.832 1.00 85.25 345 LEU A CA 1
ATOM 2624 C C . LEU A 1 345 ? -12.798 -1.408 31.151 1.00 85.25 345 LEU A C 1
ATOM 2626 O O . LEU A 1 345 ? -12.654 -0.213 31.421 1.00 85.25 345 LEU A O 1
ATOM 2630 N N . ARG A 1 346 ? -13.719 -1.834 30.281 1.00 87.81 346 ARG A N 1
ATOM 2631 C CA . ARG A 1 346 ? -14.665 -0.962 29.567 1.00 87.81 346 ARG A CA 1
ATOM 2632 C C . ARG A 1 346 ? -16.078 -1.527 29.633 1.00 87.81 346 ARG A C 1
ATOM 2634 O O . ARG A 1 346 ? -16.259 -2.741 29.723 1.00 87.81 346 ARG A O 1
ATOM 2641 N N . ASN A 1 347 ? -17.080 -0.653 29.545 1.00 89.19 347 ASN A N 1
ATOM 2642 C CA . ASN A 1 347 ? -18.483 -1.048 29.399 1.00 89.19 347 ASN A CA 1
ATOM 2643 C C . ASN A 1 347 ? -18.858 -1.171 27.918 1.00 89.19 347 ASN A C 1
ATOM 2645 O O . ASN A 1 347 ? -19.863 -0.623 27.484 1.00 89.19 347 ASN A O 1
ATOM 2649 N N . ALA A 1 348 ? -18.029 -1.847 27.122 1.00 89.31 348 ALA A N 1
ATOM 2650 C CA . ALA A 1 348 ? -18.213 -1.975 25.682 1.00 89.31 348 ALA A CA 1
ATOM 2651 C C . ALA A 1 348 ? -18.002 -3.425 25.243 1.00 89.31 348 ALA A C 1
ATOM 2653 O O . ALA A 1 348 ? -17.009 -4.061 25.593 1.00 89.31 348 ALA A O 1
ATOM 2654 N N . LYS A 1 349 ? -18.949 -3.929 24.458 1.00 90.44 349 LYS A N 1
ATOM 2655 C CA . LYS A 1 349 ? -18.897 -5.212 23.768 1.00 90.44 349 LYS A CA 1
ATOM 2656 C C . LYS A 1 349 ? -18.817 -4.942 22.275 1.00 90.44 349 LYS A C 1
ATOM 2658 O O . LYS A 1 349 ? -19.581 -4.138 21.749 1.00 90.44 349 LYS A O 1
ATOM 2663 N N . PHE A 1 350 ? -17.920 -5.655 21.614 1.00 90.50 350 PHE A N 1
ATOM 2664 C CA . PHE A 1 350 ? -17.619 -5.518 20.199 1.00 90.50 350 PHE A CA 1
ATOM 2665 C C . PHE A 1 350 ? -17.999 -6.786 19.441 1.00 90.50 350 PHE A C 1
ATOM 2667 O O . PHE A 1 350 ? -17.735 -7.907 19.889 1.00 90.50 350 PHE A O 1
ATOM 2674 N N . SER A 1 351 ? -18.596 -6.609 18.272 1.00 90.00 351 SER A N 1
ATOM 2675 C CA . SER A 1 351 ? -18.860 -7.683 17.323 1.00 90.00 351 SER A CA 1
ATOM 2676 C C . SER A 1 351 ? -18.540 -7.191 15.920 1.00 90.00 351 SER A C 1
ATOM 2678 O O . SER A 1 351 ? -18.872 -6.065 15.563 1.00 90.00 351 SER A O 1
ATOM 2680 N N . THR A 1 352 ? -17.901 -8.044 15.128 1.00 91.31 352 THR A N 1
ATOM 2681 C CA . THR A 1 352 ? -17.548 -7.762 13.737 1.00 91.31 352 THR A CA 1
ATOM 2682 C C . THR A 1 352 ? -18.180 -8.827 12.859 1.00 91.31 352 THR A C 1
ATOM 2684 O O . THR A 1 352 ? -17.997 -10.022 13.088 1.00 91.31 352 THR A O 1
ATOM 2687 N N . GLY A 1 353 ? -18.926 -8.395 11.848 1.00 89.62 353 GLY A N 1
ATOM 2688 C CA . GLY A 1 353 ? -19.573 -9.265 10.878 1.00 89.62 353 GLY A CA 1
ATOM 2689 C C . GLY A 1 353 ? -19.291 -8.816 9.451 1.00 89.62 353 GLY A C 1
ATOM 2690 O O . GLY A 1 353 ? -19.151 -7.628 9.172 1.00 89.62 353 GLY A O 1
ATOM 2691 N N . LEU A 1 354 ? -19.232 -9.779 8.534 1.00 91.69 354 LEU A N 1
ATOM 2692 C CA . LEU A 1 354 ? -19.186 -9.521 7.098 1.00 91.69 354 LEU A CA 1
ATOM 2693 C C . LEU A 1 354 ? -20.606 -9.625 6.545 1.00 91.69 354 LEU A C 1
ATOM 2695 O O . LEU A 1 354 ? -21.289 -10.625 6.768 1.00 91.69 354 LEU A O 1
ATOM 2699 N N . GLN A 1 355 ? -21.055 -8.598 5.829 1.00 91.25 355 GLN A N 1
ATOM 2700 C CA . GLN A 1 355 ? -22.396 -8.548 5.253 1.00 91.25 355 GLN A CA 1
ATOM 2701 C C . GLN A 1 355 ? -22.349 -8.208 3.768 1.00 91.25 355 GLN A C 1
ATOM 2703 O O . GLN A 1 355 ? -21.476 -7.481 3.306 1.00 91.25 355 GLN A O 1
ATOM 2708 N N . LEU A 1 356 ? -23.301 -8.732 2.998 1.00 90.88 356 LEU A N 1
ATOM 2709 C CA . LEU A 1 356 ? -23.371 -8.482 1.559 1.00 90.88 356 LEU A CA 1
ATOM 2710 C C . LEU A 1 356 ? -23.948 -7.089 1.275 1.00 90.88 356 LEU A C 1
ATOM 2712 O O . LEU A 1 356 ? -24.954 -6.681 1.862 1.00 90.88 356 LEU A O 1
ATOM 2716 N N . LEU A 1 357 ? -23.352 -6.365 0.325 1.00 88.19 357 LEU A N 1
ATOM 2717 C CA . LEU A 1 357 ? -23.871 -5.067 -0.120 1.00 88.19 357 LEU A CA 1
ATOM 2718 C C . LEU A 1 357 ? -25.229 -5.192 -0.820 1.00 88.19 357 LEU A C 1
ATOM 2720 O O . LEU A 1 357 ? -26.031 -4.271 -0.734 1.00 88.19 357 LEU A O 1
ATOM 2724 N N . SER A 1 358 ? -25.513 -6.340 -1.441 1.00 86.75 358 SER A N 1
ATOM 2725 C CA . SER A 1 358 ? -26.777 -6.614 -2.139 1.00 86.75 358 SER A CA 1
ATOM 2726 C C . SER A 1 358 ? -27.994 -6.744 -1.219 1.00 86.75 358 SER A C 1
ATOM 2728 O O . SER A 1 358 ? -29.125 -6.686 -1.699 1.00 86.75 358 SER A O 1
ATOM 2730 N N . LEU A 1 359 ? -27.788 -6.940 0.087 1.00 87.19 359 LEU A N 1
ATOM 2731 C CA . LEU A 1 359 ? -28.883 -7.006 1.050 1.00 87.19 359 LEU A CA 1
ATOM 2732 C C . LEU A 1 359 ? -29.413 -5.596 1.346 1.00 87.19 359 LEU A C 1
ATOM 2734 O O . LEU A 1 359 ? -28.596 -4.696 1.577 1.00 87.19 359 LEU A O 1
ATOM 2738 N N . PRO A 1 360 ? -30.747 -5.406 1.389 1.00 86.00 360 PRO A N 1
ATOM 2739 C CA . PRO A 1 360 ? -31.344 -4.114 1.706 1.00 86.00 360 PRO A CA 1
ATOM 2740 C C . PRO A 1 360 ? -30.873 -3.635 3.081 1.00 86.00 360 PRO A C 1
ATOM 2742 O O . PRO A 1 360 ? -30.827 -4.414 4.035 1.00 86.00 360 PRO A O 1
ATOM 2745 N N . LYS A 1 361 ? -30.492 -2.358 3.161 1.00 86.81 361 LYS A N 1
ATOM 2746 C CA . LYS A 1 361 ? -30.069 -1.712 4.409 1.00 86.81 361 LYS A CA 1
ATOM 2747 C C . LYS A 1 361 ? -31.290 -1.232 5.180 1.00 86.81 361 LYS A C 1
ATOM 2749 O O . LYS A 1 361 ? -32.332 -0.961 4.584 1.00 86.81 361 LYS A O 1
ATOM 2754 N N . SER A 1 362 ? -31.166 -1.146 6.501 1.00 86.31 362 SER A N 1
ATOM 2755 C CA . SER A 1 362 ? -32.192 -0.497 7.316 1.00 86.31 362 SER A CA 1
ATOM 2756 C C . SER A 1 362 ? -32.245 1.001 7.003 1.00 86.31 362 SER A C 1
ATOM 2758 O O . SER A 1 362 ? -31.241 1.595 6.598 1.00 86.31 362 SER A O 1
ATOM 2760 N N . ASP A 1 363 ? -33.400 1.627 7.238 1.00 86.81 363 ASP A N 1
ATOM 2761 C CA . ASP A 1 363 ? -33.581 3.074 7.044 1.00 86.81 363 ASP A CA 1
ATOM 2762 C C . ASP A 1 363 ? -32.604 3.905 7.899 1.00 86.81 363 ASP A C 1
ATOM 2764 O O . ASP A 1 363 ? -32.224 5.010 7.518 1.00 86.81 363 ASP A O 1
ATOM 2768 N N . GLU A 1 364 ? -32.154 3.353 9.030 1.00 86.25 364 GLU A N 1
ATOM 2769 C CA . GLU A 1 364 ? -31.155 3.959 9.918 1.00 86.25 364 GLU A CA 1
ATOM 2770 C C . GLU A 1 364 ? -29.722 3.829 9.384 1.00 86.25 364 GLU A C 1
ATOM 2772 O O . GLU A 1 364 ? -28.899 4.709 9.607 1.00 86.25 364 GLU A O 1
ATOM 2777 N N . GLN A 1 365 ? -29.404 2.766 8.641 1.00 88.06 365 GLN A N 1
ATOM 2778 C CA . GLN A 1 365 ? -28.066 2.564 8.078 1.00 88.06 365 GLN A CA 1
ATOM 2779 C C . GLN A 1 365 ? -27.895 3.225 6.708 1.00 88.06 365 GLN A C 1
ATOM 2781 O O . GLN A 1 365 ? -26.797 3.654 6.361 1.00 88.06 365 GLN A O 1
ATOM 2786 N N . GLN A 1 366 ? -28.955 3.341 5.906 1.00 91.38 366 GLN A N 1
ATOM 2787 C CA . GLN A 1 366 ? -28.857 3.880 4.546 1.00 91.38 366 GLN A CA 1
ATOM 2788 C C . GLN A 1 366 ? -28.146 5.253 4.445 1.00 91.38 366 GLN A C 1
ATOM 2790 O O . GLN A 1 366 ? -27.383 5.446 3.493 1.00 91.38 366 GLN A O 1
ATOM 2795 N N . PRO A 1 367 ? -28.306 6.202 5.394 1.00 93.81 367 PRO A N 1
ATOM 2796 C CA . PRO A 1 367 ? -27.614 7.486 5.331 1.00 93.81 367 PRO A CA 1
ATOM 2797 C C . PRO A 1 367 ? -26.084 7.380 5.351 1.00 93.81 367 PRO A C 1
ATOM 2799 O O . PRO A 1 367 ? -25.441 8.112 4.599 1.00 93.81 367 PRO A O 1
ATOM 2802 N N . ILE A 1 368 ? -25.484 6.467 6.133 1.00 94.44 368 ILE A N 1
ATOM 2803 C CA . ILE A 1 368 ? -24.015 6.334 6.157 1.00 94.44 368 ILE A CA 1
ATOM 2804 C C . ILE A 1 368 ? -23.478 5.769 4.840 1.00 94.44 368 ILE A C 1
ATOM 2806 O O . ILE A 1 368 ? -22.439 6.221 4.362 1.00 94.44 368 ILE A O 1
ATOM 2810 N N . PHE A 1 369 ? -24.212 4.847 4.208 1.00 93.56 369 PHE A N 1
ATOM 2811 C CA . PHE A 1 369 ? -23.870 4.351 2.873 1.00 93.56 369 PHE A CA 1
ATOM 2812 C C . PHE A 1 369 ? -23.926 5.473 1.838 1.00 93.56 369 PHE A C 1
ATOM 2814 O O . PHE A 1 369 ? -22.963 5.660 1.105 1.00 93.56 369 PHE A O 1
ATOM 2821 N N . ASN A 1 370 ? -24.989 6.283 1.850 1.00 93.19 370 ASN A N 1
ATOM 2822 C CA . ASN A 1 370 ? -25.109 7.424 0.944 1.00 93.19 370 ASN A CA 1
ATOM 2823 C C . ASN A 1 370 ? -23.960 8.429 1.134 1.00 93.19 370 ASN A C 1
ATOM 2825 O O . ASN A 1 370 ? -23.447 8.954 0.151 1.00 93.19 370 ASN A O 1
ATOM 2829 N N . MET A 1 371 ? -23.542 8.694 2.378 1.00 94.19 371 MET A N 1
ATOM 2830 C CA . MET A 1 371 ? -22.405 9.580 2.650 1.00 94.19 371 MET A CA 1
ATOM 2831 C C . MET A 1 371 ? -21.077 8.993 2.152 1.00 94.19 371 MET A C 1
ATOM 2833 O O . MET A 1 371 ? -20.259 9.736 1.616 1.00 94.19 371 MET A O 1
ATOM 2837 N N . LEU A 1 372 ? -20.861 7.681 2.300 1.00 93.44 372 LEU A N 1
ATOM 2838 C CA . LEU A 1 372 ? -19.677 7.002 1.758 1.00 93.44 372 LEU A CA 1
ATOM 2839 C C . LEU A 1 372 ? -19.662 7.018 0.227 1.00 93.44 372 LEU A C 1
ATOM 2841 O O . LEU A 1 372 ? -18.614 7.282 -0.355 1.00 93.44 372 LEU A O 1
ATOM 2845 N N . ASP A 1 373 ? -20.811 6.783 -0.408 1.00 92.25 373 ASP A N 1
ATOM 2846 C CA . ASP A 1 373 ? -20.975 6.782 -1.868 1.00 92.25 373 ASP A CA 1
ATOM 2847 C C . ASP A 1 373 ? -20.831 8.194 -2.473 1.00 92.25 373 ASP A C 1
ATOM 2849 O O . ASP A 1 373 ? -20.454 8.343 -3.632 1.00 92.25 373 ASP A O 1
ATOM 2853 N N . GLN A 1 374 ? -21.091 9.246 -1.690 1.00 93.31 374 GLN A N 1
ATOM 2854 C CA . GLN A 1 374 ? -20.898 10.648 -2.088 1.00 93.31 374 GLN A CA 1
ATOM 2855 C C . GLN A 1 374 ? -19.475 11.169 -1.847 1.00 93.31 374 GLN A C 1
ATOM 2857 O O . GLN A 1 374 ? -19.159 12.282 -2.269 1.00 93.31 374 GLN A O 1
ATOM 2862 N N . GLN A 1 375 ? -18.616 10.413 -1.156 1.00 93.00 375 GLN A N 1
ATOM 2863 C CA . GLN A 1 375 ? -17.259 10.858 -0.855 1.00 93.00 375 GLN A CA 1
ATOM 2864 C C . GLN A 1 375 ? -16.419 10.913 -2.138 1.00 93.00 375 GLN A C 1
ATOM 2866 O O . GLN A 1 375 ? -16.148 9.892 -2.768 1.00 93.00 375 GLN A O 1
ATOM 2871 N N . GLU A 1 376 ? -15.978 12.109 -2.525 1.00 92.50 376 GLU A N 1
ATOM 2872 C CA . GLU A 1 376 ? -15.111 12.282 -3.691 1.00 92.50 376 GLU A CA 1
ATOM 2873 C C . GLU A 1 376 ? -13.697 11.767 -3.403 1.00 92.50 376 GLU A C 1
ATOM 2875 O O . GLU A 1 376 ? -13.094 12.099 -2.377 1.00 92.50 376 GLU A O 1
ATOM 2880 N N . PHE A 1 377 ? -13.143 10.986 -4.332 1.00 93.94 377 PHE A N 1
ATOM 2881 C CA . PHE A 1 377 ? -11.779 10.484 -4.220 1.00 93.94 377 PHE A CA 1
ATOM 2882 C C . PHE A 1 377 ? -10.820 11.216 -5.142 1.00 93.94 377 PHE A C 1
ATOM 2884 O O . PHE A 1 377 ? -11.090 11.444 -6.320 1.00 93.94 377 PHE A O 1
ATOM 2891 N N . THR A 1 378 ? -9.638 11.508 -4.611 1.00 94.38 378 THR A N 1
ATOM 2892 C CA . THR A 1 378 ? -8.478 11.927 -5.392 1.00 94.38 378 THR A CA 1
ATOM 2893 C C . THR A 1 378 ? -7.441 10.817 -5.359 1.00 94.38 378 THR A C 1
ATOM 2895 O O . THR A 1 378 ? -6.948 10.446 -4.290 1.00 94.38 378 THR A O 1
ATOM 2898 N N . MET A 1 379 ? -7.104 10.299 -6.538 1.00 94.69 379 MET A N 1
ATOM 2899 C CA . MET A 1 379 ? -5.995 9.374 -6.728 1.00 94.69 379 MET A CA 1
ATOM 2900 C C . MET A 1 379 ? -4.751 10.168 -7.101 1.00 94.69 379 MET A C 1
ATOM 2902 O O . MET A 1 379 ? -4.785 10.988 -8.018 1.00 94.69 379 MET A O 1
ATOM 2906 N N . SER A 1 380 ? -3.638 9.903 -6.430 1.00 93.94 380 SER A N 1
ATOM 2907 C CA . SER A 1 380 ? -2.344 10.446 -6.824 1.00 93.94 380 SER A CA 1
ATOM 2908 C C . SER A 1 380 ? -1.329 9.345 -7.046 1.00 93.94 380 SER A C 1
ATOM 2910 O O . SER A 1 380 ? -1.234 8.414 -6.250 1.00 93.94 380 SER A O 1
ATOM 2912 N N . VAL A 1 381 ? -0.549 9.478 -8.109 1.00 94.50 381 VAL A N 1
ATOM 2913 C CA . VAL A 1 381 ? 0.492 8.534 -8.490 1.00 94.50 381 VAL A CA 1
ATOM 2914 C C . VAL A 1 381 ? 1.830 9.264 -8.515 1.00 94.50 381 VAL A C 1
ATOM 2916 O O . VAL A 1 381 ? 1.985 10.243 -9.246 1.00 94.50 381 VAL A O 1
ATOM 2919 N N . ASP A 1 382 ? 2.786 8.782 -7.722 1.00 93.69 382 ASP A N 1
ATOM 2920 C CA . ASP A 1 382 ? 4.189 9.183 -7.797 1.00 93.69 382 ASP A CA 1
ATOM 2921 C C . ASP A 1 382 ? 4.961 8.147 -8.614 1.00 93.69 382 ASP A C 1
ATOM 2923 O O . ASP A 1 382 ? 5.159 7.014 -8.174 1.00 93.69 382 ASP A O 1
ATOM 2927 N N . PHE A 1 383 ? 5.433 8.528 -9.793 1.00 92.31 383 PHE A N 1
ATOM 2928 C CA . PHE A 1 383 ? 6.424 7.765 -10.540 1.00 92.31 383 PHE A CA 1
ATOM 2929 C C . PHE A 1 383 ? 7.809 8.142 -10.014 1.00 92.31 383 PHE A C 1
ATOM 2931 O O . PHE A 1 383 ? 8.247 9.282 -10.151 1.00 92.31 383 PHE A O 1
ATOM 2938 N N . VAL A 1 384 ? 8.486 7.193 -9.379 1.00 91.75 384 VAL A N 1
ATOM 2939 C CA . VAL A 1 384 ? 9.731 7.406 -8.634 1.00 91.75 384 VAL A CA 1
ATOM 2940 C C . VAL A 1 384 ? 10.930 6.969 -9.468 1.00 91.75 384 VAL A C 1
ATOM 2942 O O . VAL A 1 384 ? 10.886 5.940 -10.147 1.00 91.75 384 VAL A O 1
ATOM 2945 N N . ASN A 1 385 ? 12.022 7.729 -9.375 1.00 89.00 385 ASN A N 1
ATOM 2946 C CA . ASN A 1 385 ? 13.240 7.551 -10.164 1.00 89.00 385 ASN A CA 1
ATOM 2947 C C . ASN A 1 385 ? 12.953 7.535 -11.674 1.00 89.00 385 ASN A C 1
ATOM 2949 O O . ASN A 1 385 ? 13.166 6.542 -12.368 1.00 89.00 385 ASN A O 1
ATOM 2953 N N . THR A 1 386 ? 12.420 8.653 -12.168 1.00 87.56 386 THR A N 1
ATOM 2954 C CA . THR A 1 386 ? 12.089 8.866 -13.574 1.00 87.56 386 THR A CA 1
ATOM 2955 C C . THR A 1 386 ? 12.401 10.288 -14.042 1.00 87.56 386 THR A C 1
ATOM 2957 O O . THR A 1 386 ? 12.482 11.220 -13.244 1.00 87.56 386 THR A O 1
ATOM 2960 N N . LEU A 1 387 ? 12.554 10.445 -15.359 1.00 84.94 387 LEU A N 1
ATOM 2961 C CA . LEU A 1 387 ? 12.715 11.728 -16.047 1.00 84.94 387 LEU A CA 1
ATOM 2962 C C . LEU A 1 387 ? 11.457 12.175 -16.808 1.00 84.94 387 LEU A C 1
ATOM 2964 O O . LEU A 1 387 ? 11.490 13.234 -17.440 1.00 84.94 387 LEU A O 1
ATOM 2968 N N . TYR A 1 388 ? 10.372 11.390 -16.766 1.00 86.12 388 TYR A N 1
ATOM 2969 C CA . TYR A 1 388 ? 9.113 11.767 -17.406 1.00 86.12 388 TYR A CA 1
ATOM 2970 C C . TYR A 1 388 ? 8.623 13.133 -16.921 1.00 86.12 388 TYR A C 1
ATOM 2972 O O . TYR A 1 388 ? 8.689 13.463 -15.732 1.00 86.12 388 TYR A O 1
ATOM 2980 N N . ARG A 1 389 ? 8.108 13.923 -17.864 1.00 84.94 389 ARG A N 1
ATOM 2981 C CA . ARG A 1 389 ? 7.515 15.237 -17.615 1.00 84.94 389 ARG A CA 1
ATOM 2982 C C . ARG A 1 389 ? 5.996 15.205 -17.800 1.00 84.94 389 ARG A C 1
ATOM 2984 O O . ARG A 1 389 ? 5.416 14.223 -18.259 1.00 84.94 389 ARG A O 1
ATOM 2991 N N . TYR A 1 390 ? 5.335 16.323 -17.493 1.00 82.50 390 TYR A N 1
ATOM 2992 C CA . TYR A 1 390 ? 3.879 16.449 -17.626 1.00 82.50 390 TYR A CA 1
ATOM 2993 C C . TYR A 1 390 ? 3.432 16.318 -19.073 1.00 82.50 390 TYR A C 1
ATOM 2995 O O . TYR A 1 390 ? 2.376 15.763 -19.338 1.00 82.50 390 TYR A O 1
ATOM 3003 N N . THR A 1 391 ? 4.260 16.791 -20.005 1.00 84.62 391 THR A N 1
ATOM 3004 C CA . THR A 1 391 ? 4.032 16.684 -21.450 1.00 84.62 391 THR A CA 1
ATOM 3005 C C . THR A 1 391 ? 4.016 15.245 -21.936 1.00 84.62 391 THR A C 1
ATOM 3007 O O . THR A 1 391 ? 3.436 14.955 -22.976 1.00 84.62 391 THR A O 1
ATOM 3010 N N . ASP A 1 392 ? 4.644 14.358 -21.175 1.00 85.50 392 ASP A N 1
ATOM 3011 C CA . ASP A 1 392 ? 4.874 12.971 -21.548 1.00 85.50 392 ASP A CA 1
ATOM 3012 C C . ASP A 1 392 ? 3.796 12.060 -20.948 1.00 85.50 392 ASP A C 1
ATOM 3014 O O . ASP A 1 392 ? 3.747 10.873 -21.255 1.00 85.50 392 ASP A O 1
ATOM 3018 N N . THR A 1 393 ? 2.933 12.606 -20.082 1.00 87.25 393 THR A N 1
ATOM 3019 C CA . THR A 1 393 ? 1.949 11.855 -19.303 1.00 87.25 393 THR A CA 1
ATOM 3020 C C . THR A 1 393 ? 0.540 12.199 -19.754 1.00 87.25 393 THR A C 1
ATOM 3022 O O . THR A 1 393 ? 0.125 13.354 -19.732 1.00 87.25 393 THR A O 1
ATOM 3025 N N . THR A 1 394 ? -0.239 11.180 -20.095 1.00 90.31 394 THR A N 1
ATOM 3026 C CA . THR A 1 394 ? -1.680 11.313 -20.324 1.00 90.31 394 THR A CA 1
ATOM 3027 C C . THR A 1 394 ? -2.429 10.361 -19.408 1.00 90.31 394 THR A C 1
ATOM 3029 O O . THR A 1 394 ? -1.994 9.228 -19.192 1.00 90.31 394 THR A O 1
ATOM 3032 N N . VAL A 1 395 ? -3.545 10.824 -18.846 1.00 91.75 395 VAL A N 1
ATOM 3033 C CA . VAL A 1 395 ? -4.397 10.010 -17.974 1.00 91.75 395 VAL A CA 1
ATOM 3034 C C . VAL A 1 395 ? -5.750 9.845 -18.631 1.00 91.75 395 VAL A C 1
ATOM 3036 O O . VAL A 1 395 ? -6.355 10.807 -19.105 1.00 91.75 395 VAL A O 1
ATOM 3039 N N . GLN A 1 396 ? -6.222 8.609 -18.672 1.00 91.81 396 GLN A N 1
ATOM 3040 C CA . GLN A 1 396 ? -7.499 8.274 -19.273 1.00 91.81 396 GLN A CA 1
ATOM 3041 C C . GLN A 1 396 ? -8.263 7.270 -18.418 1.00 91.81 396 GLN A C 1
ATOM 3043 O O . GLN A 1 396 ? -7.677 6.435 -17.732 1.00 91.81 396 GLN A O 1
ATOM 3048 N N . GLN A 1 397 ? -9.581 7.341 -18.495 1.00 89.94 397 GLN A N 1
ATOM 3049 C CA . GLN A 1 397 ? -10.504 6.358 -17.966 1.00 89.94 397 GLN A CA 1
ATOM 3050 C C . GLN A 1 397 ? -10.963 5.445 -19.105 1.00 89.94 397 GLN A C 1
ATOM 3052 O O . GLN A 1 397 ? -11.433 5.924 -20.140 1.00 89.94 397 GLN A O 1
ATOM 3057 N N . ASN A 1 398 ? -10.871 4.133 -18.899 1.00 84.31 398 ASN A N 1
ATOM 3058 C CA . ASN A 1 398 ? -11.358 3.134 -19.845 1.00 84.31 398 ASN A CA 1
ATOM 3059 C C . ASN A 1 398 ? -12.760 2.664 -19.407 1.00 84.31 398 ASN A C 1
ATOM 3061 O O . ASN A 1 398 ? -12.898 1.987 -18.387 1.00 84.31 398 ASN A O 1
ATOM 3065 N N . ILE A 1 399 ? -13.801 3.015 -20.169 1.00 79.81 399 ILE A N 1
ATOM 3066 C CA . ILE A 1 399 ? -15.202 2.637 -19.916 1.00 79.81 399 ILE A CA 1
ATOM 3067 C C . ILE A 1 399 ? -15.674 1.722 -21.051 1.00 79.81 399 ILE A C 1
ATOM 3069 O O . ILE A 1 399 ? -16.123 2.186 -22.102 1.00 79.81 399 ILE A O 1
ATOM 3073 N N . GLY A 1 400 ? -15.559 0.405 -20.863 1.00 75.31 400 GLY A N 1
ATOM 3074 C CA . GLY A 1 400 ? -15.829 -0.562 -21.931 1.00 75.31 400 GLY A CA 1
ATOM 3075 C C . GLY A 1 400 ? -14.889 -0.336 -23.120 1.00 75.31 400 GLY A C 1
ATOM 3076 O O . GLY A 1 400 ? -13.678 -0.472 -22.976 1.00 75.31 400 GLY A O 1
ATOM 3077 N N . SER A 1 401 ? -15.437 0.030 -24.282 1.00 72.56 401 SER A N 1
ATOM 3078 C CA . SER A 1 401 ? -14.662 0.408 -25.476 1.00 72.56 401 SER A CA 1
ATOM 3079 C C . SER A 1 401 ? -14.356 1.908 -25.584 1.00 72.56 401 SER A C 1
ATOM 3081 O O . SER A 1 401 ? -13.629 2.311 -26.489 1.00 72.56 401 SER A O 1
ATOM 3083 N N . ASN A 1 402 ? -14.928 2.745 -24.714 1.00 79.81 402 ASN A N 1
ATOM 3084 C CA . ASN A 1 402 ? -14.757 4.195 -24.755 1.00 79.81 402 ASN A CA 1
ATOM 3085 C C . ASN A 1 402 ? -13.592 4.635 -23.866 1.00 79.81 402 ASN A C 1
ATOM 3087 O O . ASN A 1 402 ? -13.386 4.097 -22.777 1.00 79.81 402 ASN A O 1
ATOM 3091 N N . ILE A 1 403 ? -12.865 5.656 -24.319 1.00 82.69 403 ILE A N 1
ATOM 3092 C CA . ILE A 1 403 ? -11.744 6.258 -23.595 1.00 82.69 403 ILE A CA 1
ATOM 3093 C C . ILE A 1 403 ? -12.105 7.713 -23.299 1.00 82.69 403 ILE A C 1
ATOM 3095 O O . ILE A 1 403 ? -12.410 8.474 -24.218 1.00 82.69 403 ILE A O 1
ATOM 3099 N N . VAL A 1 404 ? -12.071 8.096 -22.024 1.00 86.81 404 VAL A N 1
ATOM 3100 C CA . VAL A 1 404 ? -12.319 9.471 -21.570 1.00 86.81 404 VAL A CA 1
ATOM 3101 C C . VAL A 1 404 ? -11.030 10.022 -20.978 1.00 86.81 404 VAL A C 1
ATOM 3103 O O . VAL A 1 404 ? -10.473 9.429 -20.061 1.00 86.81 404 VAL A O 1
ATOM 3106 N N . LEU A 1 405 ? -10.532 11.147 -21.490 1.00 87.88 405 LEU A N 1
ATOM 3107 C CA . LEU A 1 405 ? -9.352 11.801 -20.919 1.00 87.88 405 LEU A CA 1
ATOM 3108 C C . LEU A 1 405 ? -9.708 12.436 -19.571 1.00 87.88 405 LEU A C 1
ATOM 3110 O O . LEU A 1 405 ? -10.687 13.177 -19.470 1.00 87.88 405 LEU A O 1
ATOM 3114 N N . LEU A 1 406 ? -8.902 12.151 -18.550 1.00 85.12 406 LEU A N 1
ATOM 3115 C CA . LEU A 1 406 ? -9.027 12.754 -17.228 1.00 85.12 406 LEU A CA 1
ATOM 3116 C C . LEU A 1 406 ? -8.033 13.909 -17.109 1.00 85.12 406 LEU A C 1
ATOM 3118 O O . LEU A 1 406 ? -6.856 13.771 -17.444 1.00 85.12 406 LEU A O 1
ATOM 3122 N N . ASN A 1 407 ? -8.501 15.046 -16.597 1.00 86.25 407 ASN A N 1
ATOM 3123 C CA . ASN A 1 407 ? -7.625 16.181 -16.333 1.00 86.25 407 ASN A CA 1
ATOM 3124 C C . ASN A 1 407 ? -6.780 15.916 -15.086 1.00 86.25 407 ASN A C 1
ATOM 3126 O O . ASN A 1 407 ? -7.306 15.603 -14.017 1.00 86.25 407 ASN A O 1
ATOM 3130 N N . ILE A 1 408 ? -5.468 16.102 -15.223 1.00 84.88 408 ILE A N 1
ATOM 3131 C CA . ILE A 1 408 ? -4.529 16.074 -14.103 1.00 84.88 408 ILE A CA 1
ATOM 3132 C C . ILE A 1 408 ? -4.754 17.347 -13.279 1.00 84.88 408 ILE A C 1
ATOM 3134 O O . ILE A 1 408 ? -4.555 18.453 -13.779 1.00 84.88 408 ILE A O 1
ATOM 3138 N N . SER A 1 409 ? -5.207 17.194 -12.034 1.00 80.25 409 SER A N 1
ATOM 3139 C CA . SER A 1 409 ? -5.565 18.308 -11.148 1.00 80.25 409 SER A CA 1
ATOM 3140 C C . SER A 1 409 ? -4.341 18.983 -10.534 1.00 80.25 409 SER A C 1
ATOM 3142 O O . SER A 1 409 ? -4.347 20.192 -10.310 1.00 80.25 409 SER A O 1
ATOM 3144 N N . ASN A 1 410 ? -3.280 18.216 -10.285 1.00 83.62 410 ASN A N 1
ATOM 3145 C CA . ASN A 1 410 ? -2.014 18.727 -9.786 1.00 83.62 410 ASN A CA 1
ATOM 3146 C C . ASN A 1 410 ? -0.850 17.916 -10.358 1.00 83.62 410 ASN A C 1
ATOM 3148 O O . ASN A 1 410 ? -0.904 16.688 -10.462 1.00 83.62 410 ASN A O 1
ATOM 3152 N N . TYR A 1 411 ? 0.205 18.632 -10.727 1.00 85.56 411 TYR A N 1
ATOM 3153 C CA . TYR A 1 411 ? 1.418 18.079 -11.295 1.00 85.56 411 TYR A CA 1
ATOM 3154 C C . TYR A 1 411 ? 2.628 18.734 -10.633 1.00 85.56 411 TYR A C 1
ATOM 3156 O O . TYR A 1 411 ? 2.741 19.962 -10.606 1.00 85.56 411 TYR A O 1
ATOM 3164 N N . ARG A 1 412 ? 3.570 17.927 -10.142 1.00 85.31 412 ARG A N 1
ATOM 3165 C CA . ARG A 1 412 ? 4.840 18.429 -9.599 1.00 85.31 412 ARG A CA 1
ATOM 3166 C C . ARG A 1 412 ? 5.979 17.455 -9.871 1.00 85.31 412 ARG A C 1
ATOM 3168 O O . ARG A 1 412 ? 5.783 16.243 -9.872 1.00 85.31 412 ARG A O 1
ATOM 3175 N N . ILE A 1 413 ? 7.173 18.006 -10.064 1.00 81.44 413 ILE A N 1
ATOM 3176 C CA . ILE A 1 413 ? 8.421 17.241 -10.073 1.00 81.44 413 ILE A CA 1
ATOM 3177 C C . ILE A 1 413 ? 9.080 17.465 -8.718 1.00 81.44 413 ILE A C 1
ATOM 3179 O O . ILE A 1 413 ? 9.313 18.608 -8.325 1.00 81.44 413 ILE A O 1
ATOM 3183 N N . GLN A 1 414 ? 9.352 16.381 -8.006 1.00 78.50 414 GLN A N 1
ATOM 3184 C CA . GLN A 1 414 ? 9.998 16.388 -6.702 1.00 78.50 414 GLN A CA 1
ATOM 3185 C C . GLN A 1 414 ? 11.389 15.754 -6.818 1.00 78.50 414 GLN A C 1
ATOM 3187 O O . GLN A 1 414 ? 11.574 14.759 -7.521 1.00 78.50 414 GLN A O 1
ATOM 3192 N N . ASP A 1 415 ? 12.381 16.373 -6.174 1.00 71.12 415 ASP A N 1
ATOM 3193 C CA . ASP A 1 415 ? 13.773 15.897 -6.087 1.00 71.12 415 ASP A CA 1
ATOM 3194 C C . ASP A 1 415 ? 14.454 15.593 -7.443 1.00 71.12 415 ASP A C 1
ATOM 3196 O O . ASP A 1 415 ? 15.433 14.846 -7.511 1.00 71.12 415 ASP A O 1
ATOM 3200 N N . ASN A 1 416 ? 13.941 16.181 -8.536 1.00 76.94 416 ASN A N 1
ATOM 3201 C CA . ASN A 1 416 ? 14.351 15.940 -9.929 1.00 76.94 416 ASN A CA 1
ATOM 3202 C C . ASN A 1 416 ? 14.338 14.460 -10.364 1.00 76.94 416 ASN A C 1
ATOM 3204 O O . ASN A 1 416 ? 14.982 14.103 -11.348 1.00 76.94 416 ASN A O 1
ATOM 3208 N N . ALA A 1 417 ? 13.611 13.608 -9.642 1.00 83.62 417 ALA A N 1
ATOM 3209 C CA . ALA A 1 417 ? 13.538 12.173 -9.909 1.00 83.62 417 ALA A CA 1
ATOM 3210 C C . ALA A 1 417 ? 12.147 11.581 -9.662 1.00 83.62 417 ALA A C 1
ATOM 3212 O O . ALA A 1 417 ? 11.919 10.426 -10.012 1.00 83.62 417 ALA A O 1
ATOM 3213 N N . THR A 1 418 ? 11.216 12.339 -9.083 1.00 89.19 418 THR A N 1
ATOM 3214 C CA . THR A 1 418 ? 9.856 11.875 -8.812 1.00 89.19 418 THR A CA 1
ATOM 3215 C C . THR A 1 418 ? 8.850 12.745 -9.547 1.00 89.19 418 THR A C 1
ATOM 3217 O O . THR A 1 418 ? 8.824 13.967 -9.393 1.00 89.19 418 THR A O 1
ATOM 3220 N N . LEU A 1 419 ? 8.005 12.100 -10.336 1.00 91.00 419 LEU A N 1
ATOM 3221 C CA . LEU A 1 419 ? 6.893 12.695 -11.053 1.00 91.00 419 LEU A CA 1
ATOM 3222 C C . LEU A 1 419 ? 5.601 12.416 -10.275 1.00 91.00 419 LEU A C 1
ATOM 3224 O O . LEU A 1 419 ? 5.203 11.265 -10.157 1.00 91.00 419 LEU A O 1
ATOM 3228 N N . HIS A 1 420 ? 4.933 13.456 -9.782 1.00 92.69 420 HIS A N 1
ATOM 3229 C CA . HIS A 1 420 ? 3.635 13.347 -9.114 1.00 92.69 420 HIS A CA 1
ATOM 3230 C C . HIS A 1 420 ? 2.513 13.796 -10.048 1.00 92.69 420 HIS A C 1
ATOM 3232 O O . HIS A 1 420 ? 2.553 14.917 -10.567 1.00 92.69 420 HIS A O 1
ATOM 3238 N N . ALA A 1 421 ? 1.488 12.961 -10.193 1.00 93.06 421 ALA A N 1
ATOM 3239 C CA . ALA A 1 421 ? 0.266 13.280 -10.918 1.00 93.06 421 ALA A CA 1
ATOM 3240 C C . ALA A 1 421 ? -0.961 12.940 -10.068 1.00 93.06 421 ALA A C 1
ATOM 3242 O O . ALA A 1 421 ? -1.087 11.819 -9.578 1.00 93.06 421 ALA A O 1
ATOM 3243 N N . SER A 1 422 ? -1.881 13.891 -9.915 1.00 93.19 422 SER A N 1
ATOM 3244 C CA . SER A 1 422 ? -3.139 13.694 -9.185 1.00 93.19 422 SER A CA 1
ATOM 3245 C C . SER A 1 422 ? -4.341 13.833 -10.114 1.00 93.19 422 SER A C 1
ATOM 3247 O O . SER A 1 422 ? -4.362 14.703 -10.984 1.00 93.19 422 SER A O 1
ATOM 3249 N N . VAL A 1 423 ? -5.352 12.989 -9.921 1.00 93.31 423 VAL A N 1
ATOM 3250 C CA . VAL A 1 423 ? -6.621 13.014 -10.655 1.00 93.31 423 VAL A CA 1
ATOM 3251 C C . VAL A 1 423 ? -7.789 12.803 -9.700 1.00 93.31 423 VAL A C 1
ATOM 3253 O O . VAL A 1 423 ? -7.713 12.004 -8.766 1.00 93.31 423 VAL A O 1
ATOM 3256 N N . VAL A 1 424 ? -8.881 13.524 -9.939 1.00 92.19 424 VAL A N 1
ATOM 3257 C CA . VAL A 1 424 ? -10.148 13.302 -9.232 1.00 92.19 424 VAL A CA 1
ATOM 3258 C C . VAL A 1 424 ? -10.876 12.154 -9.919 1.00 92.19 424 VAL A C 1
ATOM 3260 O O . VAL A 1 424 ? -11.002 12.145 -11.146 1.00 92.19 424 VAL A O 1
ATOM 3263 N N . LEU A 1 425 ? -11.328 11.174 -9.142 1.00 90.12 425 LEU A N 1
ATOM 3264 C CA . LEU A 1 425 ? -12.050 10.018 -9.655 1.00 90.12 425 LEU A CA 1
ATOM 3265 C C . LEU A 1 425 ? -13.550 10.339 -9.718 1.00 90.12 425 LEU A C 1
ATOM 3267 O O . LEU A 1 425 ? -14.147 10.595 -8.674 1.00 90.12 425 LEU A O 1
ATOM 3271 N N . PRO A 1 426 ? -14.191 10.294 -10.900 1.00 83.81 426 PRO A N 1
ATOM 3272 C CA . PRO A 1 426 ? -15.631 10.543 -11.005 1.00 83.81 426 PRO A CA 1
ATOM 3273 C C . PRO A 1 426 ? -16.519 9.434 -10.411 1.00 83.81 426 PRO A C 1
ATOM 3275 O O . PRO A 1 426 ? -17.705 9.662 -10.199 1.00 83.81 426 PRO A O 1
ATOM 3278 N N . PHE A 1 427 ? -15.975 8.237 -10.170 1.00 85.75 427 PHE A N 1
ATOM 3279 C CA . PHE A 1 427 ? -16.691 7.072 -9.643 1.00 85.75 427 PHE A CA 1
ATOM 3280 C C . PHE A 1 427 ? -15.754 6.221 -8.776 1.00 85.75 427 PHE A C 1
ATOM 3282 O O . PHE A 1 427 ? -14.539 6.227 -8.980 1.00 85.75 427 PHE A O 1
ATOM 3289 N N . HIS A 1 428 ? -16.320 5.435 -7.860 1.00 87.38 428 HIS A N 1
ATOM 3290 C CA . HIS A 1 428 ? -15.573 4.489 -7.017 1.00 87.38 428 HIS A CA 1
ATOM 3291 C C . HIS A 1 428 ? -15.201 3.185 -7.735 1.00 87.38 428 HIS A C 1
ATOM 3293 O O . HIS A 1 428 ? -14.342 2.451 -7.259 1.00 87.38 428 HIS A O 1
ATOM 3299 N N . GLN A 1 429 ? -15.792 2.920 -8.906 1.00 89.06 429 GLN A N 1
ATOM 3300 C CA . GLN A 1 429 ? -15.470 1.772 -9.757 1.00 89.06 429 GLN A CA 1
ATOM 3301 C C . GLN A 1 429 ? -15.057 2.233 -11.155 1.00 89.06 429 GLN A C 1
ATOM 3303 O O . GLN A 1 429 ? -15.870 2.796 -11.893 1.00 89.06 429 GLN A O 1
ATOM 3308 N N . MET A 1 430 ? -13.797 2.011 -11.534 1.00 90.00 430 MET A N 1
ATOM 3309 C CA . MET A 1 430 ? -13.274 2.395 -12.848 1.00 90.00 430 MET A CA 1
ATOM 3310 C C . MET A 1 430 ? -11.889 1.830 -13.147 1.00 90.00 430 MET A C 1
ATOM 3312 O O . MET A 1 430 ? -11.133 1.483 -12.251 1.00 90.00 430 MET A O 1
ATOM 3316 N N . ASN A 1 431 ? -11.516 1.872 -14.424 1.00 91.88 431 ASN A N 1
ATOM 3317 C CA . ASN A 1 431 ? -10.167 1.575 -14.886 1.00 91.88 431 ASN A CA 1
ATOM 3318 C C . ASN A 1 431 ? -9.463 2.876 -15.273 1.00 91.88 431 ASN A C 1
ATOM 3320 O O . ASN A 1 431 ? -9.830 3.500 -16.273 1.00 91.88 431 ASN A O 1
ATOM 3324 N N . VAL A 1 432 ? -8.462 3.280 -14.495 1.00 92.69 432 VAL A N 1
ATOM 3325 C CA . VAL A 1 432 ? -7.638 4.465 -14.757 1.00 92.69 432 VAL A CA 1
ATOM 3326 C C . VAL A 1 432 ? -6.326 4.021 -15.383 1.00 92.69 432 VAL A C 1
ATOM 3328 O O . VAL A 1 432 ? -5.636 3.159 -14.850 1.00 92.69 432 VAL A O 1
ATOM 3331 N N . GLN A 1 433 ? -5.957 4.610 -16.512 1.00 93.44 433 GLN A N 1
ATOM 3332 C CA . GLN A 1 433 ? -4.724 4.301 -17.218 1.00 93.44 433 GLN A CA 1
ATOM 3333 C C . GLN A 1 433 ? -3.855 5.548 -17.339 1.00 93.44 433 GLN A C 1
ATOM 3335 O O . GLN A 1 433 ? -4.254 6.550 -17.934 1.00 93.44 433 GLN A O 1
ATOM 3340 N N . PHE A 1 434 ? -2.638 5.451 -16.817 1.00 93.00 434 PHE A N 1
ATOM 3341 C CA . PHE A 1 434 ? -1.575 6.425 -17.013 1.00 93.00 434 PHE A CA 1
ATOM 3342 C C . PHE A 1 434 ? -0.702 5.953 -18.173 1.00 93.00 434 PHE A C 1
ATOM 3344 O O . PHE A 1 434 ? -0.129 4.865 -18.133 1.00 93.00 434 PHE A O 1
ATOM 3351 N N . ASN A 1 435 ? -0.614 6.766 -19.218 1.00 90.12 435 ASN A N 1
ATOM 3352 C CA . ASN A 1 435 ? 0.225 6.535 -20.384 1.00 90.12 435 ASN A CA 1
ATOM 3353 C C . ASN A 1 435 ? 1.392 7.522 -20.349 1.00 90.12 435 ASN A C 1
ATOM 3355 O O . ASN A 1 435 ? 1.194 8.723 -20.538 1.00 90.12 435 ASN A O 1
ATOM 3359 N N . LEU A 1 436 ? 2.593 7.000 -20.142 1.00 89.12 436 LEU A N 1
ATOM 3360 C CA . LEU A 1 436 ? 3.851 7.731 -20.204 1.00 89.12 436 LEU A CA 1
ATOM 3361 C C . LEU A 1 436 ? 4.486 7.471 -21.570 1.00 89.12 436 LEU A C 1
ATOM 3363 O O . LEU A 1 436 ? 4.645 6.312 -21.949 1.00 89.12 436 LEU A O 1
ATOM 3367 N N . THR A 1 437 ? 4.809 8.518 -22.325 1.00 84.75 437 THR A N 1
ATOM 3368 C CA . THR A 1 437 ? 5.387 8.414 -23.673 1.00 84.75 437 THR A CA 1
ATOM 3369 C C . THR A 1 437 ? 6.696 9.179 -23.735 1.00 84.75 437 THR A C 1
ATOM 3371 O O . THR A 1 437 ? 6.721 10.393 -23.587 1.00 84.75 437 THR A O 1
ATOM 3374 N N . GLY A 1 438 ? 7.793 8.474 -23.962 1.00 72.12 438 GLY A N 1
ATOM 3375 C CA . GLY A 1 438 ? 9.132 9.046 -23.961 1.00 72.12 438 GLY A CA 1
ATOM 3376 C C . GLY A 1 438 ? 10.173 7.986 -23.623 1.00 72.12 438 GLY A C 1
ATOM 3377 O O . GLY A 1 438 ? 9.809 6.949 -23.081 1.00 72.12 438 GLY A O 1
ATOM 3378 N N . PRO A 1 439 ? 11.455 8.216 -23.939 1.00 70.62 439 PRO A N 1
ATOM 3379 C CA . PRO A 1 439 ? 12.528 7.251 -23.733 1.00 70.62 439 PRO A CA 1
ATOM 3380 C C . PRO A 1 439 ? 13.002 7.277 -22.272 1.00 70.62 439 PRO A C 1
ATOM 3382 O O . PRO A 1 439 ? 14.158 7.587 -22.002 1.00 70.62 439 PRO A O 1
ATOM 3385 N N . TYR A 1 440 ? 12.111 7.026 -21.314 1.00 78.88 440 TYR A N 1
ATOM 3386 C CA . TYR A 1 440 ? 12.436 7.069 -19.887 1.00 78.88 440 TYR A CA 1
ATOM 3387 C C . TYR A 1 440 ? 11.885 5.844 -19.156 1.00 78.88 440 TYR A C 1
ATOM 3389 O O . TYR A 1 440 ? 10.844 5.287 -19.512 1.00 78.88 440 TYR A O 1
ATOM 3397 N N . SER A 1 441 ? 12.574 5.435 -18.096 1.00 79.81 441 SER A N 1
ATOM 3398 C CA . SER A 1 441 ? 12.137 4.357 -17.214 1.00 79.81 441 SER A CA 1
ATOM 3399 C C . SER A 1 441 ? 11.509 4.893 -15.933 1.00 79.81 441 SER A C 1
ATOM 3401 O O . SER A 1 441 ? 11.714 6.045 -15.546 1.00 79.81 441 SER A O 1
ATOM 3403 N N . VAL A 1 442 ? 10.759 4.029 -15.254 1.00 87.31 442 VAL A N 1
ATOM 3404 C CA . VAL A 1 442 ? 10.228 4.273 -13.912 1.00 87.31 442 VAL A CA 1
ATOM 3405 C C . VAL A 1 442 ? 10.843 3.241 -12.973 1.00 87.31 442 VAL A C 1
ATOM 3407 O O . VAL A 1 442 ? 10.749 2.041 -13.233 1.00 87.31 442 VAL A O 1
ATOM 3410 N N . GLY A 1 443 ? 11.489 3.692 -11.899 1.00 86.38 443 GLY A N 1
ATOM 3411 C CA . GLY A 1 443 ? 12.110 2.812 -10.907 1.00 86.38 443 GLY A CA 1
ATOM 3412 C C . GLY A 1 443 ? 11.112 2.199 -9.918 1.00 86.38 443 GLY A C 1
ATOM 3413 O O . GLY A 1 443 ? 11.279 1.061 -9.486 1.00 86.38 443 GLY A O 1
ATOM 3414 N N . GLY A 1 444 ? 10.053 2.932 -9.582 1.00 90.06 444 GLY A N 1
ATOM 3415 C CA . GLY A 1 444 ? 8.957 2.460 -8.738 1.00 90.06 444 GLY A CA 1
ATOM 3416 C C . GLY A 1 444 ? 7.742 3.372 -8.847 1.00 90.06 444 GLY A C 1
ATOM 3417 O O . GLY A 1 444 ? 7.826 4.464 -9.407 1.00 90.06 444 GLY A O 1
ATOM 3418 N N . VAL A 1 445 ? 6.607 2.932 -8.319 1.00 93.06 445 VAL A N 1
ATOM 3419 C CA . VAL A 1 445 ? 5.367 3.704 -8.330 1.00 93.06 445 VAL A CA 1
ATOM 3420 C C . VAL A 1 445 ? 4.728 3.721 -6.950 1.00 93.06 445 VAL A C 1
ATOM 3422 O O . VAL A 1 445 ? 4.530 2.678 -6.334 1.00 93.06 445 VAL A O 1
ATOM 3425 N N . ARG A 1 446 ? 4.391 4.908 -6.451 1.00 93.62 446 ARG A N 1
ATOM 3426 C CA . ARG A 1 446 ? 3.564 5.079 -5.256 1.00 93.62 446 ARG A CA 1
ATOM 3427 C C . ARG A 1 446 ? 2.166 5.465 -5.689 1.00 93.62 446 ARG A C 1
ATOM 3429 O O . ARG A 1 446 ? 2.007 6.412 -6.448 1.00 93.62 446 ARG A O 1
ATOM 3436 N N . ILE A 1 447 ? 1.163 4.755 -5.204 1.00 94.62 447 ILE A N 1
ATOM 3437 C CA . ILE A 1 447 ? -0.236 5.068 -5.481 1.00 94.62 447 ILE A CA 1
ATOM 3438 C C . ILE A 1 447 ? -0.878 5.454 -4.161 1.00 94.62 447 ILE A C 1
ATOM 3440 O O . ILE A 1 447 ? -0.809 4.696 -3.194 1.00 94.62 447 ILE A O 1
ATOM 3444 N N . CYS A 1 448 ? -1.500 6.625 -4.132 1.00 93.75 448 CYS A N 1
ATOM 3445 C CA . CYS A 1 448 ? -2.278 7.094 -3.003 1.00 93.75 448 CYS A CA 1
ATOM 3446 C C . CYS A 1 448 ? -3.728 7.344 -3.397 1.00 93.75 448 CYS A C 1
ATOM 3448 O O . CYS A 1 448 ? -4.021 7.783 -4.511 1.00 93.75 448 CYS A O 1
ATOM 3450 N N . LEU A 1 449 ? -4.621 7.104 -2.446 1.00 94.12 449 LEU A N 1
ATOM 3451 C CA . LEU A 1 449 ? -6.033 7.423 -2.526 1.00 94.12 449 LEU A CA 1
ATOM 3452 C C . LEU A 1 449 ? -6.405 8.274 -1.314 1.00 94.12 449 LEU A C 1
ATOM 3454 O O . LEU A 1 449 ? -6.070 7.936 -0.178 1.00 94.12 449 LEU A O 1
ATOM 3458 N N . SER A 1 450 ? -7.090 9.384 -1.570 1.00 93.75 450 SER A N 1
ATOM 3459 C CA . SER A 1 450 ? -7.500 10.323 -0.533 1.00 93.75 450 SER A CA 1
ATOM 3460 C C . SER A 1 450 ? -8.949 10.760 -0.712 1.00 93.75 450 SER A C 1
ATOM 3462 O O . SER A 1 450 ? -9.425 10.868 -1.842 1.00 93.75 450 SER A O 1
ATOM 3464 N N . GLY A 1 451 ? -9.644 11.011 0.396 1.00 93.31 451 GLY A N 1
ATOM 3465 C CA . GLY A 1 451 ? -11.032 11.474 0.414 1.00 93.31 451 GLY A CA 1
ATOM 3466 C C . GLY A 1 451 ? -11.326 12.281 1.683 1.00 93.31 451 GLY A C 1
ATOM 3467 O O . GLY A 1 451 ? -10.826 11.918 2.751 1.00 93.31 451 GLY A O 1
ATOM 3468 N N . PRO A 1 452 ? -12.091 13.383 1.603 1.00 94.19 452 PRO A N 1
ATOM 3469 C CA . PRO A 1 452 ? -12.346 14.266 2.741 1.00 94.19 452 PRO A CA 1
ATOM 3470 C C . PRO A 1 452 ? -13.264 13.607 3.776 1.00 94.19 452 PRO A C 1
ATOM 3472 O O . PRO A 1 452 ? -14.119 12.801 3.419 1.00 94.19 452 PRO A O 1
ATOM 3475 N N . SER A 1 453 ? -13.127 13.965 5.055 1.00 93.75 453 SER A N 1
ATOM 3476 C CA . SER A 1 453 ? -14.109 13.568 6.069 1.00 93.75 453 SER A CA 1
ATOM 3477 C C . SER A 1 453 ? -15.414 14.349 5.906 1.00 93.75 453 SER A C 1
ATOM 3479 O O . SER A 1 453 ? -15.427 15.493 5.448 1.00 93.75 453 SER A O 1
ATOM 3481 N N . ALA A 1 454 ? -16.521 13.736 6.312 1.00 93.00 454 ALA A N 1
ATOM 3482 C CA . ALA A 1 454 ? -17.830 14.374 6.349 1.00 93.00 454 ALA A CA 1
ATOM 3483 C C . ALA A 1 454 ? -18.556 13.960 7.626 1.00 93.00 454 ALA A C 1
ATOM 3485 O O . ALA A 1 454 ? -18.491 12.805 8.033 1.00 93.00 454 ALA A O 1
ATOM 3486 N N . SER A 1 455 ? -19.265 14.875 8.273 1.00 92.06 455 SER A N 1
ATOM 3487 C CA . SER A 1 455 ? -20.041 14.562 9.472 1.00 92.06 455 SER A CA 1
ATOM 3488 C C . SER A 1 455 ? -21.397 15.247 9.437 1.00 92.06 455 SER A C 1
ATOM 3490 O O . SER A 1 455 ? -21.543 16.352 8.917 1.00 92.06 455 SER A O 1
ATOM 3492 N N . ASN A 1 456 ? -22.399 14.564 9.977 1.00 88.19 456 ASN A N 1
ATOM 3493 C CA . ASN A 1 456 ? -23.757 15.056 10.117 1.00 88.19 456 ASN A CA 1
ATOM 3494 C C . ASN A 1 456 ? -24.388 14.411 11.351 1.00 88.19 456 ASN A C 1
ATOM 3496 O O . ASN A 1 456 ? -24.570 13.203 11.334 1.00 88.19 456 ASN A O 1
ATOM 3500 N N . ASP A 1 457 ? -24.730 15.186 12.383 1.00 84.31 457 ASP A N 1
ATOM 3501 C CA . ASP A 1 457 ? -25.367 14.737 13.633 1.00 84.31 457 ASP A CA 1
ATOM 3502 C C . ASP A 1 457 ? -24.890 13.351 14.139 1.00 84.31 457 ASP A C 1
ATOM 3504 O O . ASP A 1 457 ? -23.901 13.265 14.864 1.00 84.31 457 ASP A O 1
ATOM 3508 N N . SER A 1 458 ? -25.588 12.270 13.757 1.00 89.19 458 SER A N 1
ATOM 3509 C CA . SER A 1 458 ? -25.338 10.862 14.120 1.00 89.19 458 SER A CA 1
ATOM 3510 C C . SER A 1 458 ? -24.430 10.063 13.175 1.00 89.19 458 SER A C 1
ATOM 3512 O O . SER A 1 458 ? -24.168 8.895 13.443 1.00 89.19 458 SER A O 1
ATOM 3514 N N . TYR A 1 459 ? -23.975 10.640 12.068 1.00 93.19 459 TYR A N 1
ATOM 3515 C CA . TYR A 1 459 ? -23.242 9.970 10.996 1.00 93.19 459 TYR A CA 1
ATOM 3516 C C . TYR A 1 459 ? -21.899 10.650 10.752 1.00 93.19 459 TYR A C 1
ATOM 3518 O O . TYR A 1 459 ? -21.815 11.868 10.589 1.00 93.19 459 TYR A O 1
ATOM 3526 N N . THR A 1 460 ? -20.830 9.865 10.688 1.00 93.25 460 THR A N 1
ATOM 3527 C CA . THR A 1 460 ? -19.475 10.377 10.456 1.00 93.25 460 THR A CA 1
ATOM 3528 C C . THR A 1 460 ? -18.745 9.524 9.429 1.00 93.25 460 THR A C 1
ATOM 3530 O O . THR A 1 460 ? -18.501 8.348 9.650 1.00 93.25 460 THR A O 1
ATOM 3533 N N . VAL A 1 461 ? -18.361 10.098 8.297 1.00 93.69 461 VAL A N 1
ATOM 3534 C CA . VAL A 1 461 ? -17.433 9.481 7.347 1.00 93.69 461 VAL A CA 1
ATOM 3535 C C . VAL A 1 461 ? -16.025 9.963 7.662 1.00 93.69 461 VAL A C 1
ATOM 3537 O O . VAL A 1 461 ? -15.749 11.167 7.671 1.00 93.69 461 VAL A O 1
ATOM 3540 N N . GLN A 1 462 ? -15.132 9.021 7.944 1.00 92.12 462 GLN A N 1
ATOM 3541 C CA . GLN A 1 462 ? -13.740 9.326 8.244 1.00 92.12 462 GLN A CA 1
ATOM 3542 C C . GLN A 1 462 ? -12.979 9.729 6.978 1.00 92.12 462 GLN A C 1
ATOM 3544 O O . GLN A 1 462 ? -13.334 9.358 5.855 1.00 92.12 462 GLN A O 1
ATOM 3549 N N . GLN A 1 463 ? -11.919 10.512 7.170 1.00 92.38 463 GLN A N 1
ATOM 3550 C CA . GLN A 1 463 ? -11.011 10.859 6.085 1.00 92.38 463 GLN A CA 1
ATOM 3551 C C . GLN A 1 463 ? -10.334 9.584 5.572 1.00 92.38 463 GLN A C 1
ATOM 3553 O O . GLN A 1 463 ? -9.871 8.763 6.361 1.00 92.38 463 GLN A O 1
ATOM 3558 N N . LEU A 1 464 ? -10.253 9.443 4.252 1.00 91.81 464 LEU A N 1
ATOM 3559 C CA . LEU A 1 464 ? -9.443 8.415 3.615 1.00 91.81 464 LEU A CA 1
ATOM 3560 C C . LEU A 1 464 ? -8.072 9.014 3.300 1.00 91.81 464 LEU A C 1
ATOM 3562 O O . LEU A 1 464 ? -7.988 10.030 2.607 1.00 91.81 464 LEU A O 1
ATOM 3566 N N . ASN A 1 465 ? -7.006 8.391 3.792 1.00 92.38 465 ASN A N 1
ATOM 3567 C CA . ASN A 1 465 ? -5.641 8.702 3.396 1.00 92.38 465 ASN A CA 1
ATOM 3568 C C . ASN A 1 465 ? -4.816 7.415 3.364 1.00 92.38 465 ASN A C 1
ATOM 3570 O O . ASN A 1 465 ? -4.378 6.891 4.384 1.00 92.38 465 ASN A O 1
ATOM 3574 N N . PHE A 1 466 ? -4.627 6.882 2.166 1.00 92.69 466 PHE A N 1
ATOM 3575 C CA . PHE A 1 466 ? -3.905 5.638 1.971 1.00 92.69 466 PHE A CA 1
ATOM 3576 C C . PHE A 1 466 ? -2.857 5.816 0.886 1.00 92.69 466 PHE A C 1
ATOM 3578 O O . PHE A 1 466 ? -3.154 6.383 -0.160 1.00 92.69 466 PHE A O 1
ATOM 35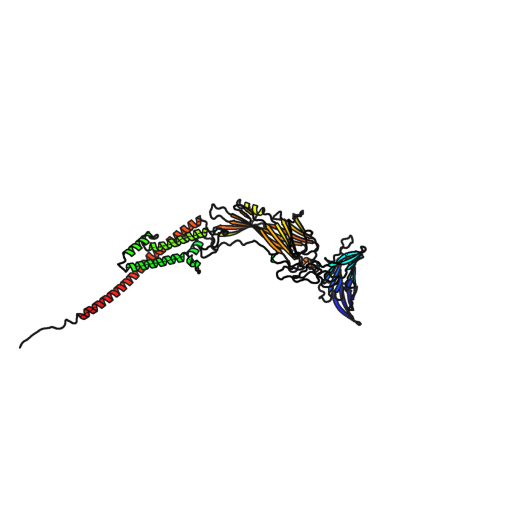85 N N . CYS A 1 467 ? -1.658 5.287 1.102 1.00 92.94 467 CYS A N 1
ATOM 3586 C CA . CYS A 1 467 ? -0.581 5.267 0.121 1.00 92.94 467 CYS A CA 1
ATOM 3587 C C . CYS A 1 467 ? 0.132 3.923 0.164 1.00 92.94 467 CYS A C 1
ATOM 3589 O O . CYS A 1 467 ? 0.489 3.464 1.244 1.00 92.94 467 CYS A O 1
ATOM 3591 N N . GLN A 1 468 ? 0.446 3.346 -0.991 1.00 93.25 468 GLN A N 1
ATOM 3592 C CA . GLN A 1 468 ? 1.299 2.165 -1.077 1.00 93.25 468 GLN A CA 1
ATOM 3593 C C . GLN A 1 468 ? 2.342 2.323 -2.174 1.00 93.25 468 GLN A C 1
ATOM 3595 O O . GLN A 1 468 ? 2.056 2.823 -3.262 1.00 93.25 468 GLN A O 1
ATOM 3600 N N . PHE A 1 469 ? 3.568 1.908 -1.861 1.00 92.88 469 PHE A N 1
ATOM 3601 C CA . PHE A 1 469 ? 4.695 1.949 -2.780 1.00 92.88 469 PHE A CA 1
ATOM 3602 C C . PHE A 1 469 ? 4.977 0.566 -3.373 1.00 92.88 469 PHE A C 1
ATOM 3604 O O . PHE A 1 469 ? 5.085 -0.424 -2.652 1.00 92.88 469 PHE A O 1
ATOM 3611 N N . PHE A 1 470 ? 5.120 0.514 -4.694 1.00 91.31 470 PHE A N 1
ATOM 3612 C CA . PHE A 1 470 ? 5.383 -0.685 -5.477 1.00 91.31 470 PHE A CA 1
ATOM 3613 C C . PHE A 1 470 ? 6.684 -0.513 -6.252 1.00 91.31 470 PHE A C 1
ATOM 3615 O O . PHE A 1 470 ? 6.872 0.467 -6.974 1.00 91.31 470 PHE A O 1
ATOM 3622 N N . TYR A 1 471 ? 7.585 -1.481 -6.133 1.00 87.62 471 TYR A N 1
ATOM 3623 C CA . TYR A 1 471 ? 8.851 -1.469 -6.853 1.00 87.62 471 TYR A CA 1
ATOM 3624 C C . TYR A 1 471 ? 9.372 -2.885 -7.080 1.00 87.62 471 TYR A C 1
ATOM 3626 O O . TYR A 1 471 ? 8.921 -3.849 -6.460 1.00 87.62 471 TYR A O 1
ATOM 3634 N N . THR A 1 472 ? 10.367 -2.991 -7.953 1.00 81.31 472 THR A N 1
ATOM 3635 C CA . THR A 1 472 ? 11.131 -4.214 -8.195 1.00 81.31 472 THR A CA 1
ATOM 3636 C C . THR A 1 472 ? 12.603 -3.955 -7.895 1.00 81.31 472 THR A C 1
ATOM 3638 O O . THR A 1 472 ? 13.158 -2.960 -8.346 1.00 81.31 472 THR A O 1
ATOM 3641 N N . ALA A 1 473 ? 13.258 -4.836 -7.133 1.00 68.75 473 ALA A N 1
ATOM 3642 C CA . ALA A 1 473 ? 14.622 -4.584 -6.650 1.00 68.75 473 ALA A CA 1
ATOM 3643 C C . ALA A 1 473 ? 15.673 -4.509 -7.777 1.00 68.75 473 ALA A C 1
ATOM 3645 O O . ALA A 1 473 ? 16.539 -3.639 -7.769 1.00 68.75 473 ALA A O 1
ATOM 3646 N N . ASN A 1 474 ? 15.567 -5.395 -8.771 1.00 72.12 474 ASN A N 1
ATOM 3647 C CA . ASN A 1 474 ? 16.577 -5.560 -9.824 1.00 72.12 474 ASN A CA 1
ATOM 3648 C C . ASN A 1 474 ? 16.072 -5.148 -11.208 1.00 72.12 474 ASN A C 1
ATOM 3650 O O . ASN A 1 474 ? 16.627 -5.571 -12.216 1.00 72.12 474 ASN A O 1
ATOM 3654 N N . GLN A 1 475 ? 14.959 -4.425 -11.281 1.00 73.75 475 GLN A N 1
ATOM 3655 C CA . GLN A 1 475 ? 14.279 -4.130 -12.538 1.00 73.75 475 GLN A CA 1
ATOM 3656 C C . GLN A 1 475 ? 13.583 -2.772 -12.441 1.00 73.75 475 GLN A C 1
ATOM 3658 O O . GLN A 1 475 ? 13.212 -2.344 -11.350 1.00 73.75 475 GLN A O 1
ATOM 3663 N N . THR A 1 476 ? 13.398 -2.110 -13.579 1.00 77.69 476 THR A N 1
ATOM 3664 C CA . THR A 1 476 ? 12.442 -1.005 -13.705 1.00 77.69 476 THR A CA 1
ATOM 3665 C C . THR A 1 476 ? 11.032 -1.556 -13.871 1.00 77.69 476 THR A C 1
ATOM 3667 O O . THR A 1 476 ? 10.854 -2.724 -14.240 1.00 77.69 476 THR A O 1
ATOM 3670 N N . LEU A 1 477 ? 10.042 -0.694 -13.642 1.00 82.19 477 LEU A N 1
ATOM 3671 C CA . LEU A 1 477 ? 8.633 -0.990 -13.868 1.00 82.19 477 LEU A CA 1
ATOM 3672 C C . LEU A 1 477 ? 8.412 -1.542 -15.288 1.00 82.19 477 LEU A C 1
ATOM 3674 O O . LEU A 1 477 ? 9.007 -1.052 -16.253 1.00 82.19 477 LEU A O 1
ATOM 3678 N N . ALA A 1 478 ? 7.565 -2.566 -15.394 1.00 77.00 478 ALA A N 1
ATOM 3679 C CA . ALA A 1 478 ? 7.145 -3.172 -16.655 1.00 77.00 478 ALA A CA 1
ATOM 3680 C C . ALA A 1 478 ? 6.531 -2.154 -17.632 1.00 77.00 478 ALA A C 1
ATOM 3682 O O . ALA A 1 478 ? 5.913 -1.170 -17.215 1.00 77.00 478 ALA A O 1
ATOM 3683 N N . HIS A 1 479 ? 6.631 -2.440 -18.935 1.00 77.31 479 HIS A N 1
ATOM 3684 C CA . HIS A 1 479 ? 6.036 -1.608 -19.988 1.00 77.31 479 HIS A CA 1
ATOM 3685 C C . HIS A 1 479 ? 4.522 -1.495 -19.828 1.00 77.31 479 HIS A C 1
ATOM 3687 O O . HIS A 1 479 ? 3.954 -0.439 -20.089 1.00 77.31 479 HIS A O 1
ATOM 3693 N N . SER A 1 480 ? 3.878 -2.578 -19.393 1.00 82.75 480 SER A N 1
ATOM 3694 C CA . SER A 1 480 ? 2.456 -2.615 -19.075 1.00 82.75 480 SER A CA 1
ATOM 3695 C C . SER A 1 480 ? 2.263 -3.187 -17.679 1.00 82.75 480 SER A C 1
ATOM 3697 O O . SER A 1 480 ? 2.242 -4.403 -17.485 1.00 82.75 480 SER A O 1
ATOM 3699 N N . SER A 1 481 ? 2.113 -2.297 -16.703 1.00 87.56 481 SER A N 1
ATOM 3700 C CA . SER A 1 481 ? 1.861 -2.671 -15.314 1.00 87.56 481 SER A CA 1
ATOM 3701 C C . SER A 1 481 ? 0.376 -2.589 -14.988 1.00 87.56 481 SER A C 1
ATOM 3703 O O . SER A 1 481 ? -0.288 -1.629 -15.379 1.00 87.56 481 SER A O 1
ATOM 3705 N N . SER A 1 482 ? -0.139 -3.577 -14.260 1.00 89.88 482 SER A N 1
ATOM 3706 C CA . SER A 1 482 ? -1.531 -3.624 -13.810 1.00 89.88 482 SER A CA 1
ATOM 3707 C C . SER A 1 482 ? -1.599 -3.843 -12.303 1.00 89.88 482 SER A C 1
ATOM 3709 O O . SER A 1 482 ? -1.000 -4.781 -11.764 1.00 89.88 482 SER A O 1
ATOM 3711 N N . ILE A 1 483 ? -2.326 -2.950 -11.635 1.00 92.50 483 ILE A N 1
ATOM 3712 C CA . ILE A 1 483 ? -2.548 -2.951 -10.192 1.00 92.50 483 ILE A CA 1
ATOM 3713 C C . ILE A 1 483 ? -4.052 -2.838 -9.943 1.00 92.50 483 ILE A C 1
ATOM 3715 O O . ILE A 1 483 ? -4.699 -1.918 -10.439 1.00 92.50 483 ILE A O 1
ATOM 3719 N N . ASP A 1 484 ? -4.597 -3.746 -9.143 1.00 92.94 484 ASP A N 1
ATOM 3720 C CA . ASP A 1 484 ? -6.002 -3.720 -8.754 1.00 92.94 484 ASP A CA 1
ATOM 3721 C C . ASP A 1 484 ? -6.139 -3.144 -7.345 1.00 92.94 484 ASP A C 1
ATOM 3723 O O . ASP A 1 484 ? -5.430 -3.535 -6.419 1.00 92.94 484 ASP A O 1
ATOM 3727 N N . LEU A 1 485 ? -7.071 -2.217 -7.179 1.00 93.75 485 LEU A N 1
ATOM 3728 C CA . LEU A 1 485 ? -7.431 -1.561 -5.935 1.00 93.75 485 LEU A CA 1
ATOM 3729 C C . LEU A 1 485 ? -8.869 -1.935 -5.584 1.00 93.75 485 LEU A C 1
ATOM 3731 O O . LEU A 1 485 ? -9.806 -1.534 -6.267 1.00 93.75 485 LEU A O 1
ATOM 3735 N N . GLN A 1 486 ? -9.041 -2.691 -4.506 1.00 94.00 486 GLN A N 1
ATOM 3736 C CA . GLN A 1 486 ? -10.347 -3.070 -3.977 1.00 94.00 486 GLN A CA 1
ATOM 3737 C C . GLN A 1 486 ? -10.692 -2.202 -2.771 1.00 94.00 486 GLN A C 1
ATOM 3739 O O . GLN A 1 486 ? -9.943 -2.154 -1.796 1.00 94.00 486 GLN A O 1
ATOM 3744 N N . LEU A 1 487 ? -11.831 -1.525 -2.829 1.00 93.50 487 LEU A N 1
ATOM 3745 C CA . LEU A 1 487 ? -12.350 -0.674 -1.769 1.00 93.50 487 LEU A CA 1
ATOM 3746 C C . LEU A 1 487 ? -13.412 -1.434 -0.979 1.00 93.50 487 LEU A C 1
ATOM 3748 O O . LEU A 1 487 ? -14.418 -1.873 -1.534 1.00 93.50 487 LEU A O 1
ATOM 3752 N N . THR A 1 488 ? -13.192 -1.590 0.325 1.00 93.50 488 THR A N 1
ATOM 3753 C CA . THR A 1 488 ? -14.164 -2.214 1.231 1.00 93.50 488 THR A CA 1
ATOM 3754 C C . THR A 1 488 ? -14.762 -1.167 2.153 1.00 93.50 488 THR A C 1
ATOM 3756 O O . THR A 1 488 ? -14.030 -0.453 2.839 1.00 93.50 488 THR A O 1
ATOM 3759 N N . LYS A 1 489 ? -16.094 -1.088 2.198 1.00 93.69 489 LYS A N 1
ATOM 3760 C CA . LYS A 1 489 ? -16.807 -0.251 3.168 1.00 93.69 489 LYS A CA 1
ATOM 3761 C C . LYS A 1 489 ? -16.706 -0.886 4.558 1.00 93.69 489 LYS A C 1
ATOM 3763 O O . LYS A 1 489 ? -16.953 -2.083 4.718 1.00 93.69 489 LYS A O 1
ATOM 3768 N N . VAL A 1 490 ? -16.375 -0.088 5.564 1.00 93.50 490 VAL A N 1
ATOM 3769 C CA . VAL A 1 490 ? -16.418 -0.482 6.974 1.00 93.50 490 VAL A CA 1
ATOM 3770 C C . VAL A 1 490 ? -17.362 0.464 7.694 1.00 93.50 490 VAL A C 1
ATOM 3772 O O . VAL A 1 490 ? -17.150 1.675 7.690 1.00 93.50 490 VAL A O 1
ATOM 3775 N N . ILE A 1 491 ? -18.415 -0.097 8.280 1.00 93.56 491 ILE A N 1
ATOM 3776 C CA . ILE A 1 491 ? -19.434 0.627 9.034 1.00 93.56 491 ILE A CA 1
ATOM 3777 C C . ILE A 1 491 ? -19.285 0.251 10.501 1.00 93.56 491 ILE A C 1
ATOM 3779 O O . ILE A 1 491 ? -19.448 -0.910 10.861 1.00 93.56 491 ILE A O 1
ATOM 3783 N N . ASN A 1 492 ? -18.991 1.233 11.338 1.00 92.25 492 ASN A N 1
ATOM 3784 C CA . ASN A 1 492 ? -19.021 1.124 12.784 1.00 92.25 492 ASN A CA 1
ATOM 3785 C C . ASN A 1 492 ? -20.354 1.683 13.285 1.00 92.25 492 ASN A C 1
ATOM 3787 O O . ASN A 1 492 ? -20.722 2.809 12.964 1.00 92.25 492 ASN A O 1
ATOM 3791 N N . GLU A 1 493 ? -21.065 0.897 14.069 1.00 92.56 493 GLU A N 1
ATOM 3792 C CA . GLU A 1 493 ? -22.319 1.242 14.722 1.00 92.56 493 GLU A CA 1
ATOM 3793 C C . GLU A 1 493 ? -22.080 1.241 16.228 1.00 92.56 493 GLU A C 1
ATOM 3795 O O . GLU A 1 493 ? -21.596 0.253 16.778 1.00 92.56 493 GLU A O 1
ATOM 3800 N N . THR A 1 494 ? -22.394 2.350 16.886 1.00 91.50 494 THR A N 1
ATOM 3801 C CA . THR A 1 494 ? -22.230 2.527 18.327 1.00 91.50 494 THR A CA 1
ATOM 3802 C C . THR A 1 494 ? -23.597 2.778 18.943 1.00 91.50 494 THR A C 1
ATOM 3804 O O . THR A 1 494 ? -24.212 3.827 18.728 1.00 91.50 494 THR A O 1
ATOM 3807 N N . ASP A 1 495 ? -24.071 1.811 19.723 1.00 90.88 495 ASP A N 1
ATOM 3808 C CA . ASP A 1 495 ? -25.382 1.870 20.360 1.00 90.88 495 ASP A CA 1
ATOM 3809 C C . ASP A 1 495 ? -25.438 2.925 21.468 1.00 90.88 495 ASP A C 1
ATOM 3811 O O . ASP A 1 495 ? -24.448 3.234 22.132 1.00 90.88 495 ASP A O 1
ATOM 3815 N N . GLY A 1 496 ? -26.635 3.440 21.731 1.00 86.12 496 GLY A N 1
ATOM 3816 C CA . GLY A 1 496 ? -26.895 4.307 22.874 1.00 86.12 496 GLY A CA 1
ATOM 3817 C C . GLY A 1 496 ? -26.765 3.595 24.229 1.00 86.12 496 GLY A C 1
ATOM 3818 O O . GLY A 1 496 ? -27.091 2.411 24.369 1.00 86.12 496 GLY A O 1
ATOM 3819 N N . LEU A 1 497 ? -26.341 4.332 25.263 1.00 84.56 497 LEU A N 1
ATOM 3820 C CA . LEU A 1 497 ? -26.293 3.831 26.646 1.00 84.56 497 LEU A CA 1
ATOM 3821 C C . LEU A 1 497 ? -27.709 3.671 27.236 1.00 84.56 497 LEU A C 1
ATOM 3823 O O . LEU A 1 497 ? -27.964 2.777 28.051 1.00 84.56 497 LEU A O 1
ATOM 3827 N N . SER A 1 498 ? -28.639 4.527 26.804 1.00 81.50 498 SER A N 1
ATOM 3828 C CA . SER A 1 498 ? -30.062 4.485 27.134 1.00 81.50 498 SER A CA 1
ATOM 3829 C C . SER A 1 498 ? -30.929 4.215 25.897 1.00 81.50 498 SER A C 1
ATOM 3831 O O . SER A 1 498 ? -30.499 4.389 24.762 1.00 81.50 498 SER A O 1
ATOM 3833 N N . ALA A 1 499 ? -32.184 3.803 26.106 1.00 73.69 499 ALA A N 1
ATOM 3834 C CA . ALA A 1 499 ? -33.132 3.562 25.010 1.00 73.69 499 ALA A CA 1
ATOM 3835 C C . ALA A 1 499 ? -33.554 4.842 24.258 1.00 73.69 499 ALA A C 1
ATOM 3837 O O . ALA A 1 499 ? -34.162 4.748 23.197 1.00 73.69 499 ALA A O 1
ATOM 3838 N N . SER A 1 500 ? -33.276 6.024 24.818 1.00 76.94 500 SER A N 1
ATOM 3839 C CA . SER A 1 500 ? -33.544 7.324 24.192 1.00 76.94 500 SER A CA 1
ATOM 3840 C C . SER A 1 500 ? -32.359 7.882 23.407 1.00 76.94 500 SER A C 1
ATOM 3842 O O . SER A 1 500 ? -32.538 8.837 22.650 1.00 76.94 500 SER A O 1
ATOM 3844 N N . ASP A 1 501 ? -31.161 7.329 23.604 1.00 81.06 501 ASP A N 1
ATOM 3845 C CA . ASP A 1 501 ? -29.965 7.796 22.913 1.00 81.06 501 ASP A CA 1
ATOM 3846 C C . ASP A 1 501 ? -29.966 7.287 21.472 1.00 81.06 501 ASP A C 1
ATOM 3848 O O . ASP A 1 501 ? -30.312 6.137 21.197 1.00 81.06 501 ASP A O 1
ATOM 3852 N N . LYS A 1 502 ? -29.575 8.158 20.540 1.00 83.56 502 LYS A N 1
ATOM 3853 C CA . LYS A 1 502 ? -29.456 7.793 19.128 1.00 83.56 502 LYS A CA 1
ATOM 3854 C C . LYS A 1 502 ? -28.225 6.913 18.922 1.00 83.56 502 LYS A C 1
ATOM 3856 O O . LYS A 1 502 ? -27.167 7.196 19.479 1.00 83.56 502 LYS A O 1
ATOM 3861 N N . THR A 1 503 ? -28.359 5.902 18.073 1.00 88.25 503 THR A N 1
ATOM 3862 C CA . THR A 1 503 ? -27.231 5.130 17.545 1.00 88.25 503 THR A CA 1
ATOM 3863 C C . THR A 1 503 ? -26.339 6.040 16.704 1.00 88.25 503 THR A C 1
ATOM 3865 O O . THR A 1 503 ? -26.829 6.806 15.867 1.00 88.25 503 THR A O 1
ATOM 3868 N N . LEU A 1 504 ? -25.032 5.966 16.928 1.00 91.50 504 LEU A N 1
ATOM 3869 C CA . LEU A 1 504 ? -24.044 6.699 16.147 1.00 91.50 504 LEU A CA 1
ATOM 3870 C C . LEU A 1 504 ? -23.436 5.766 15.106 1.00 91.50 504 LEU A C 1
ATOM 3872 O O . LEU A 1 504 ? -23.081 4.633 15.412 1.00 91.50 504 LEU A O 1
ATOM 3876 N N . TYR A 1 505 ? -23.284 6.259 13.885 1.00 92.69 505 TYR A N 1
ATOM 3877 C CA . TYR A 1 505 ? -22.681 5.525 12.786 1.00 92.69 505 TYR A CA 1
ATOM 3878 C C . TYR A 1 505 ? -21.399 6.221 12.335 1.00 92.69 505 TYR A C 1
ATOM 3880 O O . TYR A 1 505 ? -21.359 7.436 12.118 1.00 92.69 505 TYR A O 1
ATOM 3888 N N . SER A 1 506 ? -20.344 5.439 12.146 1.00 92.31 506 SER A N 1
ATOM 3889 C CA . SER A 1 506 ? -19.106 5.879 11.520 1.00 92.31 506 SER A CA 1
ATOM 3890 C C . SER A 1 506 ? -18.792 5.001 10.317 1.00 92.31 506 SER A C 1
ATOM 3892 O O . SER A 1 506 ? -18.912 3.786 10.387 1.00 92.31 506 SER A O 1
ATOM 3894 N N . GLY A 1 507 ? -18.416 5.601 9.197 1.00 92.62 507 GLY A N 1
ATOM 3895 C CA . GLY A 1 507 ? -18.082 4.910 7.961 1.00 92.62 507 GLY A CA 1
ATOM 3896 C C . GLY A 1 507 ? -16.661 5.236 7.536 1.00 92.62 507 GLY A C 1
ATOM 3897 O O . GLY A 1 507 ? -16.224 6.382 7.646 1.00 92.62 507 GLY A O 1
ATOM 3898 N N . LEU A 1 508 ? -15.940 4.251 7.017 1.00 93.56 508 LEU A N 1
ATOM 3899 C CA . LEU A 1 508 ? -14.652 4.473 6.370 1.00 93.56 508 LEU A CA 1
ATOM 3900 C C . LEU A 1 508 ? -14.439 3.482 5.227 1.00 93.56 508 LEU A C 1
ATOM 3902 O O . LEU A 1 508 ? -15.025 2.398 5.197 1.00 93.56 508 LEU A O 1
ATOM 3906 N N . TRP A 1 509 ? -13.568 3.854 4.297 1.00 93.00 509 TRP A N 1
ATOM 3907 C CA . TRP A 1 509 ? -13.123 2.982 3.218 1.00 93.00 509 TRP A CA 1
ATOM 3908 C C . TRP A 1 509 ? -11.785 2.341 3.568 1.00 93.00 509 TRP A C 1
ATOM 3910 O O . TRP A 1 509 ? -10.842 3.033 3.945 1.00 93.00 509 TRP A O 1
ATOM 3920 N N . VAL A 1 510 ? -11.689 1.023 3.405 1.00 92.38 510 VAL A N 1
ATOM 3921 C CA . VAL A 1 510 ? -10.433 0.276 3.528 1.00 92.38 510 VAL A CA 1
ATOM 3922 C C . VAL A 1 510 ? -9.987 -0.170 2.136 1.00 92.38 510 VAL A C 1
ATOM 3924 O O . VAL A 1 510 ? -10.561 -1.115 1.584 1.00 92.38 510 VAL A O 1
ATOM 3927 N N . PRO A 1 511 ? -8.990 0.505 1.543 1.00 91.81 511 PRO A N 1
ATOM 3928 C CA . PRO A 1 511 ? -8.387 0.081 0.288 1.00 91.81 511 PRO A CA 1
ATOM 3929 C C . PRO A 1 511 ? -7.467 -1.127 0.489 1.00 91.81 511 PRO A C 1
ATOM 3931 O O . PRO A 1 511 ? -6.727 -1.218 1.465 1.00 91.81 511 PRO A O 1
ATOM 3934 N N . THR A 1 512 ? -7.489 -2.053 -0.465 1.00 90.50 512 THR A N 1
ATOM 3935 C CA . THR A 1 512 ? -6.577 -3.198 -0.544 1.00 90.50 512 THR A CA 1
ATOM 3936 C C . THR A 1 512 ? -6.028 -3.296 -1.958 1.00 90.50 512 THR A C 1
ATOM 3938 O O . THR A 1 512 ? -6.796 -3.396 -2.914 1.00 90.50 512 THR A O 1
ATOM 3941 N N . PHE A 1 513 ? -4.704 -3.280 -2.101 1.00 88.00 513 PHE A N 1
ATOM 3942 C CA . PHE A 1 513 ? -4.063 -3.445 -3.400 1.00 88.00 513 PHE A CA 1
ATOM 3943 C C . PHE A 1 513 ? -3.693 -4.899 -3.674 1.00 88.00 513 PHE A C 1
ATOM 3945 O O . PHE A 1 513 ? -3.149 -5.597 -2.819 1.00 88.00 513 PHE A O 1
ATOM 3952 N N . THR A 1 514 ? -3.917 -5.313 -4.915 1.00 85.75 514 THR A N 1
ATOM 3953 C CA . THR A 1 514 ? -3.480 -6.594 -5.462 1.00 85.75 514 THR A CA 1
ATOM 3954 C C . THR A 1 514 ? -2.622 -6.308 -6.685 1.00 85.75 514 THR A C 1
ATOM 3956 O O . THR A 1 514 ? -3.033 -5.592 -7.598 1.00 85.75 514 THR A O 1
ATOM 3959 N N . VAL A 1 515 ? -1.393 -6.816 -6.688 1.00 81.31 515 VAL A N 1
ATOM 3960 C CA . VAL A 1 515 ? -0.441 -6.560 -7.772 1.00 81.31 515 VAL A CA 1
ATOM 3961 C C . VAL A 1 515 ? -0.496 -7.717 -8.756 1.00 81.31 515 VAL A C 1
ATOM 3963 O O . VAL A 1 515 ? -0.120 -8.833 -8.402 1.00 81.31 515 VAL A O 1
ATOM 3966 N N . ASN A 1 516 ? -0.927 -7.446 -9.988 1.00 73.50 516 ASN A N 1
ATOM 3967 C CA . ASN A 1 516 ? -1.004 -8.464 -11.034 1.00 73.50 516 ASN A CA 1
ATOM 3968 C C . ASN A 1 516 ? 0.323 -8.568 -11.786 1.00 73.50 516 ASN A C 1
ATOM 3970 O O . ASN A 1 516 ? 0.942 -9.630 -11.832 1.00 73.50 516 ASN A O 1
ATOM 3974 N N . THR A 1 517 ? 0.787 -7.451 -12.354 1.00 73.00 517 THR A N 1
ATOM 3975 C CA . THR A 1 517 ? 2.034 -7.396 -13.125 1.00 73.00 517 THR A CA 1
ATOM 3976 C C . THR A 1 517 ? 2.773 -6.088 -12.864 1.00 73.00 517 THR A C 1
ATOM 3978 O O . THR A 1 517 ? 2.273 -5.003 -13.148 1.00 73.00 517 THR A O 1
ATOM 3981 N N . ILE A 1 518 ? 3.991 -6.194 -12.332 1.00 77.12 518 ILE A N 1
ATOM 3982 C CA . ILE A 1 518 ? 4.952 -5.076 -12.206 1.00 77.12 518 ILE A CA 1
ATOM 3983 C C . ILE A 1 518 ? 6.300 -5.394 -12.865 1.00 77.12 518 ILE A C 1
ATOM 3985 O O . ILE A 1 518 ? 7.167 -4.529 -12.959 1.00 77.12 518 ILE A O 1
ATOM 3989 N N . SER A 1 519 ? 6.474 -6.636 -13.332 1.00 71.00 519 SER A N 1
ATOM 3990 C CA . SER A 1 519 ? 7.693 -7.158 -13.943 1.00 71.00 519 SER A CA 1
ATOM 3991 C C . SER A 1 519 ? 7.362 -7.963 -15.195 1.00 71.00 519 SER A C 1
ATOM 3993 O O . SER A 1 519 ? 6.529 -8.864 -15.159 1.00 71.00 519 SER A O 1
ATOM 3995 N N . ASP A 1 520 ? 8.102 -7.707 -16.270 1.00 63.12 520 ASP A N 1
ATOM 3996 C CA . ASP A 1 520 ? 7.993 -8.434 -17.537 1.00 63.12 520 ASP A CA 1
ATOM 3997 C C . ASP A 1 520 ? 9.078 -9.530 -17.674 1.00 63.12 520 ASP A C 1
ATOM 3999 O O . ASP A 1 520 ? 9.596 -9.790 -18.759 1.00 63.12 520 ASP A O 1
ATOM 4003 N N . GLN A 1 521 ? 9.560 -10.124 -16.571 1.00 61.50 521 GLN A N 1
ATOM 4004 C CA . GLN A 1 521 ? 10.791 -10.951 -16.588 1.00 61.50 521 GLN A CA 1
ATOM 4005 C C . GLN A 1 521 ? 10.714 -12.118 -17.566 1.00 61.50 521 GLN A C 1
ATOM 4007 O O . GLN A 1 521 ? 11.680 -12.399 -18.275 1.00 61.50 521 GLN A O 1
ATOM 4012 N N . LEU A 1 522 ? 9.538 -12.729 -17.660 1.00 50.03 522 LEU A N 1
ATOM 4013 C CA . LEU A 1 522 ? 9.288 -13.852 -18.547 1.00 50.03 522 LEU A CA 1
ATOM 4014 C C . LEU A 1 522 ? 9.370 -13.457 -20.032 1.00 50.03 522 LEU A C 1
ATOM 4016 O O . LEU A 1 522 ? 10.033 -14.149 -20.799 1.00 50.03 522 LEU A O 1
ATOM 4020 N N . LEU A 1 523 ? 8.768 -12.324 -20.415 1.00 51.47 523 LEU A N 1
ATOM 4021 C CA . LEU A 1 523 ? 8.766 -11.801 -21.790 1.00 51.47 523 LEU A CA 1
ATOM 4022 C C . LEU A 1 523 ? 10.183 -11.467 -22.282 1.00 51.47 523 LEU A C 1
ATOM 4024 O O . LEU A 1 523 ? 10.507 -11.704 -23.442 1.00 51.47 523 LEU A O 1
ATOM 4028 N N . TYR A 1 524 ? 11.044 -10.964 -21.393 1.00 52.72 524 TYR A N 1
ATOM 4029 C CA . TYR A 1 524 ? 12.375 -10.471 -21.769 1.00 52.72 524 TYR A CA 1
ATOM 4030 C C . TYR A 1 524 ? 13.502 -11.497 -21.637 1.00 52.72 524 TYR A C 1
ATOM 4032 O O . TYR A 1 524 ? 14.472 -11.419 -22.388 1.00 52.72 524 TYR A O 1
ATOM 4040 N N . SER A 1 525 ? 13.362 -12.509 -20.772 1.00 46.25 525 SER A N 1
ATOM 4041 C CA . SER A 1 525 ? 14.311 -13.638 -20.706 1.00 46.25 525 SER A CA 1
ATOM 4042 C C . SER A 1 525 ? 14.482 -14.374 -22.047 1.00 46.25 525 SER A C 1
ATOM 4044 O O . SER A 1 525 ? 15.473 -15.065 -22.255 1.00 46.25 525 SER A O 1
ATOM 4046 N N . GLN A 1 526 ? 13.537 -14.190 -22.975 1.00 41.28 526 GLN A N 1
ATOM 4047 C CA . GLN A 1 526 ? 13.521 -14.794 -24.307 1.00 41.28 526 GLN A CA 1
ATOM 4048 C C . GLN A 1 526 ? 14.163 -13.921 -25.406 1.00 41.28 526 GLN A C 1
ATOM 4050 O O . GLN A 1 526 ? 14.363 -14.417 -26.511 1.00 41.28 526 GLN A O 1
ATOM 4055 N N . GLN A 1 527 ? 14.482 -12.644 -25.139 1.00 41.47 527 GLN A N 1
ATOM 4056 C CA . GLN A 1 527 ? 14.977 -11.682 -26.148 1.00 41.47 527 GLN A CA 1
ATOM 4057 C C . GLN A 1 527 ? 16.298 -10.986 -25.774 1.00 41.47 527 GLN A C 1
ATOM 4059 O O . GLN A 1 527 ? 16.762 -10.115 -26.507 1.00 41.47 527 GLN A O 1
ATOM 4064 N N . GLY A 1 528 ? 16.927 -11.393 -24.671 1.00 43.19 528 GLY A N 1
ATOM 4065 C CA . GLY A 1 528 ? 18.137 -10.766 -24.148 1.00 43.19 528 GLY A CA 1
ATOM 4066 C C . GLY A 1 528 ? 17.812 -9.664 -23.142 1.00 43.19 528 GLY A C 1
ATOM 4067 O O . GLY A 1 528 ? 16.941 -8.814 -23.347 1.00 43.19 528 GLY A O 1
ATOM 4068 N N . GLU A 1 529 ? 18.510 -9.702 -22.011 1.00 45.47 529 GLU A N 1
ATOM 4069 C CA . GLU A 1 529 ? 18.504 -8.626 -21.022 1.00 45.47 529 GLU A CA 1
ATOM 4070 C C . GLU A 1 529 ? 18.987 -7.325 -21.702 1.00 45.47 529 GLU A C 1
ATOM 4072 O O . GLU A 1 529 ? 19.751 -7.399 -22.654 1.00 45.47 529 GLU A O 1
ATOM 4077 N N . TYR A 1 530 ? 18.513 -6.153 -21.257 1.00 47.12 530 TYR A N 1
ATOM 4078 C CA . TYR A 1 530 ? 18.786 -4.776 -21.753 1.00 47.12 530 TYR A CA 1
ATOM 4079 C C . TYR A 1 530 ? 17.680 -4.028 -22.528 1.00 47.12 530 TYR A C 1
ATOM 4081 O O . TYR A 1 530 ? 17.750 -2.801 -22.609 1.00 47.12 530 TYR A O 1
ATOM 4089 N N . LEU A 1 531 ? 16.586 -4.657 -22.976 1.00 48.72 531 LEU A N 1
ATOM 4090 C CA . LEU A 1 531 ? 15.533 -3.933 -23.728 1.00 48.72 531 LEU A CA 1
ATOM 4091 C C . LEU A 1 531 ? 14.579 -3.050 -22.888 1.00 48.72 531 LEU A C 1
ATOM 4093 O O . LEU A 1 531 ? 13.792 -2.299 -23.459 1.00 48.72 531 LEU A O 1
ATOM 4097 N N . ARG A 1 532 ? 14.654 -3.076 -21.551 1.00 52.06 532 ARG A N 1
ATOM 4098 C CA . ARG A 1 532 ? 13.656 -2.419 -20.677 1.00 52.06 532 ARG A CA 1
ATOM 4099 C C . ARG A 1 532 ? 13.822 -0.915 -20.457 1.00 52.06 532 ARG A C 1
ATOM 4101 O O . ARG A 1 532 ? 12.852 -0.237 -20.140 1.00 52.06 532 ARG A O 1
ATOM 4108 N N . TYR A 1 533 ? 15.041 -0.391 -20.551 1.00 54.16 533 TYR A N 1
ATOM 4109 C CA . TYR A 1 533 ? 15.360 0.899 -19.917 1.00 54.16 533 TYR A CA 1
ATOM 4110 C C . TYR A 1 533 ? 14.923 2.134 -20.691 1.00 54.16 533 TYR A C 1
ATOM 4112 O O . TYR A 1 533 ? 14.720 3.191 -20.102 1.00 54.16 533 TYR A O 1
ATOM 4120 N N . PHE A 1 534 ? 14.719 1.989 -21.994 1.00 54.38 534 PHE A N 1
ATOM 4121 C CA . PHE A 1 534 ? 14.244 3.067 -22.853 1.00 54.38 534 PHE A CA 1
ATOM 4122 C C . PHE A 1 534 ? 13.084 2.562 -23.697 1.00 54.38 534 PHE A C 1
ATOM 4124 O O . PHE A 1 534 ? 13.153 2.496 -24.923 1.00 54.38 534 PHE A O 1
ATOM 4131 N N . SER A 1 535 ? 12.016 2.148 -23.017 1.00 58.28 535 SER A N 1
ATOM 4132 C CA . SER A 1 535 ? 10.714 2.067 -23.669 1.00 58.28 535 SER A CA 1
ATOM 4133 C C . SER A 1 535 ? 10.359 3.422 -24.263 1.00 58.28 535 SER A C 1
ATOM 4135 O O . SER A 1 535 ? 10.645 4.432 -23.639 1.00 58.28 535 SER A O 1
ATOM 4137 N N . THR A 1 536 ? 9.684 3.458 -25.410 1.00 62.47 536 THR A N 1
ATOM 4138 C CA . THR A 1 536 ? 9.016 4.682 -25.878 1.00 62.47 536 THR A CA 1
ATOM 4139 C C . THR A 1 536 ? 7.679 4.913 -25.175 1.00 62.47 536 THR A C 1
ATOM 4141 O O . THR A 1 536 ? 7.129 6.009 -25.266 1.00 62.47 536 THR A O 1
ATOM 4144 N N . ARG A 1 537 ? 7.138 3.894 -24.493 1.00 75.19 537 ARG A N 1
ATOM 4145 C CA . ARG A 1 537 ? 5.842 3.951 -23.816 1.00 75.19 537 ARG A CA 1
ATOM 4146 C C . ARG A 1 537 ? 5.763 3.041 -22.588 1.00 75.19 537 ARG A C 1
ATOM 4148 O O . ARG A 1 537 ? 5.988 1.835 -22.692 1.00 75.19 537 ARG A O 1
ATOM 4155 N N . THR A 1 538 ? 5.353 3.597 -21.458 1.00 84.12 538 THR A N 1
ATOM 4156 C CA . THR A 1 538 ? 5.032 2.850 -20.237 1.00 84.12 538 THR A CA 1
ATOM 4157 C C . THR A 1 538 ? 3.578 3.106 -19.870 1.00 84.12 538 THR A C 1
ATOM 4159 O O . THR A 1 538 ? 3.136 4.252 -19.808 1.00 84.12 538 THR A O 1
ATOM 4162 N N . THR A 1 539 ? 2.812 2.045 -19.647 1.00 88.00 539 THR A N 1
ATOM 4163 C CA . THR A 1 539 ? 1.399 2.119 -19.283 1.00 88.00 539 THR A CA 1
ATOM 4164 C C . THR A 1 539 ? 1.180 1.513 -17.908 1.00 88.00 539 THR A C 1
ATOM 4166 O O . THR A 1 539 ? 1.517 0.353 -17.676 1.00 88.00 539 THR A O 1
ATOM 4169 N N . LEU A 1 540 ? 0.583 2.289 -17.010 1.00 91.81 540 LEU A N 1
ATOM 4170 C CA . LEU A 1 540 ? 0.127 1.827 -15.707 1.00 91.81 540 LEU A CA 1
ATOM 4171 C C . LEU A 1 540 ? -1.399 1.818 -15.702 1.00 91.81 540 LEU A C 1
ATOM 4173 O O . LEU A 1 540 ? -2.027 2.870 -15.809 1.00 91.81 540 LEU A O 1
ATOM 4177 N N . LEU A 1 541 ? -1.978 0.630 -15.581 1.00 92.75 541 LEU A N 1
ATOM 4178 C CA . LEU A 1 541 ? -3.408 0.417 -15.431 1.00 92.75 541 LEU A CA 1
ATOM 4179 C C . LEU A 1 541 ? -3.732 0.186 -13.954 1.00 92.75 541 LEU A C 1
ATOM 4181 O O . LEU A 1 541 ? -3.213 -0.747 -13.341 1.00 92.75 541 LEU A O 1
ATOM 4185 N N . ILE A 1 542 ? -4.604 1.023 -13.404 1.00 93.69 542 ILE A N 1
ATOM 4186 C CA . ILE A 1 542 ? -5.131 0.904 -12.050 1.00 93.69 542 ILE A CA 1
ATOM 4187 C C . ILE A 1 542 ? -6.624 0.604 -12.150 1.00 93.69 542 ILE A C 1
ATOM 4189 O O . ILE A 1 542 ? -7.407 1.448 -12.593 1.00 93.69 542 ILE A O 1
ATOM 4193 N N . THR A 1 543 ? -7.016 -0.598 -11.744 1.00 92.94 543 THR A N 1
ATOM 4194 C CA . THR A 1 543 ? -8.422 -1.008 -11.683 1.00 92.94 543 THR A CA 1
ATOM 4195 C C . THR A 1 543 ? -8.947 -0.716 -10.289 1.00 92.94 543 THR A C 1
ATOM 4197 O O . THR A 1 543 ? -8.542 -1.367 -9.334 1.00 92.94 543 THR A O 1
ATOM 4200 N N . VAL A 1 544 ? -9.840 0.253 -10.146 1.00 93.38 544 VAL A N 1
ATOM 4201 C CA . VAL A 1 544 ? -10.528 0.534 -8.885 1.00 93.38 544 VAL A CA 1
ATOM 4202 C C . VAL A 1 544 ? -11.863 -0.198 -8.897 1.00 93.38 544 VAL A C 1
ATOM 4204 O O . VAL A 1 544 ? -12.671 -0.009 -9.807 1.00 93.38 544 VAL A O 1
ATOM 4207 N N . GLY A 1 545 ? -12.087 -1.044 -7.901 1.00 92.19 545 GLY A N 1
ATOM 4208 C CA . GLY A 1 545 ? -13.334 -1.765 -7.696 1.00 92.19 545 GLY A CA 1
ATOM 4209 C C . GLY A 1 545 ? -13.795 -1.669 -6.250 1.00 92.19 545 GLY A C 1
ATOM 4210 O O . GLY A 1 545 ? -13.014 -1.352 -5.356 1.00 92.19 545 GLY A O 1
ATOM 4211 N N . GLU A 1 546 ? -15.066 -1.977 -6.019 1.00 92.88 546 GLU A N 1
ATOM 4212 C CA . GLU A 1 546 ? -15.593 -2.180 -4.672 1.00 92.88 546 GLU A CA 1
ATOM 4213 C C . GLU A 1 546 ? -15.825 -3.665 -4.430 1.00 92.88 546 GLU A C 1
ATOM 4215 O O . GLU A 1 546 ? -16.237 -4.411 -5.328 1.00 92.88 546 GLU A O 1
ATOM 4220 N N . THR A 1 547 ? -15.603 -4.093 -3.194 1.00 92.94 547 THR A N 1
ATOM 4221 C CA . THR A 1 547 ? -15.935 -5.453 -2.786 1.00 92.94 547 THR A CA 1
ATOM 4222 C C . THR A 1 547 ? -17.450 -5.642 -2.727 1.00 92.94 547 THR A C 1
ATOM 4224 O O . THR A 1 547 ? -18.213 -4.706 -2.526 1.00 92.94 547 THR A O 1
ATOM 4227 N N . GLN A 1 548 ? -17.926 -6.878 -2.899 1.00 91.94 548 GLN A N 1
ATOM 4228 C CA . GLN A 1 548 ? -19.367 -7.191 -2.854 1.00 91.94 548 GLN A CA 1
ATOM 4229 C C . GLN A 1 548 ? -19.942 -7.230 -1.427 1.00 91.94 548 GLN A C 1
ATOM 4231 O O . GLN A 1 548 ? -21.134 -7.481 -1.226 1.00 91.94 548 GLN A O 1
ATOM 4236 N N . PHE A 1 549 ? -19.092 -7.015 -0.430 1.00 93.25 549 PHE A N 1
ATOM 4237 C CA . PHE A 1 549 ? -19.420 -7.069 0.980 1.00 93.25 549 PHE A CA 1
ATOM 4238 C C . PHE A 1 549 ? -18.897 -5.826 1.693 1.00 93.25 549 PHE A C 1
ATOM 4240 O O . PHE A 1 549 ? -18.038 -5.110 1.194 1.00 93.25 549 PHE A O 1
ATOM 4247 N N . TYR A 1 550 ? -19.410 -5.589 2.889 1.00 93.56 550 TYR A N 1
ATOM 4248 C CA . TYR A 1 550 ? -18.900 -4.593 3.815 1.00 93.56 550 TYR A CA 1
ATOM 4249 C C . TYR A 1 550 ? -18.689 -5.242 5.175 1.00 93.56 550 TYR A C 1
ATOM 4251 O O . TYR A 1 550 ? -19.255 -6.296 5.486 1.00 93.56 550 TYR A O 1
ATOM 4259 N N . ILE A 1 551 ? -17.851 -4.605 5.977 1.00 93.06 551 ILE A N 1
ATOM 4260 C CA . ILE A 1 551 ? -17.618 -5.006 7.358 1.00 93.06 551 ILE A CA 1
ATOM 4261 C C . ILE A 1 551 ? -18.532 -4.151 8.225 1.00 93.06 551 ILE A C 1
ATOM 4263 O O . ILE A 1 551 ? -18.469 -2.925 8.159 1.00 93.06 551 ILE A O 1
ATOM 4267 N N . GLN A 1 552 ? -19.381 -4.791 9.022 1.00 92.75 552 GLN A N 1
ATOM 4268 C CA . GLN A 1 552 ? -20.151 -4.121 10.060 1.00 92.75 552 GLN A CA 1
ATOM 4269 C C . GLN A 1 552 ? -19.523 -4.438 11.409 1.00 92.75 552 GLN A C 1
ATOM 4271 O O . GLN A 1 552 ? -19.459 -5.593 11.831 1.00 92.75 552 GLN A O 1
ATOM 4276 N N . ASN A 1 553 ? -19.068 -3.393 12.074 1.00 93.06 553 ASN A N 1
ATOM 4277 C CA . ASN A 1 553 ? -18.592 -3.423 13.435 1.00 93.06 553 ASN A CA 1
ATOM 4278 C C . ASN A 1 553 ? -19.672 -2.821 14.321 1.00 93.06 553 ASN A C 1
ATOM 4280 O O . ASN A 1 553 ? -20.130 -1.714 14.070 1.00 93.06 553 ASN A O 1
ATOM 4284 N N . THR A 1 554 ? -20.077 -3.539 15.354 1.00 91.81 554 THR A N 1
ATOM 4285 C CA . THR A 1 554 ? -21.074 -3.073 16.313 1.00 91.81 554 THR A CA 1
ATOM 4286 C C . THR A 1 554 ? -20.429 -2.970 17.680 1.00 91.81 554 THR A C 1
ATOM 4288 O O . THR A 1 554 ? -19.859 -3.950 18.175 1.00 91.81 554 THR A O 1
ATOM 4291 N N . GLN A 1 555 ? -20.571 -1.809 18.299 1.00 92.06 555 GLN A N 1
ATOM 4292 C CA . GLN A 1 555 ? -20.272 -1.565 19.692 1.00 92.06 555 GLN A CA 1
ATOM 4293 C C . GLN A 1 555 ? -21.579 -1.381 20.451 1.00 92.06 555 GLN A C 1
ATOM 4295 O O . GLN A 1 555 ? -22.337 -0.449 20.200 1.00 92.06 555 GLN A O 1
ATOM 4300 N N . SER A 1 556 ? -21.798 -2.249 21.431 1.00 91.38 556 SER A N 1
ATOM 4301 C CA . SER A 1 556 ? -22.935 -2.177 22.344 1.00 91.38 556 SER A CA 1
ATOM 4302 C C . SER A 1 556 ? -22.445 -2.066 23.786 1.00 91.38 556 SER A C 1
ATOM 4304 O O . SER A 1 556 ? -21.420 -2.678 24.111 1.00 91.38 556 SER A O 1
ATOM 4306 N N . PRO A 1 557 ? -23.151 -1.365 24.687 1.00 91.00 557 PRO A N 1
ATOM 4307 C CA . PRO A 1 557 ? -22.803 -1.396 26.102 1.00 91.00 557 PRO A CA 1
ATOM 4308 C C . PRO A 1 557 ? -22.969 -2.817 26.661 1.00 91.00 557 PRO A C 1
ATOM 4310 O O . PRO A 1 557 ? -23.928 -3.507 26.312 1.00 91.00 557 PRO A O 1
ATOM 4313 N N . ILE A 1 558 ? -22.053 -3.259 27.531 1.00 89.06 558 ILE A N 1
ATOM 4314 C CA . ILE A 1 558 ? -22.180 -4.560 28.219 1.00 89.06 558 ILE A CA 1
ATOM 4315 C C . ILE A 1 558 ? -23.377 -4.532 29.165 1.00 89.06 558 ILE A C 1
ATOM 4317 O O . ILE A 1 558 ? -24.135 -5.493 29.229 1.00 89.06 558 ILE A O 1
ATOM 4321 N N . ALA A 1 559 ? -23.551 -3.416 29.871 1.00 86.38 559 ALA A N 1
ATOM 4322 C CA . ALA A 1 559 ? -24.671 -3.199 30.763 1.00 86.38 559 ALA A CA 1
ATOM 4323 C C . ALA A 1 559 ? -25.256 -1.802 30.549 1.00 86.38 559 ALA A C 1
ATOM 4325 O O . ALA A 1 559 ? -24.551 -0.786 30.611 1.00 86.38 559 ALA A O 1
ATOM 4326 N N . LYS A 1 560 ? -26.568 -1.755 30.304 1.00 86.56 560 LYS A N 1
ATOM 4327 C CA . LYS A 1 560 ? -27.318 -0.496 30.194 1.00 86.56 560 LYS A CA 1
ATOM 4328 C C . LYS A 1 560 ? -27.632 0.064 31.578 1.00 86.56 560 LYS A C 1
ATOM 4330 O O . LYS A 1 560 ? -27.654 -0.658 32.573 1.00 86.56 560 LYS A O 1
ATOM 4335 N N . GLN A 1 561 ? -27.951 1.355 31.647 1.00 85.69 561 GLN A N 1
ATOM 4336 C CA . GLN A 1 561 ? -28.229 2.027 32.921 1.00 85.69 561 GLN A CA 1
ATOM 4337 C C . GLN A 1 561 ? -29.340 1.342 33.738 1.00 85.69 561 GLN A C 1
ATOM 4339 O O . GLN A 1 561 ? -29.211 1.188 34.950 1.00 85.69 561 GLN A O 1
ATOM 4344 N N . THR A 1 562 ? -30.416 0.899 33.085 1.00 84.25 562 THR A N 1
ATOM 4345 C CA . THR A 1 562 ? -31.537 0.203 33.739 1.00 84.25 562 THR A CA 1
ATOM 4346 C C . THR A 1 562 ? -31.145 -1.173 34.272 1.00 84.25 562 THR A C 1
ATOM 4348 O O . THR A 1 562 ? -31.568 -1.559 35.360 1.00 84.25 562 THR A O 1
ATOM 4351 N N . GLU A 1 563 ? -30.316 -1.895 33.526 1.00 84.62 563 GLU A N 1
ATOM 4352 C CA . GLU A 1 563 ? -29.835 -3.227 33.881 1.00 84.62 563 GLU A CA 1
ATOM 4353 C C . GLU A 1 563 ? -28.891 -3.176 35.088 1.00 84.62 563 GLU A C 1
ATOM 4355 O O . GLU A 1 563 ? -29.055 -3.938 36.037 1.00 84.62 563 GLU A O 1
ATOM 4360 N N . ILE A 1 564 ? -27.982 -2.201 35.123 1.00 86.50 564 ILE A N 1
ATOM 4361 C CA . ILE A 1 564 ? -27.068 -2.002 36.252 1.00 86.50 564 ILE A CA 1
ATOM 4362 C C . ILE A 1 564 ? -27.820 -1.714 37.555 1.00 86.50 564 ILE A C 1
ATOM 4364 O O . ILE A 1 564 ? -27.428 -2.201 38.615 1.00 86.50 564 ILE A O 1
ATOM 4368 N N . VAL A 1 565 ? -28.903 -0.931 37.514 1.00 85.69 565 VAL A N 1
ATOM 4369 C CA . VAL A 1 565 ? -29.719 -0.672 38.714 1.00 85.69 565 VAL A CA 1
ATOM 4370 C C . VAL A 1 565 ? -30.347 -1.968 39.230 1.00 85.69 565 VAL A C 1
ATOM 4372 O O . VAL A 1 565 ? -30.325 -2.222 40.435 1.00 85.69 565 VAL A O 1
ATOM 4375 N N . PHE A 1 566 ? -30.870 -2.801 38.328 1.00 87.25 566 PHE A N 1
ATOM 4376 C CA . PHE A 1 566 ? -31.474 -4.082 38.687 1.00 87.25 566 PHE A CA 1
ATOM 4377 C C . PHE A 1 566 ? -30.446 -5.059 39.276 1.00 87.25 566 PHE A C 1
ATOM 4379 O O . PHE A 1 566 ? -30.668 -5.600 40.360 1.00 87.25 566 PHE A O 1
ATOM 4386 N N . HIS A 1 567 ? -29.295 -5.221 38.622 1.00 87.94 567 HIS A N 1
ATOM 4387 C CA . HIS A 1 567 ? -28.234 -6.124 39.079 1.00 87.94 567 HIS A CA 1
ATOM 4388 C C . HIS A 1 567 ? -27.601 -5.676 40.396 1.00 87.94 567 HIS A C 1
ATOM 4390 O O . HIS A 1 567 ? -27.356 -6.504 41.268 1.00 87.94 567 HIS A O 1
ATOM 4396 N N . ASN A 1 568 ? -27.433 -4.369 40.630 1.00 87.75 568 ASN A N 1
ATOM 4397 C CA . ASN A 1 568 ? -26.980 -3.873 41.937 1.00 87.75 568 ASN A CA 1
ATOM 4398 C C . ASN A 1 568 ? -27.964 -4.188 43.067 1.00 87.75 568 ASN A C 1
ATOM 4400 O O . ASN A 1 568 ? -27.554 -4.505 44.189 1.00 87.75 568 ASN A O 1
ATOM 4404 N N . LEU A 1 569 ? -29.268 -4.098 42.795 1.00 88.25 569 LEU A N 1
ATOM 4405 C CA . LEU A 1 569 ? -30.295 -4.460 43.767 1.00 88.25 569 LEU A CA 1
ATOM 4406 C C . LEU A 1 569 ? -30.256 -5.963 44.059 1.00 88.25 569 LEU A C 1
ATOM 4408 O O . LEU A 1 569 ? -30.277 -6.355 45.227 1.00 88.25 569 LEU A O 1
ATOM 4412 N N . LEU A 1 570 ? -30.118 -6.794 43.025 1.00 88.50 570 LEU A N 1
ATOM 4413 C CA . LEU A 1 570 ? -29.983 -8.243 43.169 1.00 88.50 570 LEU A CA 1
ATOM 4414 C C . LEU A 1 570 ? -28.716 -8.607 43.959 1.00 88.50 570 LEU A C 1
ATOM 4416 O O . LEU A 1 570 ? -28.794 -9.359 44.929 1.00 88.50 570 LEU A O 1
ATOM 4420 N N . PHE A 1 571 ? -27.577 -7.992 43.639 1.00 87.31 571 PHE A N 1
ATOM 4421 C CA . PHE A 1 571 ? -26.322 -8.152 44.376 1.00 87.31 571 PHE A CA 1
ATOM 4422 C C . PHE A 1 571 ? -26.455 -7.749 45.852 1.00 87.31 571 PHE A C 1
ATOM 4424 O O . PHE A 1 571 ? -25.933 -8.428 46.738 1.00 87.31 571 PHE A O 1
ATOM 4431 N N . THR A 1 572 ? -27.196 -6.675 46.141 1.00 86.25 572 THR A N 1
ATOM 4432 C CA . THR A 1 572 ? -27.476 -6.231 47.516 1.00 86.25 572 THR A CA 1
ATOM 4433 C C . THR A 1 572 ? -28.267 -7.286 48.294 1.00 86.25 572 THR A C 1
ATOM 4435 O O . THR A 1 572 ? -27.931 -7.575 49.445 1.00 86.25 572 THR A O 1
ATOM 4438 N N . ILE A 1 573 ? -29.284 -7.891 47.669 1.00 86.69 573 ILE A N 1
ATOM 4439 C CA . ILE A 1 573 ? -30.078 -8.973 48.270 1.00 86.69 573 ILE A CA 1
ATOM 4440 C C . ILE A 1 573 ? -29.191 -10.192 48.537 1.00 86.69 573 ILE A C 1
ATOM 4442 O O . ILE A 1 573 ? -29.171 -10.692 49.659 1.00 86.69 573 ILE A O 1
ATOM 4446 N N . VAL A 1 574 ? -28.384 -10.611 47.558 1.00 86.94 574 VAL A N 1
ATOM 4447 C CA . VAL A 1 574 ? -27.451 -11.739 47.711 1.00 86.94 574 VAL A CA 1
ATOM 4448 C C . VAL A 1 574 ? -26.445 -11.488 48.841 1.00 86.94 574 VAL A C 1
ATOM 4450 O O . VAL A 1 574 ? -26.198 -12.380 49.653 1.00 86.94 574 VAL A O 1
ATOM 4453 N N . CYS A 1 575 ? -25.903 -10.272 48.967 1.00 83.12 575 CYS A N 1
ATOM 4454 C CA . CYS A 1 575 ? -25.044 -9.911 50.097 1.00 83.12 575 CYS A CA 1
ATOM 4455 C C . CYS A 1 575 ? -25.781 -10.069 51.434 1.00 83.12 575 CYS A C 1
ATOM 4457 O O . CYS A 1 575 ? -25.262 -10.705 52.352 1.00 83.12 575 CYS A O 1
ATOM 4459 N N . LEU A 1 576 ? -26.993 -9.522 51.556 1.00 83.12 576 LEU A N 1
ATOM 4460 C CA . LEU A 1 576 ? -27.798 -9.652 52.774 1.00 83.12 576 LEU A CA 1
ATOM 4461 C C . LEU A 1 576 ? -28.068 -11.122 53.125 1.00 83.12 576 LEU A C 1
ATOM 4463 O O . LEU A 1 576 ? -27.921 -11.501 54.287 1.00 83.12 576 LEU A O 1
ATOM 4467 N N . GLU A 1 577 ? -28.386 -11.959 52.138 1.00 84.75 577 GLU A N 1
ATOM 4468 C CA . GLU A 1 577 ? -28.621 -13.393 52.330 1.00 84.75 577 GLU A CA 1
ATOM 4469 C C . GLU A 1 577 ? -27.360 -14.142 52.773 1.00 84.75 577 GLU A C 1
ATOM 4471 O O . GLU A 1 577 ? -27.408 -14.893 53.749 1.00 84.75 577 GLU A O 1
ATOM 4476 N N . ILE A 1 578 ? -26.212 -13.910 52.123 1.00 84.31 578 ILE A N 1
ATOM 4477 C CA . ILE A 1 578 ? -24.938 -14.552 52.481 1.00 84.31 578 ILE A CA 1
ATOM 4478 C C . ILE A 1 578 ? -24.534 -14.177 53.909 1.00 84.31 578 ILE A C 1
ATOM 4480 O O . ILE A 1 578 ? -24.217 -15.053 54.718 1.00 84.31 578 ILE A O 1
ATOM 4484 N N . PHE A 1 579 ? -24.567 -12.888 54.255 1.00 79.06 579 PHE A N 1
ATOM 4485 C CA . PHE A 1 579 ? -24.219 -12.444 55.605 1.00 79.06 579 PHE A CA 1
ATOM 4486 C C . PHE A 1 579 ? -25.252 -12.891 56.648 1.00 79.06 579 PHE A C 1
ATOM 4488 O O . PHE A 1 579 ? -24.868 -13.240 57.767 1.00 79.06 579 PHE A O 1
ATOM 4495 N N . GLY A 1 580 ? -26.536 -12.956 56.286 1.00 78.31 580 GLY A N 1
ATOM 4496 C CA . GLY A 1 580 ? -27.590 -13.542 57.112 1.00 78.31 580 GLY A CA 1
ATOM 4497 C C . GLY A 1 580 ? -27.350 -15.027 57.394 1.00 78.31 580 GLY A C 1
ATOM 4498 O O . GLY A 1 580 ? -27.454 -15.469 58.541 1.00 78.31 580 GLY A O 1
ATOM 4499 N N . LEU A 1 581 ? -26.934 -15.792 56.383 1.00 82.31 581 LEU A N 1
ATOM 4500 C CA . LEU A 1 581 ? -26.596 -17.207 56.517 1.00 82.31 581 LEU A CA 1
ATOM 4501 C C . LEU A 1 581 ? -25.338 -17.407 57.370 1.00 82.31 581 LEU A C 1
ATOM 4503 O O . LEU A 1 581 ? -25.349 -18.235 58.282 1.00 82.31 581 LEU A O 1
ATOM 4507 N N . ILE A 1 582 ? -24.284 -16.610 57.157 1.00 78.81 582 ILE A N 1
ATOM 4508 C CA . ILE A 1 582 ? -23.081 -16.608 58.009 1.00 78.81 582 ILE A CA 1
ATOM 4509 C C . ILE A 1 582 ? -23.461 -16.313 59.463 1.00 78.81 582 ILE A C 1
ATOM 4511 O O . ILE A 1 582 ? -23.017 -17.008 60.379 1.00 78.81 582 ILE A O 1
ATOM 4515 N N . PHE A 1 583 ? -24.314 -15.315 59.695 1.00 75.62 583 PHE A N 1
ATOM 4516 C CA . PHE A 1 583 ? -24.790 -14.973 61.030 1.00 75.62 583 PHE A CA 1
ATOM 4517 C C . PHE A 1 583 ? -25.566 -16.126 61.681 1.00 75.62 583 PHE A C 1
ATOM 4519 O O . PHE A 1 583 ? -25.329 -16.448 62.849 1.00 75.62 583 PHE A O 1
ATOM 4526 N N . LEU A 1 584 ? -26.444 -16.788 60.926 1.00 77.31 584 LEU A N 1
ATOM 4527 C CA . LEU A 1 584 ? -27.197 -17.954 61.384 1.00 77.31 584 LEU A CA 1
ATOM 4528 C C . LEU A 1 584 ? -26.258 -19.114 61.751 1.00 77.31 584 LEU A C 1
ATOM 4530 O O . LEU A 1 584 ? -26.407 -19.698 62.827 1.00 77.31 584 LEU A O 1
ATOM 4534 N N . VAL A 1 585 ? -25.240 -19.394 60.931 1.00 79.69 585 VAL A N 1
ATOM 4535 C CA . VAL A 1 585 ? -24.206 -20.405 61.218 1.00 79.69 585 VAL A CA 1
ATOM 4536 C C . VAL A 1 585 ? -23.418 -20.044 62.481 1.00 79.69 585 VAL A C 1
ATOM 4538 O O . VAL A 1 585 ? -23.237 -20.889 63.359 1.00 79.69 585 VAL A O 1
ATOM 4541 N N . ILE A 1 586 ? -22.995 -18.787 62.643 1.00 74.00 586 ILE A N 1
ATOM 4542 C CA . ILE A 1 586 ? -22.299 -18.330 63.856 1.00 74.00 586 ILE A CA 1
ATOM 4543 C C . ILE A 1 586 ? -23.187 -18.518 65.094 1.00 74.00 586 ILE A C 1
ATOM 4545 O O . ILE A 1 586 ? -22.727 -19.041 66.113 1.00 74.00 586 ILE A O 1
ATOM 4549 N N . LYS A 1 587 ? -24.465 -18.133 65.013 1.00 71.94 587 LYS A N 1
ATOM 4550 C CA . LYS A 1 587 ? -25.424 -18.214 66.123 1.00 71.94 587 LYS A CA 1
ATOM 4551 C C . LYS A 1 587 ? -25.733 -19.657 66.523 1.00 71.94 587 LYS A C 1
ATOM 4553 O O . LYS A 1 587 ? -25.781 -19.948 67.716 1.00 71.94 587 LYS A O 1
ATOM 4558 N N . LEU A 1 588 ? -25.938 -20.551 65.556 1.00 76.38 588 LEU A N 1
ATOM 4559 C CA . LEU A 1 588 ? -26.330 -21.938 65.823 1.00 76.38 588 LEU A CA 1
ATOM 4560 C C . LEU A 1 588 ? -25.149 -22.850 66.160 1.00 76.38 588 LEU A C 1
ATOM 4562 O O . LEU A 1 588 ? -25.311 -23.771 66.954 1.00 76.38 588 LEU A O 1
ATOM 4566 N N . LEU A 1 589 ? -23.974 -22.609 65.578 1.00 76.12 589 LEU A N 1
ATOM 4567 C CA . LEU A 1 589 ? -22.834 -23.522 65.672 1.00 76.12 589 LEU A CA 1
ATOM 4568 C C . LEU A 1 589 ? -21.755 -22.984 66.620 1.00 76.12 589 LEU A C 1
ATOM 4570 O O . LEU A 1 589 ? -21.364 -23.656 67.575 1.00 76.12 589 LEU A O 1
ATOM 4574 N N . PHE A 1 590 ? -21.309 -21.743 66.415 1.00 69.44 590 PHE A N 1
ATOM 4575 C CA . PHE A 1 590 ? -20.163 -21.188 67.142 1.00 69.44 590 PHE A CA 1
ATOM 4576 C C . PHE A 1 590 ? -20.510 -20.649 68.531 1.00 69.44 590 PHE A C 1
ATOM 4578 O O . PHE A 1 590 ? -19.762 -20.893 69.476 1.00 69.44 590 PHE A O 1
ATOM 4585 N N . VAL A 1 591 ? -21.634 -19.948 68.699 1.00 70.94 591 VAL A N 1
ATOM 4586 C CA . VAL A 1 591 ? -22.058 -19.427 70.013 1.00 70.94 591 VAL A CA 1
ATOM 4587 C C . VAL A 1 591 ? -22.215 -20.535 71.069 1.00 70.94 591 VAL A C 1
ATOM 4589 O O . VAL A 1 591 ? -21.664 -20.367 72.163 1.00 70.94 591 VAL A O 1
ATOM 4592 N N . PRO A 1 592 ? -22.898 -21.670 70.808 1.00 72.19 592 PRO A N 1
ATOM 4593 C CA . PRO A 1 592 ? -22.990 -22.742 71.798 1.00 72.19 592 PRO A CA 1
ATOM 4594 C C . PRO A 1 592 ? -21.639 -23.412 72.081 1.00 72.19 592 PRO A C 1
ATOM 4596 O O . PRO A 1 592 ? -21.355 -23.714 73.242 1.00 72.19 592 PRO A O 1
ATOM 4599 N N . LEU A 1 593 ? -20.771 -23.583 71.076 1.00 70.62 593 LEU A N 1
ATOM 4600 C CA . LEU A 1 593 ? -19.405 -24.087 71.275 1.00 70.62 593 LEU A CA 1
ATOM 4601 C C . LEU A 1 593 ? -18.570 -23.143 72.150 1.00 70.62 593 LEU A C 1
ATOM 4603 O O . LEU A 1 593 ? -17.931 -23.588 73.104 1.00 70.62 593 LEU A O 1
ATOM 4607 N N . PHE A 1 594 ? -18.628 -21.837 71.885 1.00 69.50 594 PHE A N 1
ATOM 4608 C CA . PHE A 1 594 ? -17.917 -20.826 72.661 1.00 69.50 594 PHE A CA 1
ATOM 4609 C C . PHE A 1 594 ? -18.444 -20.732 74.095 1.00 69.50 594 PHE A C 1
ATOM 4611 O O . PHE A 1 594 ? -17.655 -20.654 75.031 1.00 69.50 594 PHE A O 1
ATOM 4618 N N . MET A 1 595 ? -19.764 -20.797 74.299 1.00 68.44 595 MET A N 1
ATOM 4619 C CA . MET A 1 595 ? -20.355 -20.867 75.641 1.00 68.44 595 MET A CA 1
ATOM 4620 C C . MET A 1 595 ? -19.874 -22.103 76.405 1.00 68.44 595 MET A C 1
ATOM 4622 O O . MET A 1 595 ? -19.550 -22.003 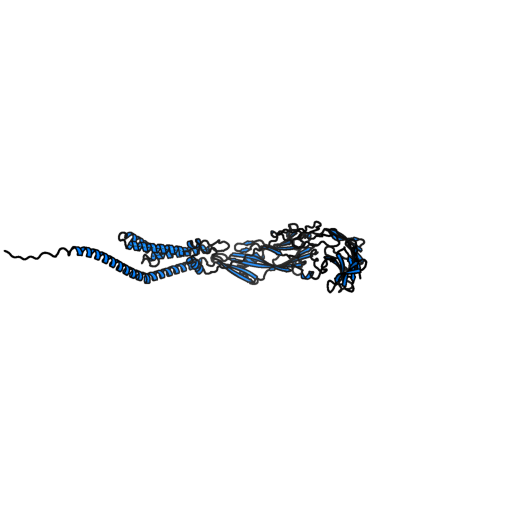77.587 1.00 68.44 595 MET A O 1
ATOM 4626 N N . ARG A 1 596 ? -19.775 -23.257 75.738 1.00 74.38 596 ARG A N 1
ATOM 4627 C CA . ARG A 1 596 ? -19.278 -24.499 76.344 1.00 74.38 596 ARG A CA 1
ATOM 4628 C C . ARG A 1 596 ? -17.804 -24.379 76.744 1.00 74.38 596 ARG A C 1
ATOM 4630 O O . ARG A 1 596 ? -17.457 -24.714 77.874 1.00 74.38 596 ARG A O 1
ATOM 4637 N N . LEU A 1 597 ? -16.972 -23.816 75.869 1.00 71.69 597 LEU A N 1
ATOM 4638 C CA . LEU A 1 597 ? -15.547 -23.582 76.116 1.00 71.69 597 LEU A CA 1
ATOM 4639 C C . LEU A 1 597 ? -15.315 -22.527 77.215 1.00 71.69 597 LEU A C 1
ATOM 4641 O O . LEU A 1 597 ? -14.478 -22.708 78.096 1.00 71.69 597 LEU A O 1
ATOM 4645 N N . PHE A 1 598 ? -16.109 -21.454 77.224 1.00 71.19 598 PHE A N 1
ATOM 4646 C CA . PHE A 1 598 ? -16.087 -20.430 78.268 1.00 71.19 598 PHE A CA 1
ATOM 4647 C C . PHE A 1 598 ? -16.477 -21.008 79.633 1.00 71.19 598 PHE A C 1
ATOM 4649 O O . PHE A 1 598 ? -15.809 -20.729 80.626 1.00 71.19 598 PHE A O 1
ATOM 4656 N N . LEU A 1 599 ? -17.507 -21.859 79.692 1.00 70.56 599 LEU A N 1
ATOM 4657 C CA . LEU A 1 599 ? -17.891 -22.562 80.919 1.00 70.56 599 LEU A CA 1
ATOM 4658 C C . LEU A 1 599 ? -16.778 -23.497 81.415 1.00 70.56 599 LEU A C 1
ATOM 4660 O O . LEU A 1 599 ? -16.568 -23.600 82.623 1.00 70.56 599 LEU A O 1
ATOM 4664 N N . GLU A 1 600 ? -16.033 -24.151 80.523 1.00 73.62 600 GLU A N 1
ATOM 4665 C CA . GLU A 1 600 ? -14.871 -24.962 80.907 1.00 73.62 600 GLU A CA 1
ATOM 4666 C C . GLU A 1 600 ? -13.703 -24.125 81.440 1.00 73.62 600 GLU A C 1
ATOM 4668 O O . GLU A 1 600 ? -13.111 -24.482 82.462 1.00 73.62 600 GLU A O 1
ATOM 4673 N N . ILE A 1 601 ? -13.405 -22.984 80.815 1.00 69.56 601 ILE A N 1
ATOM 4674 C CA . ILE A 1 601 ? -12.380 -22.045 81.293 1.00 69.56 601 ILE A CA 1
ATOM 4675 C C . ILE A 1 601 ? -12.784 -21.454 82.647 1.00 69.56 601 ILE A C 1
ATOM 4677 O O . ILE A 1 601 ? -11.962 -21.402 83.559 1.00 69.56 601 ILE A O 1
ATOM 4681 N N . GLN A 1 602 ? -14.051 -21.077 82.827 1.00 67.44 602 GLN A N 1
ATOM 4682 C CA . GLN A 1 602 ? -14.559 -20.540 84.089 1.00 67.44 602 GLN A CA 1
ATOM 4683 C C . GLN A 1 602 ? -14.530 -21.597 85.205 1.00 67.44 602 GLN A C 1
ATOM 4685 O O . GLN A 1 602 ? -14.173 -21.288 86.341 1.00 67.44 602 GLN A O 1
ATOM 4690 N N . ARG A 1 603 ? -14.815 -22.870 84.887 1.00 68.31 603 ARG A N 1
ATOM 4691 C CA . ARG A 1 603 ? -14.625 -23.998 85.817 1.00 68.31 603 ARG A CA 1
ATOM 4692 C C . ARG A 1 603 ? -13.153 -24.202 86.180 1.00 68.31 603 ARG A C 1
ATOM 4694 O O . ARG A 1 603 ? -12.867 -24.451 87.348 1.00 68.31 603 ARG A O 1
ATOM 4701 N N . LYS A 1 604 ? -12.221 -24.087 85.225 1.00 67.31 604 LYS A N 1
ATOM 4702 C CA . LYS A 1 604 ? -10.771 -24.152 85.496 1.00 67.31 604 LYS A CA 1
ATOM 4703 C C . LYS A 1 604 ? -10.292 -22.979 86.355 1.00 67.31 604 LYS A C 1
ATOM 4705 O O . LYS A 1 604 ? -9.580 -23.211 87.323 1.00 67.31 604 LYS A O 1
ATOM 4710 N N . TYR A 1 605 ? -10.722 -21.755 86.055 1.00 66.56 605 TYR A N 1
ATOM 4711 C CA . TYR A 1 605 ? -10.375 -20.560 86.827 1.00 66.56 605 TYR A CA 1
ATOM 4712 C C . TYR A 1 605 ? -10.910 -20.636 88.262 1.00 66.56 605 TYR A C 1
ATOM 4714 O O . TYR A 1 605 ? -10.153 -20.435 89.206 1.00 66.56 605 TYR A O 1
ATOM 4722 N N . ASN A 1 606 ? -12.172 -21.042 88.449 1.00 61.09 606 ASN A N 1
ATOM 4723 C CA . ASN A 1 606 ? -12.737 -21.244 89.785 1.00 61.09 606 ASN A CA 1
ATOM 4724 C C . ASN A 1 606 ? -12.023 -22.363 90.559 1.00 61.09 606 ASN A C 1
ATOM 4726 O O . ASN A 1 606 ? -11.837 -22.224 91.760 1.00 61.09 606 ASN A O 1
ATOM 4730 N N . ARG A 1 607 ? -11.570 -23.444 89.905 1.00 60.78 607 ARG A N 1
ATOM 4731 C CA . ARG A 1 607 ? -10.741 -24.470 90.571 1.00 60.78 607 ARG A CA 1
ATOM 4732 C C . ARG A 1 607 ? -9.387 -23.926 91.032 1.00 60.78 607 ARG A C 1
ATOM 4734 O O . ARG A 1 607 ? -8.942 -24.296 92.109 1.00 60.78 607 ARG A O 1
ATOM 4741 N N . ILE A 1 608 ? -8.750 -23.056 90.248 1.00 60.78 608 ILE A N 1
ATOM 4742 C CA . ILE A 1 608 ? -7.478 -22.417 90.625 1.00 60.78 608 ILE A CA 1
ATOM 4743 C C . ILE A 1 608 ? -7.691 -21.431 91.786 1.00 60.78 608 ILE A C 1
ATOM 4745 O O . ILE A 1 608 ? -6.921 -21.443 92.739 1.00 60.78 608 ILE A O 1
ATOM 4749 N N . LEU A 1 609 ? -8.780 -20.654 91.770 1.00 56.50 609 LEU A N 1
ATOM 4750 C CA . LEU A 1 609 ? -9.125 -19.722 92.851 1.00 56.50 609 LEU A CA 1
ATOM 4751 C C . LEU A 1 609 ? -9.451 -20.442 94.178 1.00 56.50 609 LEU A C 1
ATOM 4753 O O . LEU A 1 609 ? -9.121 -19.943 95.254 1.00 56.50 609 LEU A O 1
ATOM 4757 N N . ILE A 1 610 ? -10.079 -21.624 94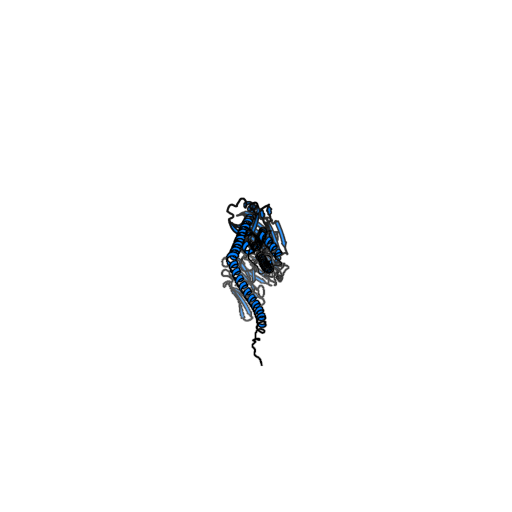.105 1.00 57.62 610 ILE A N 1
ATOM 4758 C CA . ILE A 1 610 ? -10.344 -22.493 95.266 1.00 57.62 610 ILE A CA 1
ATOM 4759 C C . ILE A 1 610 ? -9.032 -23.075 95.823 1.00 57.62 610 ILE A C 1
ATOM 4761 O O . ILE A 1 610 ? -8.837 -23.095 97.032 1.00 57.62 610 ILE A O 1
ATOM 4765 N N . LEU A 1 611 ? -8.084 -23.458 94.961 1.00 56.22 611 LEU A N 1
ATOM 4766 C CA . LEU A 1 611 ? -6.766 -23.949 95.390 1.00 56.22 611 LEU A CA 1
ATOM 4767 C C . LEU A 1 611 ? -5.909 -22.871 96.084 1.00 56.22 611 LEU A C 1
ATOM 4769 O O . LEU A 1 611 ? -5.179 -23.194 97.021 1.00 56.22 611 LEU A O 1
ATOM 4773 N N . ASP A 1 612 ? -6.009 -21.602 95.673 1.00 53.38 612 ASP A N 1
ATOM 4774 C CA . ASP A 1 612 ? -5.337 -20.485 96.362 1.00 53.38 612 ASP A CA 1
ATOM 4775 C C . ASP A 1 612 ? -5.999 -20.131 97.705 1.00 53.38 612 ASP A C 1
ATOM 4777 O O . ASP A 1 612 ? -5.313 -19.777 98.667 1.00 53.38 612 ASP A O 1
ATOM 4781 N N . THR A 1 613 ? -7.326 -20.270 97.815 1.00 53.50 613 THR A N 1
ATOM 4782 C CA . THR A 1 613 ? -8.041 -20.035 99.083 1.00 53.50 613 THR A CA 1
ATOM 4783 C C . THR A 1 613 ? -7.853 -21.168 100.091 1.00 53.50 613 THR A C 1
ATOM 4785 O O . THR A 1 613 ? -7.754 -20.885 101.285 1.00 53.50 613 THR A O 1
ATOM 4788 N N . ASP A 1 614 ? -7.712 -22.418 99.643 1.00 52.94 614 ASP A N 1
ATOM 4789 C CA . ASP A 1 614 ? -7.385 -23.547 100.522 1.00 52.94 614 ASP A CA 1
ATOM 4790 C C . ASP A 1 614 ? -5.942 -23.473 101.046 1.00 52.94 614 ASP A C 1
ATOM 4792 O O . ASP A 1 614 ? -5.727 -23.700 102.238 1.00 52.94 614 ASP A O 1
ATOM 4796 N N . LYS A 1 615 ? -4.964 -23.032 100.234 1.00 52.22 615 LYS A N 1
ATOM 4797 C CA . LYS A 1 615 ? -3.592 -22.762 100.716 1.00 52.22 615 LYS A CA 1
ATOM 4798 C C . LYS A 1 615 ? -3.558 -21.716 101.835 1.00 52.22 615 LYS A C 1
ATOM 4800 O O . LYS A 1 615 ? -2.913 -21.947 102.859 1.00 52.22 615 LYS A O 1
ATOM 4805 N N . ALA A 1 616 ? -4.306 -20.620 101.685 1.00 51.00 616 ALA A N 1
ATOM 4806 C CA . ALA A 1 616 ? -4.422 -19.572 102.703 1.00 51.00 616 ALA A CA 1
ATOM 4807 C C . ALA A 1 616 ? -5.145 -20.034 103.990 1.00 51.00 616 ALA A C 1
ATOM 4809 O O . ALA A 1 616 ? -5.024 -19.392 105.037 1.00 51.00 616 ALA A O 1
ATOM 4810 N N . LYS A 1 617 ? -5.899 -21.141 103.932 1.00 49.09 617 LYS A N 1
ATOM 4811 C CA . LYS A 1 617 ? -6.612 -21.722 105.077 1.00 49.09 617 LYS A CA 1
ATOM 4812 C C . LYS A 1 617 ? -5.755 -22.738 105.841 1.00 49.09 617 LYS A C 1
ATOM 4814 O O . LYS A 1 617 ? -5.717 -22.675 107.067 1.00 49.09 617 LYS A O 1
ATOM 4819 N N . THR A 1 618 ? -4.976 -23.572 105.145 1.00 51.22 618 THR A N 1
ATOM 4820 C CA . THR A 1 618 ? -3.998 -24.485 105.776 1.00 51.22 618 THR A CA 1
ATOM 4821 C C . THR A 1 618 ? -2.894 -23.757 106.550 1.00 51.22 618 THR A C 1
ATOM 4823 O O . THR A 1 618 ? -2.435 -24.258 107.573 1.00 51.22 618 THR A O 1
ATOM 4826 N N . GLU A 1 619 ? -2.509 -22.547 106.136 1.00 50.41 619 GLU A N 1
ATOM 4827 C CA . GLU A 1 619 ? -1.519 -21.737 106.865 1.00 50.41 619 GLU A CA 1
ATOM 4828 C C . GLU A 1 619 ? -2.081 -21.158 108.186 1.00 50.41 619 GLU A C 1
ATOM 4830 O O . GLU A 1 619 ? -1.337 -20.920 109.139 1.00 50.41 619 GLU A O 1
ATOM 4835 N N . LYS A 1 620 ? -3.412 -21.006 108.293 1.00 48.88 620 LYS A N 1
ATOM 4836 C CA . LYS A 1 620 ? -4.104 -20.557 109.516 1.00 48.88 620 LYS A CA 1
ATOM 4837 C C . LYS A 1 620 ? -4.476 -21.685 110.484 1.00 48.88 620 LYS A C 1
ATOM 4839 O O . LYS A 1 620 ? -4.594 -21.421 111.676 1.00 48.88 620 LYS A O 1
ATOM 4844 N N . GLU A 1 621 ? -4.653 -22.921 110.018 1.00 48.72 621 GLU A N 1
ATOM 4845 C CA . GLU A 1 621 ? -4.959 -24.066 110.898 1.00 48.72 621 GLU A CA 1
ATOM 4846 C C . GLU A 1 621 ? -3.701 -24.702 111.518 1.00 48.72 621 GLU A C 1
ATOM 4848 O O . GLU A 1 621 ? -3.758 -25.161 112.658 1.00 48.72 621 GLU A O 1
ATOM 4853 N N . GLY A 1 622 ? -2.531 -24.604 110.872 1.00 48.78 622 GLY A N 1
ATOM 4854 C CA . GLY A 1 622 ? -1.254 -25.064 111.445 1.00 48.78 622 GLY A CA 1
ATOM 4855 C C . GLY A 1 622 ? -0.760 -24.273 112.670 1.00 48.78 622 GLY A C 1
ATOM 4856 O O . GLY A 1 622 ? 0.108 -24.744 113.399 1.00 48.78 622 GLY A O 1
ATOM 4857 N N . THR A 1 623 ? -1.315 -23.086 112.939 1.00 50.44 623 THR A N 1
ATOM 4858 C CA . THR A 1 623 ? -0.950 -22.252 114.101 1.00 50.44 623 THR A CA 1
ATOM 4859 C C . THR A 1 623 ? -1.858 -22.449 115.322 1.00 50.44 623 THR A C 1
ATOM 4861 O O . THR A 1 623 ? -1.499 -21.997 116.410 1.00 50.44 623 THR A O 1
ATOM 4864 N N . LEU A 1 624 ? -2.997 -23.149 115.200 1.00 48.25 624 LEU A N 1
ATOM 4865 C CA . LEU A 1 624 ? -3.964 -23.317 116.300 1.00 48.25 624 LEU A CA 1
ATOM 4866 C C . LEU A 1 624 ? -3.855 -24.655 117.062 1.00 48.25 624 LEU A C 1
ATOM 4868 O O . LEU A 1 624 ? -4.295 -24.723 118.211 1.00 48.25 624 LEU A O 1
ATOM 4872 N N . GLU A 1 625 ? -3.229 -25.693 116.496 1.00 46.41 625 GLU A N 1
ATOM 4873 C CA . GLU A 1 625 ? -3.058 -27.004 117.159 1.00 46.41 625 GLU A CA 1
ATOM 4874 C C . GLU A 1 625 ? -1.844 -27.103 118.106 1.00 46.41 625 GLU A C 1
ATOM 4876 O O . GLU A 1 625 ? -1.723 -28.074 118.851 1.00 46.41 625 GLU A O 1
ATOM 4881 N N . ALA A 1 626 ? -0.989 -26.078 118.191 1.00 47.78 626 ALA A N 1
ATOM 4882 C CA . ALA A 1 626 ? 0.157 -26.077 119.112 1.00 47.78 626 ALA A CA 1
ATOM 4883 C C . ALA A 1 626 ? -0.192 -25.723 120.580 1.00 47.78 626 ALA A C 1
ATOM 4885 O O . ALA A 1 626 ? 0.646 -25.899 121.459 1.00 47.78 626 ALA A O 1
ATOM 4886 N N . ASN A 1 627 ? -1.413 -25.258 120.883 1.00 46.62 627 ASN A N 1
ATOM 4887 C CA . ASN A 1 627 ? -1.748 -24.670 122.196 1.00 46.62 627 ASN A CA 1
ATOM 4888 C C . ASN A 1 627 ? -2.744 -25.469 123.060 1.00 46.62 627 ASN A C 1
ATOM 4890 O O . ASN A 1 627 ? -3.317 -24.916 123.999 1.00 46.62 627 ASN A O 1
ATOM 4894 N N . LYS A 1 628 ? -2.977 -26.764 122.794 1.00 40.41 628 LYS A N 1
ATOM 4895 C CA . LYS A 1 628 ? -4.018 -27.529 123.516 1.00 40.41 628 LYS A CA 1
ATOM 4896 C C . LYS A 1 628 ? -3.614 -28.917 124.024 1.00 40.41 628 LYS A C 1
ATOM 4898 O O . LYS A 1 628 ? -4.454 -29.808 124.099 1.00 40.41 628 LYS A O 1
ATOM 4903 N N . ILE A 1 629 ? -2.358 -29.090 124.447 1.00 44.47 629 ILE A N 1
ATOM 4904 C CA . ILE A 1 629 ? -1.926 -30.247 125.253 1.00 44.47 629 ILE A CA 1
ATOM 4905 C C . ILE A 1 629 ? -1.004 -29.760 126.377 1.00 44.47 629 ILE A C 1
ATOM 4907 O O . ILE A 1 629 ? 0.203 -29.679 126.192 1.00 44.47 629 ILE A O 1
ATOM 4911 N N . THR A 1 630 ? -1.574 -29.397 127.530 1.00 39.72 630 THR A N 1
ATOM 4912 C CA . THR A 1 630 ? -1.009 -29.595 128.888 1.00 39.72 630 THR A CA 1
ATOM 4913 C C . THR A 1 630 ? -1.905 -28.927 129.938 1.00 39.72 630 THR A C 1
ATOM 4915 O O . THR A 1 630 ? -1.833 -27.730 130.184 1.00 39.72 630 THR A O 1
ATOM 4918 N N . SER A 1 631 ? -2.778 -29.705 130.579 1.00 36.31 631 SER A N 1
ATOM 4919 C CA . SER A 1 631 ? -3.042 -29.607 132.027 1.00 36.31 631 SER A CA 1
ATOM 4920 C C . SER A 1 631 ? -4.065 -30.664 132.451 1.00 36.31 631 SER A C 1
ATOM 4922 O O . SER A 1 631 ? -5.193 -30.718 131.970 1.00 36.31 631 SER A O 1
ATOM 4924 N N . LYS A 1 632 ? -3.631 -31.533 133.364 1.00 34.56 632 LYS A N 1
ATOM 4925 C CA . LYS A 1 632 ? -4.409 -32.564 134.056 1.00 34.56 632 LYS A CA 1
ATOM 4926 C C . LYS A 1 632 ? -4.083 -32.406 135.552 1.00 34.56 632 LYS A C 1
ATOM 4928 O O . LYS A 1 632 ? -2.890 -32.364 135.852 1.00 34.56 632 LYS A O 1
ATOM 4933 N N . PRO A 1 633 ? -5.060 -32.290 136.474 1.00 44.59 633 PRO A N 1
ATOM 4934 C CA . PRO A 1 633 ? -4.781 -32.202 137.909 1.00 44.59 633 PRO A CA 1
ATOM 4935 C C . PRO A 1 633 ? -5.288 -33.420 138.710 1.00 44.59 633 PRO A C 1
ATOM 4937 O O . PRO A 1 633 ? -6.381 -33.918 138.464 1.00 44.59 633 PRO A O 1
ATOM 4940 N N . SER A 1 634 ? -4.483 -33.845 139.691 1.00 34.28 634 SER A N 1
ATOM 4941 C CA . SER A 1 634 ? -4.801 -34.558 140.954 1.00 34.28 634 SER A CA 1
ATOM 4942 C C . SER A 1 634 ? -3.438 -34.931 141.573 1.00 34.28 634 SER A C 1
ATOM 4944 O O . SER A 1 634 ? -2.641 -35.546 140.874 1.00 34.28 634 SER A O 1
ATOM 4946 N N . GLY A 1 635 ? -3.005 -34.579 142.783 1.00 35.28 635 GLY A N 1
ATOM 4947 C CA . GLY A 1 635 ? -3.699 -34.303 144.036 1.00 35.28 635 GLY A CA 1
ATOM 4948 C C . GLY A 1 635 ? -3.334 -35.407 145.039 1.00 35.28 635 GLY A C 1
ATOM 4949 O O . GLY A 1 635 ? -3.813 -36.515 144.852 1.00 35.28 635 GLY A O 1
ATOM 4950 N N . GLN A 1 636 ? -2.496 -35.122 146.050 1.00 35.31 636 GLN A N 1
ATOM 4951 C CA . GLN A 1 636 ? -2.584 -35.635 147.434 1.00 35.31 636 GLN A CA 1
ATOM 4952 C C . GLN A 1 636 ? -1.403 -35.172 148.312 1.00 35.31 636 GLN A C 1
ATOM 4954 O O . GLN A 1 636 ? -0.263 -35.082 147.871 1.00 35.31 636 GLN A O 1
ATOM 4959 N N . SER A 1 637 ? -1.760 -34.865 149.556 1.00 39.53 637 SER A N 1
ATOM 4960 C CA . SER A 1 637 ? -0.991 -34.434 150.728 1.00 39.53 637 SER A CA 1
ATOM 4961 C C . SER A 1 637 ? -0.107 -35.524 151.349 1.00 39.53 637 SER A C 1
ATOM 4963 O O . SER A 1 637 ? -0.573 -36.658 151.450 1.00 39.53 637 SER A O 1
ATOM 4965 N N . ILE A 1 638 ? 1.078 -35.157 151.855 1.00 38.78 638 ILE A N 1
ATOM 4966 C CA . ILE A 1 638 ? 1.447 -34.952 153.281 1.00 38.78 638 ILE A CA 1
ATOM 4967 C C . ILE A 1 638 ? 2.512 -33.851 153.302 1.00 38.78 638 ILE A C 1
ATOM 4969 O O . ILE A 1 638 ? 3.346 -33.851 152.368 1.00 38.78 638 ILE A O 1
#

Foldseek 3Di:
DEWEAAPQRWIWAFDQVQLKIWIWHDDPVDTDTPDMAHDLDPFKTWRLEKEDLHDFKIWIKIWGNVDPPQIAIKIFMPGNVDPNNATPDIPPALQADDDQPDPDPTHWAWRYWYYDPQWIWTQTPVQAIETQDKDAWQWAFHDWDDDPVRYTYGDTDGDAWQFTAQGIHNDDTHGAFFQWTDLGPSHNHTHGEDPQFGGAISFNHTHGVVVQDWDFPDDDDDAFPPDLAVLVVLCCQAPDQDPDPLSLVLHLVNVLVVLVVVLVVVVVVLVVCVVDPVNVPVNVVLLVVLLVQQPQPVSPGSSNSSLSVSLVSSLVSLVVVLVLQLQLPDVVPHAFRSSGPHRPRHQKHKDKDKFFPPDDDDPLCVVQVVVVQPWKKKKKKKQFRKQFDPVQKWKWWDDPPDIHTFDFPDWDDPPNGITMTMTIDPGLFTKMKIKGFFQAFGQWMKMWMWTDWDDDDQETEDTGTGIDIGGDRHDTFDLEWEKEKEKAKEKEWEDDLDPPDDIHIYIYIGIDMDGDDRDPCVVCVVPHPDNRGTDRMHMYIYGRYYDRIHMYMYMDGSAHPVRSVVSSVVVSVVSSVVSSVVVVCCVPPVVVVVVVVVVVVVVVVVVVVVVVVVVVVVVVVVVPVPPPDDDDDDDDDD

Radius of gyration: 49.84 Å; chains: 1; bounding box: 89×54×203 Å

Sequence (638 aa):
MSVDINEQNQVLIGISLLDTVVVLSANTTSLTIVGNLNRYHSNTGFGKSVAWIDNTTVAILVYSLAEYPGSSSTVHVWDIESSFTTPIFAFPNNQQSFASTSYVSVSPSFLMISSWSSNMIVLASDGEILIILSSPPGYYSGSNISLLGIVNVFSPVRCSAGTFKNSSGVAPCFVCPPGSKNLGDSAIECAWCQTASFCPLGSVNDVNYSTIETISDSRAYPNSPESTIFDDILIQNMFTIGSTSHCIVVSPLFWTSVIILFAILVLVVMAILKLFPDKKNHRIFIKKIFKQLDLVGEGELWIGGVISLGIIVLVSFAYWFSSSYLQQYPIETSGDSIFACDTSLRNAKFSTGLQLLSLPKSDEQQPIFNMLDQQEFTMSVDFVNTLYRYTDTTVQQNIGSNIVLLNISNYRIQDNATLHASVVLPFHQMNVQFNLTGPYSVGGVRICLSGPSASNDSYTVQQLNFCQFFYTANQTLAHSSSIDLQLTKVINETDGLSASDKTLYSGLWVPTFTVNTISDQLLYSQQGEYLRYFSTRTTLLITVGETQFYIQNTQSPIAKQTEIVFHNLLFTIVCLEIFGLIFLVIKLLFVPLFMRLFLEIQRKYNRILILDTDKAKTEKEGTLEANKITSKPSGQSI

Secondary structure (DSSP, 8-state):
-EEEE-TTSEEEEEETTTTEEEEEEEETTEEEEEEEEE-SSTTEE--SSEEESSSSEEEEEEEESS-TTT--EEEEEEETTS-SSS-SEEES-SSS----SSSS-----EEEEEEETTEEEEEETTS-EEEE--B-TTEEEEEEEEETTTEEEEEEEEPPTTEE--S-BS--PEEPPTTEE--SSS-SSPEEPPTTEE--TTBSS-EEGGGG--B---PPPPPPPS---HHHHHHHHHH---SSHHHHHH-HHHHHHHHHHHHHHHHHHHHHHHH-GGGHHHHHHHHHHHHHT-SSSTTS-TTHHHHHHHHHHHHHHHHHHHHHHHTS-STTT----TTSS-TT--S-EEEEEEEETTSPPPTTTHHHHHHHHT--EEEEEEEES----GGGEEEEEEETTEEEEPPEEEEEEETTTEEEEEEEESSSSEEEEEEEESS---SEEEEEEEE--EEETTEEEPPEEEEEEEE-TTSPPPSEEEEEEEEEEEEEEE--SSTTSPPEEEEEEEEEEEEEES--HHHHTTT-TTTTTT-SEEEEEEEEEEEEEEEEEEEE-SS-HHHHHHHHHHHHHHHHHHHHHHHHHIIIIIHHHHHHHHHHHHHHHHHHHHHHHHHHHHHHHTTTGGG-----------

pLDDT: mean 80.27, std 12.97, range [34.28, 94.69]

Organism: NCBI:txid1234261